Protein AF-A0A354Z2L1-F1 (afdb_monomer)

Mean predicted aligned error: 17.06 Å

Foldseek 3Di:
DELVVVLVVVLCCQPPPQQAAAAEEEEPQQQVVLQFDALLVVLVVLLVVLLVVDPVNPPHDSVVQDDCVSQVNVPDDPVCSSLCSQVSLCVVDVVPVVVSLVVNCVSQVRGEADLLLLLVLCCLAPGRHQHYEYQDQHCRNQVSVVQNHPFHEDEQQDLVCLVVLDQDDPGHYYYHFQGHSVGSGHRHPVSLQEGDPSNLVSVQNNQLRHAYEYFNDQCSRNHVLVSLVPHQFLSRPVAYEYEDEPPDPDRDPSVVVSRVRNVHDYYHDNGSNRSSVSSCVSVVHDRRVVSNVVVVVVVVVVVVVVVVVVVVVVVVVVPDDDPPPPPDPDDDDDDDDDDDDDDDDDDDDDDDDDDDDDDDDDDDDDDDDDDDDDDDDDDPPPPVVVVVVVVVVVVVDDDPDQDPDLVNLVVVLVPDPDLVVSLVSLVVSCVRVVQALVSLQVSLVSCVPPVVNNVVSVVSNVSSD

Secondary structure (DSSP, 8-state):
--HHHHHHHHHHHHHH-TT-EEEEEE-GGGGTTTTPPPHHHHHHHHHHHHHHH-GGGTTS-HHHH--HHHHT-TT--TT-GGGGHHHHHHHHHTT-HHHHHHHHHHHHTT----HHHHHHHHHHHHSS--EEEE-----HHHHHHHHH-S---EEE-SGGGGGG--SS-SS-EEEESS--TTS----SHHHHS---HHHHHHHHHHHTTEEEEEES--S--HHHHHHHHHSPTT-STT--EEEEETTSPPPPHHHHHHHHHTT-EEEEES-HHHHHHHHHHHTTPPPHHHHHHHHHHHHHHHHHHHHHHHHHHHHHHHHSPPP----PPPPPP----------------------------------------------GGGTHHHHHHHHHHHHSS--------HHHHHHHHHH---HHHHHHHHHHHHHHSTT-HHHHHHHHHHIIIII--HHHHHHHHHHH-

Solvent-accessible surface area (backbone atoms only — not comparable to full-atom values): 27066 Å² total; per-residue (Å²): 88,55,48,66,60,48,49,51,50,51,46,48,43,63,72,76,32,82,82,64,28,45,25,38,35,40,20,55,54,53,41,40,82,19,67,32,77,44,54,40,55,52,35,54,51,51,52,54,52,50,43,75,70,38,84,88,36,72,94,56,54,68,79,78,56,66,38,28,76,75,71,70,34,88,81,53,41,90,91,47,39,43,76,38,30,29,61,50,46,40,70,76,17,63,93,43,58,66,60,44,51,54,48,55,48,62,52,49,71,80,47,51,66,36,74,22,39,40,40,48,20,40,45,21,60,78,50,78,36,26,39,37,40,28,66,46,50,72,58,44,68,60,51,19,15,60,69,63,33,93,53,68,57,49,72,28,36,42,67,93,40,21,89,72,56,58,78,88,64,95,51,28,36,39,39,33,73,36,20,24,62,92,54,75,51,51,53,37,60,78,56,40,62,57,62,59,64,57,41,48,52,28,52,53,56,36,38,52,62,21,22,43,39,34,35,36,55,84,68,78,52,53,27,63,46,50,49,64,65,66,51,64,76,56,49,30,53,92,12,35,41,40,38,41,55,59,93,53,80,78,76,54,67,70,57,52,51,48,33,60,47,24,65,32,41,58,25,48,30,91,44,52,43,60,52,30,50,56,47,32,61,72,67,70,56,80,60,66,68,63,52,47,50,55,50,51,53,54,49,53,53,50,51,51,54,50,48,54,55,50,51,52,53,52,52,54,58,71,70,50,79,78,81,76,75,74,80,70,80,79,80,79,90,78,85,90,80,81,87,87,84,91,83,87,83,85,88,82,86,81,91,84,88,82,89,87,87,86,82,87,89,89,90,83,92,84,83,90,90,90,84,89,86,89,86,88,88,88,81,68,84,74,58,58,63,58,51,52,50,56,51,54,58,58,66,73,54,87,63,85,80,82,84,79,50,71,68,59,46,47,54,53,33,72,68,41,86,50,69,71,60,23,50,53,44,47,54,52,39,43,68,77,47,73,82,46,42,66,57,29,44,52,46,20,47,46,28,42,73,72,70,64,36,57,72,68,16,48,58,30,45,65,72,40,106

Nearest PDB structures (foldseek):
  8y82-assembly1_M  TM=7.723E-01  e=4.611E-16  Geobacter sulfurreducens
  8jl0-assembly1_A  TM=7.677E-01  e=9.144E-12  Geobacter sulfurreducens
  8jkz-assembly1_A  TM=7.101E-01  e=8.667E-12  Geobacter sulfurreducens
  3jr3-assembly1_A  TM=6.276E-01  e=1.701E-03  Thermotoga maritima
  1m2j-assembly1_A  TM=5.579E-01  e=4.466E-04  Archaeoglobus fulgidus

Radius of gyration: 33.0 Å; Cα contacts (8 Å, |Δi|>4): 554; chains: 1; bounding box: 79×103×75 Å

Sequence (465 aa):
MSMLGFVEEFANIHTTMPNRRFAFILGAGASKSSGIKLASEMVGEWVSILHRRAPDAEGQAVADWASAATLGIAEYDPRDPAASYPALYQRMYGTDPDRGYAYLENQMAQAEPSYGYSVLARIMAEHRHRVVITVNFDNLVADSLSIFSANYPLVCGHESLAPFARTDLRRPLVLKVHRDLLLNPMSTPEQLATMPDGLNEAITALLRQYTPIVLGYGGNDASLMACLEGLARASIPGGVYWCHREGSAEPPERICSFIARQNGHLVPVLGFDELMALLGQKLDLTRPDEIVLKRAEARAEQLKQQLDRITARMTERAAKPRPMAAIAPAPQAAAPVAAPESAGFESVGFESNAPDPHHHPVAADGAAPVSDRDAAPGGSQRLDELDAVAHSLRFAQGKTEPDKAWWQWEREAASEPDPDRRDALYRAALAAVPTSPELLNNYANFLTKIRKDHDAAETHYRRAL

Structure (mmCIF, N/CA/C/O backbone):
data_AF-A0A354Z2L1-F1
#
_entry.id   AF-A0A354Z2L1-F1
#
loop_
_atom_site.group_PDB
_atom_site.id
_atom_site.type_symbol
_atom_site.label_atom_id
_atom_site.label_alt_id
_atom_site.label_comp_id
_atom_site.label_asym_id
_atom_site.label_entity_id
_atom_site.label_seq_id
_atom_site.pdbx_PDB_ins_code
_atom_site.Cartn_x
_atom_site.Cartn_y
_atom_site.Cartn_z
_atom_site.occupancy
_atom_site.B_iso_or_equiv
_atom_site.auth_seq_id
_atom_site.auth_comp_id
_atom_site.auth_asym_id
_atom_site.auth_atom_id
_atom_site.pdbx_PDB_model_num
ATOM 1 N N . MET A 1 1 ? -10.723 -19.637 0.598 1.00 91.06 1 MET A N 1
ATOM 2 C CA . MET A 1 1 ? -9.679 -20.112 -0.341 1.00 91.06 1 MET A CA 1
ATOM 3 C C . MET A 1 1 ? -8.347 -19.999 0.381 1.00 91.06 1 MET A C 1
ATOM 5 O O . MET A 1 1 ? -8.169 -19.013 1.073 1.00 91.06 1 MET A O 1
ATOM 9 N N . SER A 1 2 ? -7.443 -20.977 0.303 1.00 95.06 2 SER A N 1
ATOM 10 C CA . SER A 1 2 ? -6.120 -20.864 0.952 1.00 95.06 2 SER A CA 1
ATOM 11 C C . SER A 1 2 ? -5.218 -19.849 0.241 1.00 95.06 2 SER A C 1
ATOM 13 O O . SER A 1 2 ? -5.364 -19.685 -0.971 1.00 95.06 2 SER A O 1
ATOM 15 N N . MET A 1 3 ? -4.219 -19.288 0.933 1.00 95.06 3 MET A N 1
ATOM 16 C CA . MET A 1 3 ? -3.209 -18.401 0.332 1.00 95.06 3 MET A CA 1
ATOM 17 C C . MET A 1 3 ? -2.512 -19.016 -0.891 1.00 95.06 3 MET A C 1
ATOM 19 O O . MET A 1 3 ? -2.455 -18.387 -1.943 1.00 95.06 3 MET A O 1
ATOM 23 N N . LEU A 1 4 ? -2.022 -20.258 -0.781 1.00 94.94 4 LEU A N 1
ATOM 24 C CA . LEU A 1 4 ? -1.324 -20.934 -1.883 1.00 94.94 4 LEU A CA 1
ATOM 25 C C . LEU A 1 4 ? -2.244 -21.162 -3.087 1.00 94.94 4 LEU A C 1
ATOM 27 O O . LEU A 1 4 ? -1.872 -20.828 -4.206 1.00 94.94 4 LEU A O 1
ATOM 31 N N . GLY A 1 5 ? -3.469 -21.637 -2.845 1.00 95.94 5 GLY A N 1
ATOM 32 C CA . GLY A 1 5 ? -4.480 -21.775 -3.898 1.00 95.94 5 GLY A CA 1
ATOM 33 C C . GLY A 1 5 ? -4.809 -20.450 -4.599 1.00 95.94 5 GLY A C 1
ATOM 34 O O . GLY A 1 5 ? -4.959 -20.430 -5.814 1.00 95.94 5 GLY A O 1
ATOM 35 N N . PHE A 1 6 ? -4.851 -19.330 -3.868 1.00 97.31 6 PHE A N 1
ATOM 36 C CA . PHE A 1 6 ? -4.999 -18.007 -4.483 1.00 97.31 6 PHE A CA 1
ATOM 37 C C . PHE A 1 6 ? -3.794 -17.639 -5.360 1.00 97.31 6 PHE A C 1
ATOM 39 O O . PHE A 1 6 ? -3.973 -17.169 -6.479 1.00 97.31 6 PHE A O 1
ATOM 46 N N . VAL A 1 7 ? -2.572 -17.864 -4.876 1.00 97.31 7 VAL A N 1
ATOM 47 C CA . VAL A 1 7 ? -1.338 -17.578 -5.625 1.00 97.31 7 VAL A CA 1
ATOM 48 C C . VAL A 1 7 ? -1.268 -18.400 -6.921 1.00 97.31 7 VAL A C 1
ATOM 50 O O . VAL A 1 7 ? -0.869 -17.880 -7.965 1.00 97.31 7 VAL A O 1
ATOM 53 N N . GLU A 1 8 ? -1.684 -19.666 -6.881 1.00 96.69 8 GLU A N 1
ATOM 54 C CA . GLU A 1 8 ? -1.786 -20.523 -8.068 1.00 96.69 8 GLU A CA 1
ATOM 55 C C . GLU A 1 8 ? -2.860 -20.040 -9.042 1.00 96.69 8 GLU A C 1
ATOM 57 O O . GLU A 1 8 ? -2.591 -19.939 -10.238 1.00 96.69 8 GLU A O 1
ATOM 62 N N . GLU A 1 9 ? -4.041 -19.676 -8.541 1.00 96.38 9 GLU A N 1
ATOM 63 C CA . GLU A 1 9 ? -5.126 -19.138 -9.364 1.00 96.38 9 GLU A CA 1
ATOM 64 C C . GLU A 1 9 ? -4.730 -17.810 -10.021 1.00 96.38 9 GLU A C 1
ATOM 66 O O . GLU A 1 9 ? -4.940 -17.613 -11.220 1.00 96.38 9 GLU A O 1
ATOM 71 N N . PHE A 1 10 ? -4.071 -16.917 -9.277 1.00 97.31 10 PHE A N 1
ATOM 72 C CA . PHE A 1 10 ? -3.514 -15.679 -9.811 1.00 97.31 10 PHE A CA 1
ATOM 73 C C . PHE A 1 10 ? -2.536 -15.960 -10.957 1.00 97.31 10 PHE A C 1
ATOM 75 O O . PHE A 1 10 ? -2.656 -15.356 -12.024 1.00 97.31 10 PHE A O 1
ATOM 82 N N . ALA A 1 11 ? -1.591 -16.886 -10.764 1.00 96.38 11 ALA A N 1
ATOM 83 C CA . ALA A 1 11 ? -0.605 -17.246 -11.780 1.00 96.38 11 ALA A CA 1
ATOM 84 C C . ALA A 1 11 ? -1.259 -17.901 -13.008 1.00 96.38 11 ALA A C 1
ATOM 86 O O . ALA A 1 11 ? -0.907 -17.594 -14.149 1.00 96.38 11 ALA A O 1
ATOM 87 N N . ASN A 1 12 ? -2.258 -18.758 -12.792 1.00 96.50 12 ASN A N 1
ATOM 88 C CA . ASN A 1 12 ? -3.026 -19.387 -13.858 1.00 96.50 12 ASN A CA 1
ATOM 89 C C . ASN A 1 12 ? -3.770 -18.338 -14.694 1.00 96.50 12 ASN A C 1
ATOM 91 O O . ASN A 1 12 ? -3.628 -18.303 -15.916 1.00 96.50 12 ASN A O 1
ATOM 95 N N . ILE A 1 13 ? -4.492 -17.421 -14.049 1.00 96.06 13 ILE A N 1
ATOM 96 C CA . ILE A 1 13 ? -5.161 -16.295 -14.708 1.00 96.06 13 ILE A CA 1
ATOM 97 C C . ILE A 1 13 ? -4.143 -15.407 -15.435 1.00 96.06 13 ILE A C 1
ATOM 99 O O . ILE A 1 13 ? -4.376 -14.983 -16.573 1.00 96.06 13 ILE A O 1
ATOM 103 N N . HIS A 1 14 ? -3.002 -15.129 -14.801 1.00 95.69 14 HIS A N 1
ATOM 104 C CA . HIS A 1 14 ? -1.933 -14.332 -15.387 1.00 95.69 14 HIS A CA 1
ATOM 105 C C . HIS A 1 14 ? -1.429 -14.944 -16.705 1.00 95.69 14 HIS A C 1
ATOM 107 O O . HIS A 1 14 ? -1.245 -14.219 -17.686 1.00 95.69 14 HIS A O 1
ATOM 113 N N . THR A 1 15 ? -1.280 -16.262 -16.769 1.00 95.25 15 THR A N 1
ATOM 114 C CA . THR A 1 15 ? -0.751 -16.948 -17.954 1.00 95.25 15 THR A CA 1
ATOM 115 C C . THR A 1 15 ? -1.823 -17.218 -19.011 1.00 95.25 15 THR A C 1
ATOM 117 O O . THR A 1 15 ? -1.589 -17.014 -20.200 1.00 95.25 15 THR A O 1
ATOM 120 N N . THR A 1 16 ? -3.017 -17.650 -18.602 1.00 96.19 16 THR A N 1
ATOM 121 C CA . THR A 1 16 ? -4.051 -18.163 -19.521 1.00 96.19 16 THR A CA 1
ATOM 122 C C . THR A 1 16 ? -5.054 -17.109 -19.987 1.00 96.19 16 THR A C 1
ATOM 124 O O . THR A 1 16 ? -5.652 -17.260 -21.052 1.00 96.19 16 THR A O 1
ATOM 127 N N . MET A 1 17 ? -5.242 -16.018 -19.233 1.00 95.12 17 MET A N 1
ATOM 128 C CA . MET A 1 17 ? -6.258 -14.997 -19.514 1.00 95.12 17 MET A CA 1
ATOM 129 C C . MET A 1 17 ? -5.641 -13.609 -19.759 1.00 95.12 17 MET A C 1
ATOM 131 O O . MET A 1 17 ? -5.672 -12.750 -18.870 1.00 95.12 17 MET A O 1
ATOM 135 N N . PRO A 1 18 ? -5.139 -13.307 -20.971 1.00 90.19 18 PRO A N 1
ATOM 136 C CA . PRO A 1 18 ? -4.458 -12.038 -21.265 1.00 90.19 18 PRO A CA 1
ATOM 137 C C . PRO A 1 18 ? -5.354 -10.800 -21.094 1.00 90.19 18 PRO A C 1
ATOM 139 O O . PRO A 1 18 ? -4.862 -9.713 -20.797 1.00 90.19 18 PRO A O 1
ATOM 142 N N . ASN A 1 19 ? -6.673 -10.959 -21.222 1.00 90.06 19 ASN A N 1
ATOM 143 C CA . ASN A 1 19 ? -7.637 -9.867 -21.054 1.00 90.06 19 ASN A CA 1
ATOM 144 C C . ASN A 1 19 ? -8.016 -9.610 -19.587 1.00 90.06 19 ASN A C 1
ATOM 146 O O . ASN A 1 19 ? -8.549 -8.549 -19.269 1.00 90.06 19 ASN A O 1
ATOM 150 N N . ARG A 1 20 ? -7.744 -10.559 -18.682 1.00 93.44 20 ARG A N 1
ATOM 151 C CA . ARG A 1 20 ? -8.027 -10.422 -17.251 1.00 93.44 20 ARG A CA 1
ATOM 152 C C . ARG A 1 20 ? -6.907 -9.619 -16.594 1.00 93.44 20 ARG A C 1
ATOM 154 O O . ARG A 1 20 ? -5.725 -9.946 -16.736 1.00 93.44 20 ARG A O 1
ATOM 161 N N . ARG A 1 21 ? -7.278 -8.547 -15.894 1.00 95.44 21 ARG A N 1
ATOM 162 C CA . ARG A 1 21 ? -6.355 -7.638 -15.203 1.00 95.44 21 ARG A CA 1
ATOM 163 C C . ARG A 1 21 ? -6.715 -7.592 -13.719 1.00 95.44 21 ARG A C 1
ATOM 165 O O . ARG A 1 21 ? -7.895 -7.556 -13.394 1.00 95.44 21 ARG A O 1
ATOM 172 N N . PHE A 1 22 ? -5.717 -7.562 -12.842 1.00 97.44 22 PHE A N 1
ATOM 173 C CA . PHE A 1 22 ? -5.905 -7.350 -11.411 1.00 97.44 22 PHE A CA 1
ATOM 174 C C . PHE A 1 22 ? -5.652 -5.892 -11.028 1.00 97.44 22 PHE A C 1
ATOM 176 O O . PHE A 1 22 ? -4.772 -5.242 -11.605 1.00 97.44 22 PHE A O 1
ATOM 183 N N . ALA A 1 23 ? -6.430 -5.402 -10.067 1.00 97.62 23 ALA A N 1
ATOM 184 C CA . ALA A 1 23 ? -6.192 -4.152 -9.355 1.00 97.62 23 ALA A CA 1
ATOM 185 C C . ALA A 1 23 ? -5.931 -4.471 -7.883 1.00 97.62 23 ALA A C 1
ATOM 187 O O . ALA A 1 23 ? -6.563 -5.363 -7.323 1.00 97.62 23 ALA A O 1
ATOM 188 N N . PHE A 1 24 ? -5.021 -3.746 -7.250 1.00 98.25 24 PHE A N 1
ATOM 189 C CA . PHE A 1 24 ? -4.722 -3.913 -5.832 1.00 98.25 24 PHE A CA 1
ATOM 190 C C . PHE A 1 24 ? -5.438 -2.823 -5.041 1.00 98.25 24 PHE A C 1
ATOM 192 O O . PHE A 1 24 ? -5.270 -1.642 -5.337 1.00 98.25 24 PHE A O 1
ATOM 199 N N . ILE A 1 25 ? -6.245 -3.208 -4.054 1.00 97.75 25 ILE A N 1
ATOM 200 C CA . ILE A 1 25 ? -6.840 -2.269 -3.100 1.00 97.75 25 ILE A CA 1
ATOM 201 C C . ILE A 1 25 ? -6.042 -2.375 -1.807 1.00 97.75 25 ILE A C 1
ATOM 203 O O . ILE A 1 25 ? -6.059 -3.425 -1.167 1.00 97.75 25 ILE A O 1
ATOM 207 N N . LEU A 1 26 ? -5.326 -1.314 -1.448 1.00 96.69 26 LEU A N 1
ATOM 208 C CA . LEU A 1 26 ? -4.432 -1.294 -0.294 1.00 96.69 26 LEU A CA 1
ATOM 209 C C . LEU A 1 26 ? -5.020 -0.448 0.837 1.00 96.69 26 LEU A C 1
ATOM 211 O O . LEU A 1 26 ? -5.510 0.659 0.615 1.00 96.69 26 LEU A O 1
ATOM 215 N N . GLY A 1 27 ? -4.952 -0.979 2.053 1.00 94.00 27 GLY A N 1
ATOM 216 C CA . GLY A 1 27 ? -5.218 -0.232 3.280 1.00 94.00 27 GLY A CA 1
ATOM 217 C C . GLY A 1 27 ? -3.978 -0.096 4.158 1.00 94.00 27 GLY A C 1
ATOM 218 O O . GLY A 1 27 ? -2.880 -0.528 3.792 1.00 94.00 27 GLY A O 1
ATOM 219 N N . ALA A 1 28 ? -4.160 0.479 5.348 1.00 90.38 28 ALA A N 1
ATOM 220 C CA . ALA A 1 28 ? -3.058 0.808 6.253 1.00 90.38 28 ALA A CA 1
ATOM 221 C C . ALA A 1 28 ? -2.231 -0.422 6.668 1.00 90.38 28 ALA A C 1
ATOM 223 O O . ALA A 1 28 ? -1.034 -0.311 6.923 1.00 90.38 28 ALA A O 1
ATOM 224 N N . GLY A 1 29 ? -2.841 -1.614 6.675 1.00 90.25 29 GLY A N 1
ATOM 225 C CA . GLY A 1 29 ? -2.153 -2.868 6.979 1.00 90.25 29 GLY A CA 1
ATOM 226 C C . GLY A 1 29 ? -1.024 -3.214 6.003 1.00 90.25 29 GLY A C 1
ATOM 227 O O . GLY A 1 29 ? -0.084 -3.891 6.407 1.00 90.25 29 GLY A O 1
ATOM 228 N N . ALA A 1 30 ? -1.074 -2.732 4.755 1.00 93.06 30 ALA A N 1
ATOM 229 C CA . ALA A 1 30 ? 0.002 -2.939 3.783 1.00 93.06 30 ALA A CA 1
ATOM 230 C C . ALA A 1 30 ? 1.258 -2.115 4.115 1.00 93.06 30 ALA A C 1
ATOM 232 O O . ALA A 1 30 ? 2.367 -2.542 3.820 1.00 93.06 30 ALA A O 1
ATOM 233 N N . SER A 1 31 ? 1.094 -0.968 4.780 1.00 93.25 31 SER A N 1
ATOM 234 C CA . SER A 1 31 ? 2.190 -0.055 5.134 1.00 93.25 31 SER A CA 1
ATOM 235 C C . SER A 1 31 ? 2.781 -0.310 6.526 1.00 93.25 31 SER A C 1
ATOM 237 O O . SER A 1 31 ? 3.696 0.393 6.953 1.00 93.25 31 SER A O 1
ATOM 239 N N . LYS A 1 32 ? 2.289 -1.321 7.254 1.00 91.50 32 LYS A N 1
ATOM 240 C CA . LYS A 1 32 ? 2.720 -1.587 8.632 1.00 91.50 32 LYS A CA 1
ATOM 241 C C . LYS A 1 32 ? 4.195 -1.992 8.731 1.00 91.50 32 LYS A C 1
ATOM 243 O O . LYS A 1 32 ? 4.906 -1.513 9.613 1.00 91.50 32 LYS A O 1
ATOM 248 N N . SER A 1 33 ? 4.669 -2.850 7.830 1.00 91.50 33 SER A N 1
ATOM 249 C CA . SER A 1 33 ? 6.078 -3.263 7.781 1.00 91.50 33 SER A CA 1
ATOM 250 C C . SER A 1 33 ? 7.015 -2.155 7.295 1.00 91.50 33 SER A C 1
ATOM 252 O O . SER A 1 33 ? 8.209 -2.215 7.565 1.00 91.50 33 SER A O 1
ATOM 254 N N . SER A 1 34 ? 6.470 -1.105 6.674 1.00 91.50 34 SER A N 1
ATOM 255 C CA . SER A 1 34 ? 7.177 0.133 6.315 1.00 91.50 34 SER A CA 1
ATOM 256 C C . SER A 1 34 ? 7.335 1.124 7.476 1.00 91.50 34 SER A C 1
ATOM 258 O O . SER A 1 34 ? 7.757 2.257 7.266 1.00 91.50 34 SER A O 1
ATOM 260 N N . GLY A 1 35 ? 6.976 0.734 8.705 1.00 89.31 35 GLY A N 1
ATOM 261 C CA . GLY A 1 35 ? 7.130 1.573 9.897 1.00 89.31 35 GLY A CA 1
ATOM 262 C C . GLY A 1 35 ? 6.002 2.585 10.119 1.00 89.31 35 GLY A C 1
ATOM 263 O O . GLY A 1 35 ? 6.045 3.332 11.096 1.00 89.31 35 GLY A O 1
ATOM 264 N N . ILE A 1 36 ? 4.964 2.588 9.275 1.00 90.00 36 ILE A N 1
ATOM 265 C CA . ILE A 1 36 ? 3.797 3.460 9.450 1.00 90.00 36 ILE A CA 1
ATOM 266 C C . ILE A 1 36 ? 2.849 2.840 10.482 1.00 90.00 36 ILE A C 1
ATOM 268 O O . ILE A 1 36 ? 2.474 1.665 10.399 1.00 90.00 36 ILE A O 1
ATOM 272 N N . LYS A 1 37 ? 2.451 3.638 11.478 1.00 90.19 37 LYS A N 1
ATOM 273 C CA . LYS A 1 37 ? 1.475 3.223 12.495 1.00 90.19 37 LYS A CA 1
ATOM 274 C C . LYS A 1 37 ? 0.100 2.981 11.873 1.00 90.19 37 LYS A C 1
ATOM 276 O O . LYS A 1 37 ? -0.342 3.715 10.993 1.00 90.19 37 LYS A O 1
ATOM 281 N N . LEU A 1 38 ? -0.611 1.982 12.380 1.00 90.00 38 LEU A N 1
ATOM 282 C CA . LEU A 1 38 ? -2.024 1.780 12.078 1.00 90.00 38 LEU A CA 1
ATOM 283 C C . LEU A 1 38 ? -2.876 2.826 12.799 1.00 90.00 38 LEU A C 1
ATOM 285 O O . LEU A 1 38 ? -2.492 3.348 13.848 1.00 90.00 38 LEU A O 1
ATOM 289 N N . ALA A 1 39 ? -4.087 3.051 12.289 1.00 86.56 39 ALA A N 1
ATOM 290 C CA . ALA A 1 39 ? -5.071 3.927 12.923 1.00 86.56 39 ALA A CA 1
ATOM 291 C C . ALA A 1 39 ? -5.311 3.564 14.402 1.00 86.56 39 ALA A C 1
ATOM 293 O O . ALA A 1 39 ? -5.357 4.449 15.248 1.00 86.56 39 ALA A O 1
ATOM 294 N N . SER A 1 40 ? -5.368 2.269 14.737 1.00 87.69 40 SER A N 1
ATOM 295 C CA . SER A 1 40 ? -5.526 1.792 16.118 1.00 87.69 40 SER A CA 1
ATOM 296 C C . SER A 1 40 ? -4.367 2.190 17.039 1.00 87.69 40 SER A C 1
ATOM 298 O O . SER A 1 40 ? -4.581 2.479 18.213 1.00 87.69 40 SER A O 1
ATOM 300 N N . GLU A 1 41 ? -3.138 2.222 16.522 1.00 90.50 41 GLU A N 1
ATOM 301 C CA . GLU A 1 41 ? -1.945 2.593 17.292 1.00 90.50 41 GLU A CA 1
ATOM 302 C C . GLU A 1 41 ? -1.865 4.107 17.496 1.00 90.50 41 GLU A C 1
ATOM 304 O O . GLU A 1 41 ? -1.557 4.559 18.598 1.00 90.50 41 GLU A O 1
ATOM 309 N N . MET A 1 42 ? -2.198 4.887 16.460 1.00 90.56 42 MET A N 1
ATOM 310 C CA . MET A 1 42 ? -2.319 6.347 16.567 1.00 90.56 42 MET A CA 1
ATOM 311 C C . MET A 1 42 ? -3.409 6.734 17.574 1.00 90.56 42 MET A C 1
ATOM 313 O O . MET A 1 42 ? -3.194 7.593 18.425 1.00 90.56 42 MET A O 1
ATOM 317 N N . VAL A 1 43 ? -4.552 6.042 17.541 1.00 89.44 43 VAL A N 1
ATOM 318 C CA . VAL A 1 43 ? -5.630 6.218 18.521 1.00 89.44 43 VAL A CA 1
ATOM 319 C C . VAL A 1 43 ? -5.147 5.927 19.940 1.00 89.44 43 VAL A C 1
ATOM 321 O O . VAL A 1 43 ? -5.380 6.743 20.828 1.00 89.44 43 VAL A O 1
ATOM 324 N N . GLY A 1 44 ? -4.427 4.824 20.168 1.00 89.50 44 GLY A N 1
ATOM 325 C CA . GLY A 1 44 ? -3.863 4.513 21.488 1.00 89.50 44 GLY A CA 1
ATOM 326 C C . GLY A 1 44 ? -2.901 5.592 22.006 1.00 89.50 44 GLY A C 1
ATOM 327 O O . GLY A 1 44 ? -2.935 5.955 23.187 1.00 89.50 44 GLY A O 1
ATOM 328 N N . GLU A 1 45 ? -2.084 6.161 21.117 1.00 90.88 45 GLU A N 1
ATOM 329 C CA . GLU A 1 45 ? -1.200 7.285 21.434 1.00 90.88 45 GLU A CA 1
ATOM 330 C C . GLU A 1 45 ? -1.997 8.536 21.831 1.00 90.88 45 GLU A C 1
ATOM 332 O O . GLU A 1 45 ? -1.732 9.138 22.875 1.00 90.88 45 GLU A O 1
ATOM 337 N N . TRP A 1 46 ? -3.009 8.907 21.044 1.00 91.88 46 TRP A N 1
ATOM 338 C CA . TRP A 1 46 ? -3.849 10.071 21.327 1.00 91.88 46 TRP A CA 1
ATOM 339 C C . TRP A 1 46 ? -4.656 9.912 22.610 1.00 91.88 46 TRP A C 1
ATOM 341 O O . TRP A 1 46 ? -4.704 10.848 23.405 1.00 91.88 46 TRP A O 1
ATOM 351 N N . VAL A 1 47 ? -5.214 8.729 22.871 1.00 90.56 47 VAL A N 1
ATOM 352 C CA . VAL A 1 47 ? -5.899 8.423 24.135 1.00 90.56 47 VAL A CA 1
ATOM 353 C C . VAL A 1 47 ? -4.939 8.594 25.315 1.00 90.56 47 VAL A C 1
ATOM 355 O O . VAL A 1 47 ? -5.291 9.236 26.301 1.00 90.56 47 VAL A O 1
ATOM 358 N N . SER A 1 48 ? -3.691 8.136 25.191 1.00 89.94 48 SER A N 1
ATOM 359 C CA . SER A 1 48 ? -2.663 8.319 26.229 1.00 89.94 48 SER A CA 1
ATOM 360 C C . SER A 1 48 ? -2.250 9.787 26.421 1.00 89.94 48 SER A C 1
ATOM 362 O O . SER A 1 48 ? -1.893 10.212 27.522 1.00 89.94 48 SER A O 1
ATOM 364 N N . ILE A 1 49 ? -2.267 10.592 25.355 1.00 90.31 49 ILE A N 1
ATOM 365 C CA . ILE A 1 49 ? -2.036 12.042 25.436 1.00 90.31 49 ILE A CA 1
ATOM 366 C C . ILE A 1 49 ? -3.211 12.731 26.134 1.00 90.31 49 ILE A C 1
ATOM 368 O O . ILE A 1 49 ? -2.982 13.567 27.006 1.00 90.31 49 ILE A O 1
ATOM 372 N N . LEU A 1 50 ? -4.448 12.378 25.776 1.00 89.31 50 LEU A N 1
ATOM 373 C CA . LEU A 1 50 ? -5.657 12.928 26.386 1.00 89.31 50 LEU A CA 1
ATOM 374 C C . LEU A 1 50 ? -5.740 12.572 27.872 1.00 89.31 50 LEU A C 1
ATOM 376 O O . LEU A 1 50 ? -5.973 13.467 28.676 1.00 89.31 50 LEU A O 1
ATOM 380 N N . HIS A 1 51 ? -5.429 11.328 28.240 1.00 90.69 51 HIS A N 1
ATOM 381 C CA . HIS A 1 51 ? -5.339 10.885 29.631 1.00 90.69 51 HIS A CA 1
ATOM 382 C C . HIS A 1 51 ? -4.370 11.750 30.448 1.00 90.69 51 HIS A C 1
ATOM 384 O O . HIS A 1 51 ? -4.702 12.221 31.525 1.00 90.69 51 HIS A O 1
ATOM 390 N N . ARG A 1 52 ? -3.172 12.040 29.920 1.00 88.25 52 ARG A N 1
ATOM 391 C CA . ARG A 1 52 ? -2.190 12.901 30.612 1.00 88.25 52 ARG A CA 1
ATOM 392 C C . ARG A 1 52 ? -2.620 14.365 30.741 1.00 88.25 52 ARG A C 1
ATOM 394 O O . ARG A 1 52 ? -2.040 15.090 31.541 1.00 88.25 52 ARG A O 1
ATOM 401 N N . ARG A 1 53 ? -3.575 14.820 29.927 1.00 88.25 53 ARG A N 1
ATOM 402 C CA . ARG A 1 53 ? -4.124 16.186 29.969 1.00 88.25 53 ARG A CA 1
ATOM 403 C C . ARG A 1 53 ? -5.380 16.287 30.834 1.00 88.25 53 ARG A C 1
ATOM 405 O O . ARG A 1 53 ? -5.787 17.400 31.154 1.00 88.25 53 ARG A O 1
ATOM 412 N N . ALA A 1 54 ? -6.003 15.156 31.150 1.00 86.44 54 ALA A N 1
ATOM 413 C CA . ALA A 1 54 ? -7.268 15.069 31.853 1.00 86.44 54 ALA A CA 1
ATOM 414 C C . ALA A 1 54 ? -7.042 15.172 33.374 1.00 86.44 54 ALA A C 1
ATOM 416 O O . ALA A 1 54 ? -6.372 14.309 33.943 1.00 86.44 54 ALA A O 1
ATOM 417 N N . PRO A 1 55 ? -7.582 16.202 34.052 1.00 81.00 55 PRO A N 1
ATOM 418 C CA . PRO A 1 55 ? -7.441 16.345 35.504 1.00 81.00 55 PRO A CA 1
ATOM 419 C C . PRO A 1 55 ? -8.101 15.198 36.287 1.00 81.00 55 PRO A C 1
ATOM 421 O O . PRO A 1 55 ? -7.681 14.867 37.386 1.00 81.00 55 PRO A O 1
ATOM 424 N N . ASP A 1 56 ? -9.141 14.590 35.715 1.00 80.31 56 ASP A N 1
ATOM 425 C CA . ASP A 1 56 ? -9.925 13.480 36.265 1.00 80.31 56 ASP A CA 1
ATOM 426 C C . ASP A 1 56 ? -9.279 12.098 36.063 1.00 80.31 56 ASP A C 1
ATOM 428 O O . ASP A 1 56 ? -9.747 11.115 36.634 1.00 80.31 56 ASP A O 1
ATOM 432 N N . ALA A 1 57 ? -8.200 12.020 35.281 1.00 77.00 57 ALA A N 1
ATOM 433 C CA . ALA A 1 57 ? -7.474 10.782 34.999 1.00 77.00 57 ALA A CA 1
ATOM 434 C C . ALA A 1 57 ? -6.344 10.486 36.007 1.00 77.00 57 ALA A C 1
ATOM 436 O O . ALA A 1 57 ? -5.651 9.470 35.901 1.00 77.00 57 ALA A O 1
ATOM 437 N N . GLU A 1 58 ? -6.112 11.374 36.978 1.00 73.56 58 GLU A N 1
ATOM 438 C CA . GLU A 1 58 ? -5.009 11.241 37.929 1.00 73.56 58 GLU A CA 1
ATOM 439 C C . GLU A 1 58 ? -5.194 9.999 38.823 1.00 73.56 58 GLU A C 1
ATOM 441 O O . GLU A 1 58 ? -6.171 9.865 39.558 1.00 73.56 58 GLU A O 1
ATOM 446 N N . GLY A 1 59 ? -4.250 9.055 38.732 1.00 76.56 59 GLY A N 1
ATOM 447 C CA . GLY A 1 59 ? -4.282 7.790 39.476 1.00 76.56 59 GLY A CA 1
ATOM 448 C C . GLY A 1 59 ? -5.097 6.659 38.834 1.00 76.56 59 GLY A C 1
ATOM 449 O O . GLY A 1 59 ? -5.156 5.574 39.411 1.00 76.56 59 GLY A O 1
ATOM 450 N N . GLN A 1 60 ? -5.689 6.870 37.654 1.00 84.75 60 GLN A N 1
ATOM 451 C CA . GLN A 1 60 ? -6.376 5.823 36.890 1.00 84.75 60 GLN A CA 1
ATOM 452 C C . GLN A 1 60 ? -5.474 5.242 35.795 1.00 84.75 60 GLN A C 1
ATOM 454 O O . GLN A 1 60 ? -4.543 5.890 35.312 1.00 84.75 60 GLN A O 1
ATOM 459 N N . ALA A 1 61 ? -5.727 3.990 35.410 1.00 85.75 61 ALA A N 1
ATOM 460 C CA . ALA A 1 61 ? -5.095 3.411 34.235 1.00 85.75 61 ALA A CA 1
ATOM 461 C C . ALA A 1 61 ? -5.806 3.901 32.965 1.00 85.75 61 ALA A C 1
ATOM 463 O O . ALA A 1 61 ? -7.028 4.043 32.939 1.00 85.75 61 ALA A O 1
ATOM 464 N N . VAL A 1 62 ? -5.049 4.071 31.875 1.00 84.19 62 VAL A N 1
ATOM 465 C CA . VAL A 1 62 ? -5.585 4.540 30.582 1.00 84.19 62 VAL A CA 1
ATOM 466 C C . VAL A 1 62 ? -6.758 3.681 30.100 1.00 84.19 62 VAL A C 1
ATOM 468 O O . VAL A 1 62 ? -7.723 4.220 29.569 1.00 84.19 62 VAL A O 1
ATOM 471 N N . ALA A 1 63 ? -6.691 2.363 30.310 1.00 83.75 63 ALA A N 1
ATOM 472 C CA . ALA A 1 63 ? -7.738 1.425 29.906 1.00 83.75 63 ALA A CA 1
ATOM 473 C C . ALA A 1 63 ? -9.057 1.614 30.675 1.00 83.75 63 ALA A C 1
ATOM 475 O O . ALA A 1 63 ? -10.119 1.404 30.099 1.00 83.75 63 ALA A O 1
ATOM 476 N N . ASP A 1 64 ? -8.988 2.030 31.942 1.00 83.19 64 ASP A N 1
ATOM 477 C CA . ASP A 1 64 ? -10.166 2.231 32.793 1.00 83.19 64 ASP A CA 1
ATOM 478 C C . ASP A 1 64 ? -10.774 3.624 32.587 1.00 83.19 64 ASP A C 1
ATOM 480 O O . ASP A 1 64 ? -11.988 3.805 32.669 1.00 83.19 64 ASP A O 1
ATOM 484 N N . TRP A 1 65 ? -9.925 4.611 32.286 1.00 86.62 65 TRP A N 1
ATOM 485 C CA . TRP A 1 65 ? -10.352 5.980 32.017 1.00 86.62 65 TRP A CA 1
ATOM 486 C C . TRP A 1 65 ? -10.935 6.149 30.609 1.00 86.62 65 TRP A C 1
ATOM 488 O O . TRP A 1 65 ? -11.870 6.927 30.422 1.00 86.62 65 TRP A O 1
ATOM 498 N N . ALA A 1 66 ? -10.400 5.455 29.598 1.00 85.12 66 ALA A N 1
ATOM 499 C CA . ALA A 1 66 ? -10.814 5.616 28.206 1.00 85.12 66 ALA A CA 1
ATOM 500 C C . ALA A 1 66 ? -12.237 5.080 27.971 1.00 85.12 66 ALA A C 1
ATOM 502 O O . ALA A 1 66 ? -12.466 3.881 27.826 1.00 85.12 66 ALA A O 1
ATOM 503 N N . SER A 1 67 ? -13.206 5.991 27.894 1.00 84.31 67 SER A N 1
ATOM 504 C CA . SER A 1 67 ? -14.616 5.684 27.675 1.00 84.31 67 SER A CA 1
ATOM 505 C C . SER A 1 67 ? -15.245 6.687 26.713 1.00 84.31 67 SER A C 1
ATOM 507 O O . SER A 1 67 ? -14.717 7.777 26.485 1.00 84.31 67 SER A O 1
ATOM 509 N N . ALA A 1 68 ? -16.422 6.347 26.186 1.00 84.00 68 ALA A N 1
ATOM 510 C CA . ALA A 1 68 ? -17.193 7.249 25.336 1.00 84.00 68 ALA A CA 1
ATOM 511 C C . ALA A 1 68 ? -17.459 8.614 26.002 1.00 84.00 68 ALA A C 1
ATOM 513 O O . ALA A 1 68 ? -17.418 9.651 25.340 1.00 84.00 68 ALA A O 1
ATOM 514 N N . ALA A 1 69 ? -17.678 8.624 27.321 1.00 81.69 69 ALA A N 1
ATOM 515 C CA . ALA A 1 69 ? -17.941 9.837 28.087 1.00 81.69 69 ALA A CA 1
ATOM 516 C C . ALA A 1 69 ? -16.682 10.698 28.278 1.00 81.69 69 ALA A C 1
ATOM 518 O O . ALA A 1 69 ? -16.729 11.905 28.052 1.00 81.69 69 ALA A O 1
ATOM 519 N N . THR A 1 70 ? -15.552 10.090 28.651 1.00 83.06 70 THR A N 1
ATOM 520 C CA . THR A 1 70 ? -14.295 10.813 28.923 1.00 83.06 70 THR A CA 1
ATOM 521 C C . THR A 1 70 ? -13.631 11.318 27.644 1.00 83.06 70 THR A C 1
ATOM 523 O O . THR A 1 70 ? -13.121 12.439 27.588 1.00 83.06 70 THR A O 1
ATOM 526 N N . LEU A 1 71 ? -13.694 10.525 26.573 1.00 82.94 71 LEU A N 1
ATOM 527 C CA . LEU A 1 71 ? -13.188 10.914 25.258 1.00 82.94 71 LEU A CA 1
ATOM 528 C C . LEU A 1 71 ? -14.157 11.838 24.507 1.00 82.94 71 LEU A C 1
ATOM 530 O O . LEU A 1 71 ? -13.732 12.532 23.585 1.00 82.94 71 LEU A O 1
ATOM 534 N N . GLY A 1 72 ? -15.432 11.889 24.908 1.00 81.38 72 GLY A N 1
ATOM 535 C CA . GLY A 1 72 ? -16.473 12.650 24.216 1.00 81.38 72 GLY A CA 1
ATOM 536 C C . GLY A 1 72 ? -16.819 12.067 22.843 1.00 81.38 72 GLY A C 1
ATOM 537 O O . GLY A 1 72 ? -17.107 12.818 21.915 1.00 81.38 72 GLY A O 1
ATOM 538 N N . ILE A 1 73 ? -16.744 10.741 22.700 1.00 82.94 73 ILE A N 1
ATOM 539 C CA . ILE A 1 73 ? -16.973 10.006 21.450 1.00 82.94 73 ILE A CA 1
ATOM 540 C C . ILE A 1 73 ? -17.984 8.906 21.744 1.00 82.94 73 ILE A C 1
ATOM 542 O O . ILE A 1 73 ? -17.634 7.880 22.317 1.00 82.94 73 ILE A O 1
ATOM 546 N N . ALA A 1 74 ? -19.244 9.127 21.365 1.00 77.94 74 ALA A N 1
ATOM 547 C CA . ALA A 1 74 ? -20.356 8.240 21.718 1.00 77.94 74 ALA A CA 1
ATOM 548 C C . ALA A 1 74 ? -20.142 6.778 21.279 1.00 77.94 74 ALA A C 1
ATOM 550 O O . ALA A 1 74 ? -20.556 5.863 21.983 1.00 77.94 74 ALA A O 1
ATOM 551 N N . GLU A 1 75 ? -19.469 6.572 20.147 1.00 78.25 75 GLU A N 1
ATOM 552 C CA . GLU A 1 75 ? -19.250 5.261 19.521 1.00 78.25 75 GLU A CA 1
ATOM 553 C C . GLU A 1 75 ? -17.869 4.657 19.835 1.00 78.25 75 GLU A C 1
ATOM 555 O O . GLU A 1 75 ? -17.424 3.739 19.151 1.00 78.25 75 GLU A O 1
ATOM 560 N N . TYR A 1 76 ? -17.160 5.165 20.850 1.00 83.75 76 TYR A N 1
ATOM 561 C CA . TYR A 1 76 ? -15.853 4.620 21.215 1.00 83.75 76 TYR A CA 1
ATOM 562 C C . TYR A 1 76 ? -15.972 3.170 21.708 1.00 83.75 76 TYR A C 1
ATOM 564 O O . TYR A 1 76 ? -16.526 2.917 22.780 1.00 83.75 76 TYR A O 1
ATOM 572 N N . ASP A 1 77 ? -15.404 2.228 20.948 1.00 81.31 77 ASP A N 1
ATOM 573 C CA . ASP A 1 77 ? -15.256 0.825 21.341 1.00 81.31 77 ASP A CA 1
ATOM 574 C C . ASP A 1 77 ? -13.766 0.495 21.556 1.00 81.31 77 ASP A C 1
ATOM 576 O O . ASP A 1 77 ? -12.989 0.502 20.596 1.00 81.31 77 ASP A O 1
ATOM 580 N N . PRO A 1 78 ? -13.342 0.142 22.784 1.00 78.81 78 PRO A N 1
ATOM 581 C CA . PRO A 1 78 ? -11.975 -0.303 23.058 1.00 78.81 78 PRO A CA 1
ATOM 582 C C . PRO A 1 78 ? -11.539 -1.533 22.244 1.00 78.81 78 PRO A C 1
ATOM 584 O O . PRO A 1 78 ? -10.342 -1.772 22.085 1.00 78.81 78 PRO A O 1
ATOM 587 N N . ARG A 1 79 ? -12.491 -2.335 21.746 1.00 78.44 79 ARG A N 1
ATOM 588 C CA . ARG A 1 79 ? -12.234 -3.539 20.936 1.00 78.44 79 ARG A CA 1
ATOM 589 C C . ARG A 1 79 ? -12.004 -3.222 19.461 1.00 78.44 79 ARG A C 1
ATOM 591 O O . ARG A 1 79 ? -11.394 -4.034 18.772 1.00 78.44 79 ARG A O 1
ATOM 598 N N . ASP A 1 80 ? -12.439 -2.049 19.000 1.00 79.75 80 ASP A N 1
ATOM 599 C CA . ASP A 1 80 ? -12.107 -1.509 17.680 1.00 79.75 80 ASP A CA 1
ATOM 600 C C . ASP A 1 80 ? -11.655 -0.041 17.780 1.00 79.75 80 ASP A C 1
ATOM 602 O O . ASP A 1 80 ? -12.364 0.888 17.376 1.00 79.75 80 ASP A O 1
ATOM 606 N N . PRO A 1 81 ? -10.432 0.203 18.291 1.00 81.06 81 PRO A N 1
ATOM 607 C CA . PRO A 1 81 ? -9.914 1.559 18.416 1.00 81.06 81 PRO A CA 1
ATOM 608 C C . PRO A 1 81 ? -9.800 2.274 17.063 1.00 81.06 81 PRO A C 1
ATOM 610 O O . PRO A 1 81 ? -9.868 3.499 17.009 1.00 81.06 81 PRO A O 1
ATOM 613 N N . ALA A 1 82 ? -9.628 1.532 15.962 1.00 83.06 82 ALA A N 1
ATOM 614 C CA . ALA A 1 82 ? -9.451 2.114 14.636 1.00 83.06 82 ALA A CA 1
ATOM 615 C C . ALA A 1 82 ? -10.716 2.831 14.138 1.00 83.06 82 ALA A C 1
ATOM 617 O O . ALA A 1 82 ? -10.588 3.845 13.454 1.00 83.06 82 ALA A O 1
ATOM 618 N N . ALA A 1 83 ? -11.913 2.366 14.512 1.00 83.75 83 ALA A N 1
ATOM 619 C CA . ALA A 1 83 ? -13.173 3.036 14.173 1.00 83.75 83 ALA A CA 1
ATOM 620 C C . ALA A 1 83 ? -13.271 4.455 14.763 1.00 83.75 83 ALA A C 1
ATOM 622 O O . ALA A 1 83 ? -13.860 5.350 14.164 1.00 83.75 83 ALA A O 1
ATOM 623 N N . SER A 1 84 ? -12.628 4.693 15.910 1.00 85.19 84 SER A N 1
ATOM 624 C CA . SER A 1 84 ? -12.634 5.997 16.588 1.00 85.19 84 SER A CA 1
ATOM 625 C C . SER A 1 84 ? -11.603 6.990 16.042 1.00 85.19 84 SER A C 1
ATOM 627 O O . SER A 1 84 ? -11.516 8.117 16.537 1.00 85.19 84 SER A O 1
ATOM 629 N N . TYR A 1 85 ? -10.818 6.601 15.033 1.00 87.94 85 TYR A N 1
ATOM 630 C CA . TYR A 1 85 ? -9.761 7.435 14.464 1.00 87.94 85 TYR A CA 1
ATOM 631 C C . TYR A 1 85 ? -10.256 8.811 13.989 1.00 87.94 85 TYR A C 1
ATOM 633 O O . TYR A 1 85 ? -9.677 9.802 14.441 1.00 87.94 85 TYR A O 1
ATOM 641 N N . PRO A 1 86 ? -11.321 8.935 13.166 1.00 86.81 86 PRO A N 1
ATOM 642 C CA . PRO A 1 86 ? -11.729 10.241 12.644 1.00 86.81 86 PRO A CA 1
ATOM 643 C C . PRO A 1 86 ? -12.184 11.201 13.749 1.00 86.81 86 PRO A C 1
ATOM 645 O O . PRO A 1 86 ? -11.802 12.372 13.769 1.00 86.81 86 PRO A O 1
ATOM 648 N N . ALA A 1 87 ? -12.952 10.688 14.715 1.00 86.12 87 ALA A N 1
ATOM 649 C CA . ALA A 1 87 ? -13.450 11.467 15.845 1.00 86.12 87 ALA A CA 1
ATOM 650 C C . ALA A 1 87 ? -12.311 11.925 16.773 1.00 86.12 87 ALA A C 1
ATOM 652 O O . ALA A 1 87 ? -12.289 13.077 17.213 1.00 86.12 87 ALA A O 1
ATOM 653 N N . LEU A 1 88 ? -11.323 11.061 17.036 1.00 86.75 88 LEU A N 1
ATOM 654 C CA . LEU A 1 88 ? -10.150 11.437 17.828 1.00 86.75 88 LEU A CA 1
ATOM 655 C C . LEU A 1 88 ? -9.223 12.397 17.084 1.00 86.75 88 LEU A C 1
ATOM 657 O O . LEU A 1 88 ? -8.714 13.326 17.708 1.00 86.75 88 LEU A O 1
ATOM 661 N N . TYR A 1 89 ? -9.040 12.235 15.773 1.00 87.75 89 TYR A N 1
ATOM 662 C CA . TYR A 1 89 ? -8.261 13.174 14.967 1.00 87.75 89 TYR A CA 1
ATOM 663 C C . TYR A 1 89 ? -8.881 14.577 15.017 1.00 87.75 89 TYR A C 1
ATOM 665 O O . TYR A 1 89 ? -8.191 15.552 15.321 1.00 87.75 89 TYR A O 1
ATOM 673 N N . GLN A 1 90 ? -10.201 14.679 14.824 1.00 86.88 90 GLN A N 1
ATOM 674 C CA . GLN A 1 90 ? -10.938 15.939 14.948 1.00 86.88 90 GLN A CA 1
ATOM 675 C C . GLN A 1 90 ? -10.849 16.518 16.367 1.00 86.88 90 GLN A C 1
ATOM 677 O O . GLN A 1 90 ? -10.670 17.722 16.531 1.00 86.88 90 GLN A O 1
ATOM 682 N N . ARG A 1 91 ? -10.901 15.683 17.410 1.00 87.00 91 ARG A N 1
ATOM 683 C CA . ARG A 1 91 ? -10.726 16.142 18.797 1.00 87.00 91 ARG A CA 1
ATOM 684 C C . ARG A 1 91 ? -9.315 16.664 19.077 1.00 87.00 91 ARG A C 1
ATOM 686 O O . ARG A 1 91 ? -9.162 17.631 19.819 1.00 87.00 91 ARG A O 1
ATOM 693 N N . MET A 1 92 ? -8.291 16.026 18.518 1.00 87.06 92 MET A N 1
ATOM 694 C CA . MET A 1 92 ? -6.890 16.382 18.750 1.00 87.06 92 MET A CA 1
ATOM 695 C C . MET A 1 92 ? -6.451 17.617 17.963 1.00 87.06 92 MET A C 1
ATOM 697 O O . MET A 1 92 ? -5.673 18.419 18.483 1.00 87.06 92 MET A O 1
ATOM 701 N N . TYR A 1 93 ? -6.939 17.759 16.730 1.00 89.06 93 TYR A N 1
ATOM 702 C CA . TYR A 1 93 ? -6.417 18.722 15.756 1.00 89.06 93 TYR A CA 1
ATOM 703 C C . TYR A 1 93 ? -7.492 19.616 15.128 1.00 89.06 93 TYR A C 1
ATOM 705 O O . TYR A 1 93 ? -7.171 20.476 14.320 1.00 89.06 93 TYR A O 1
ATOM 713 N N . GLY A 1 94 ? -8.766 19.484 15.506 1.00 83.88 94 GLY A N 1
ATOM 714 C CA . GLY A 1 94 ? -9.855 20.277 14.922 1.00 83.88 94 GLY A CA 1
ATOM 715 C C . GLY A 1 94 ? -9.729 21.786 15.153 1.00 83.88 94 GLY A C 1
ATOM 716 O O . GLY A 1 94 ? -10.240 22.567 14.359 1.00 83.88 94 GLY A O 1
ATOM 717 N N . THR A 1 95 ? -9.024 22.209 16.207 1.00 86.25 95 THR A N 1
ATOM 718 C CA . THR A 1 95 ? -8.728 23.628 16.470 1.00 86.25 95 THR A CA 1
ATOM 719 C C . THR A 1 95 ? -7.513 24.152 15.704 1.00 86.25 95 THR A C 1
ATOM 721 O O . THR A 1 95 ? -7.373 25.360 15.557 1.00 86.25 95 THR A O 1
ATOM 724 N N . ASP A 1 96 ? -6.612 23.263 15.282 1.00 86.62 96 ASP A N 1
ATOM 725 C CA . ASP A 1 96 ? -5.346 23.587 14.614 1.00 86.62 96 ASP A CA 1
ATOM 726 C C . ASP A 1 96 ? -4.995 22.457 13.621 1.00 86.62 96 ASP A C 1
ATOM 728 O O . ASP A 1 96 ? -4.270 21.517 13.981 1.00 86.62 96 ASP A O 1
ATOM 732 N N . PRO A 1 97 ? -5.558 22.502 12.394 1.00 84.44 97 PRO A N 1
ATOM 733 C CA . PRO A 1 97 ? -5.360 21.460 11.386 1.00 84.44 97 PRO A CA 1
ATOM 734 C C . PRO A 1 97 ? -3.893 21.258 10.990 1.00 84.44 97 PRO A C 1
ATOM 736 O O . PRO A 1 97 ? -3.490 20.126 10.716 1.00 84.44 97 PRO A O 1
ATOM 739 N N . ASP A 1 98 ? -3.078 22.317 11.037 1.00 85.38 98 ASP A N 1
ATOM 740 C CA . ASP A 1 98 ? -1.660 22.270 10.669 1.00 85.38 98 ASP A CA 1
ATOM 741 C C . ASP A 1 98 ? -0.871 21.327 11.591 1.00 85.38 98 ASP A C 1
ATOM 743 O O . ASP A 1 98 ? 0.014 20.601 11.136 1.00 85.38 98 ASP A O 1
ATOM 747 N N . ARG A 1 99 ? -1.236 21.239 12.880 1.00 87.94 99 ARG A N 1
ATOM 748 C CA . ARG A 1 99 ? -0.654 20.241 13.801 1.00 87.94 99 ARG A CA 1
ATOM 749 C C . ARG A 1 99 ? -0.995 18.808 13.420 1.00 87.94 99 ARG A C 1
ATOM 751 O O . ARG A 1 99 ? -0.172 17.918 13.636 1.00 87.94 99 ARG A O 1
ATOM 758 N N . GLY A 1 100 ? -2.197 18.580 12.898 1.00 85.50 100 GLY A N 1
ATOM 759 C CA . GLY A 1 100 ? -2.617 17.269 12.411 1.00 85.50 100 GLY A CA 1
ATOM 760 C C . GLY A 1 100 ? -1.805 16.854 11.186 1.00 85.50 100 GLY A C 1
ATOM 761 O O . GLY A 1 100 ? -1.269 15.745 11.150 1.00 85.50 100 GLY A O 1
ATOM 762 N N . TYR A 1 101 ? -1.613 17.779 10.241 1.00 84.94 101 TYR A N 1
ATOM 763 C CA . TYR A 1 101 ? -0.770 17.557 9.063 1.00 84.94 101 TYR A CA 1
ATOM 764 C C . TYR A 1 101 ? 0.683 17.300 9.443 1.00 84.94 101 TYR A C 1
ATOM 766 O O . TYR A 1 101 ? 1.234 16.277 9.046 1.00 84.94 101 TYR A O 1
ATOM 774 N N . ALA A 1 102 ? 1.261 18.125 10.317 1.00 87.12 102 ALA A N 1
ATOM 775 C CA . ALA A 1 102 ? 2.615 17.913 10.816 1.00 87.12 102 ALA A CA 1
ATOM 776 C C . ALA A 1 102 ? 2.767 16.570 11.556 1.00 87.12 102 ALA A C 1
ATOM 778 O O . ALA A 1 102 ? 3.815 15.929 11.474 1.00 87.12 102 ALA A O 1
ATOM 779 N N . TYR A 1 103 ? 1.741 16.110 12.284 1.00 88.94 103 TYR A N 1
ATOM 780 C CA . TYR A 1 103 ? 1.765 14.785 12.908 1.00 88.94 103 TYR A CA 1
ATOM 781 C C . TYR A 1 103 ? 1.823 13.676 11.851 1.00 88.94 103 TYR A C 1
ATOM 783 O O . TYR A 1 103 ? 2.698 12.813 11.938 1.00 88.94 103 TYR A O 1
ATOM 791 N N . LEU A 1 104 ? 0.934 13.710 10.852 1.00 86.94 104 LEU A N 1
ATOM 792 C CA . LEU A 1 104 ? 0.884 12.706 9.784 1.00 86.94 104 LEU A CA 1
ATOM 793 C C . LEU A 1 104 ? 2.163 12.707 8.935 1.00 86.94 104 LEU A C 1
ATOM 795 O O . LEU A 1 104 ? 2.709 11.636 8.678 1.00 86.94 104 LEU A O 1
ATOM 799 N N . GLU A 1 105 ? 2.687 13.883 8.584 1.00 87.25 105 GLU A N 1
ATOM 800 C CA . GLU A 1 105 ? 3.978 14.030 7.904 1.00 87.25 105 GLU A CA 1
ATOM 801 C C . GLU A 1 105 ? 5.110 13.394 8.705 1.00 87.25 105 GLU A C 1
ATOM 803 O O . GLU A 1 105 ? 5.844 12.566 8.171 1.00 87.25 105 GLU A O 1
ATOM 808 N N . ASN A 1 106 ? 5.208 13.683 10.004 1.00 88.25 106 ASN A N 1
ATOM 809 C CA . ASN A 1 106 ? 6.238 13.082 10.851 1.00 88.25 106 ASN A CA 1
ATOM 810 C C . ASN A 1 106 ? 6.099 11.558 10.974 1.00 88.25 106 ASN A C 1
ATOM 812 O O . ASN A 1 106 ? 7.114 10.866 11.035 1.00 88.25 106 ASN A O 1
ATOM 816 N N . GLN A 1 107 ? 4.873 11.015 10.991 1.00 85.62 107 GLN A N 1
ATOM 817 C CA . GLN A 1 107 ? 4.677 9.559 10.996 1.00 85.62 107 GLN A CA 1
ATOM 818 C C . GLN A 1 107 ? 5.150 8.896 9.693 1.00 85.62 107 GLN A C 1
ATOM 820 O O . GLN A 1 107 ? 5.500 7.719 9.711 1.00 85.62 107 GLN A O 1
ATOM 825 N N . MET A 1 108 ? 5.153 9.626 8.575 1.00 86.25 108 MET A N 1
ATOM 826 C CA . MET A 1 108 ? 5.486 9.095 7.247 1.00 86.25 108 MET A CA 1
ATOM 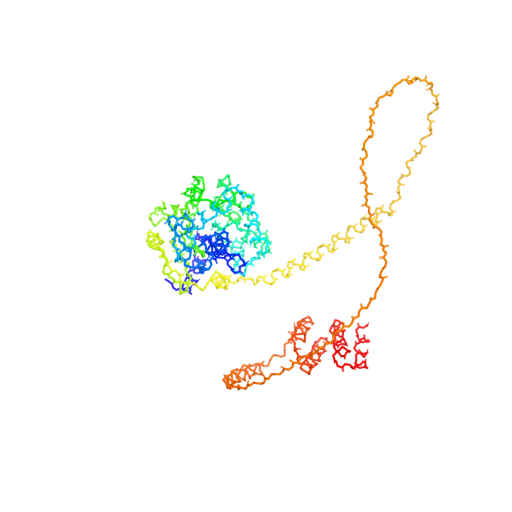827 C C . MET A 1 108 ? 6.891 9.491 6.772 1.00 86.25 108 MET A C 1
ATOM 829 O O . MET A 1 108 ? 7.405 8.885 5.840 1.00 86.25 108 MET A O 1
ATOM 833 N N . ALA A 1 109 ? 7.546 10.457 7.423 1.00 83.19 109 ALA A N 1
ATOM 834 C CA . ALA A 1 109 ? 8.815 11.040 6.979 1.00 83.19 109 ALA A CA 1
ATOM 835 C C . ALA A 1 109 ? 9.989 10.049 6.896 1.00 83.19 109 ALA A C 1
ATOM 837 O O . ALA A 1 109 ? 10.909 10.263 6.113 1.00 83.19 109 ALA A O 1
ATOM 838 N N . GLN A 1 110 ? 9.984 8.997 7.717 1.00 80.75 110 GLN A N 1
ATOM 839 C CA . GLN A 1 110 ? 11.035 7.966 7.755 1.00 80.75 110 GLN A CA 1
ATOM 840 C C . GLN A 1 110 ? 10.551 6.616 7.208 1.00 80.75 110 GLN A C 1
ATOM 842 O O . GLN A 1 110 ? 11.229 5.605 7.371 1.00 80.75 110 GLN A O 1
ATOM 847 N N . ALA A 1 111 ? 9.354 6.575 6.618 1.00 88.19 111 ALA A N 1
ATOM 848 C CA . ALA A 1 111 ? 8.795 5.340 6.101 1.00 88.19 111 ALA A CA 1
ATOM 849 C C . ALA A 1 111 ? 9.452 4.987 4.765 1.00 88.19 111 ALA A C 1
ATOM 851 O O . ALA A 1 111 ? 9.409 5.767 3.814 1.00 88.19 111 ALA A O 1
ATOM 852 N N . GLU A 1 112 ? 10.016 3.786 4.681 1.00 89.88 112 GLU A N 1
ATOM 853 C CA . GLU A 1 112 ? 10.561 3.244 3.440 1.00 89.88 112 GLU A CA 1
ATOM 854 C C . GLU A 1 112 ? 9.691 2.093 2.930 1.00 89.88 112 GLU A C 1
ATOM 856 O O . GLU A 1 112 ? 9.121 1.336 3.729 1.00 89.88 112 GLU A O 1
ATOM 861 N N . PRO A 1 113 ? 9.565 1.912 1.604 1.00 92.88 113 PRO A N 1
ATOM 862 C CA . PRO A 1 113 ? 8.789 0.805 1.081 1.00 92.88 113 PRO A CA 1
ATOM 863 C C . PRO A 1 113 ? 9.335 -0.554 1.517 1.00 92.88 113 PRO A C 1
ATOM 865 O O . PRO A 1 113 ? 10.509 -0.867 1.318 1.00 92.88 113 PRO A O 1
ATOM 868 N N . SER A 1 114 ? 8.454 -1.379 2.078 1.00 94.25 114 SER A N 1
ATOM 869 C CA . SER A 1 114 ? 8.764 -2.755 2.450 1.00 94.25 114 SER A CA 1
ATOM 870 C C . SER A 1 114 ? 9.030 -3.628 1.218 1.00 94.25 114 SER A C 1
ATOM 872 O O . SER A 1 114 ? 8.800 -3.238 0.065 1.00 94.25 114 SER A O 1
ATOM 874 N N . TYR A 1 115 ? 9.469 -4.867 1.456 1.00 94.06 115 TYR A N 1
ATOM 875 C CA . TYR A 1 115 ? 9.738 -5.824 0.383 1.00 94.06 115 TYR A CA 1
ATOM 876 C C . TYR A 1 115 ? 8.528 -6.029 -0.543 1.00 94.06 115 TYR A C 1
ATOM 878 O O . TYR A 1 115 ? 8.682 -6.035 -1.766 1.00 94.06 115 TYR A O 1
ATOM 886 N N . GLY A 1 116 ? 7.313 -6.129 -0.002 1.00 95.62 116 GLY A N 1
ATOM 887 C CA . GLY A 1 116 ? 6.107 -6.335 -0.797 1.00 95.62 116 GLY A CA 1
ATOM 888 C C . GLY A 1 116 ? 5.841 -5.205 -1.788 1.00 95.62 116 GLY A C 1
ATOM 889 O O . GLY A 1 116 ? 5.448 -5.463 -2.928 1.00 95.62 116 GLY A O 1
ATOM 890 N N . TYR A 1 117 ? 6.146 -3.960 -1.416 1.00 96.12 117 TYR A N 1
ATOM 891 C CA . TYR A 1 117 ? 6.001 -2.818 -2.315 1.00 96.12 117 TYR A CA 1
ATOM 892 C C . TYR A 1 117 ? 6.988 -2.861 -3.486 1.00 96.12 117 TYR A C 1
ATOM 894 O O . TYR A 1 117 ? 6.634 -2.480 -4.605 1.00 96.12 117 TYR A O 1
ATOM 902 N N . SER A 1 118 ? 8.197 -3.382 -3.265 1.00 94.25 118 SER A N 1
ATOM 903 C CA . SER A 1 118 ? 9.177 -3.561 -4.340 1.00 94.25 118 SER A CA 1
ATOM 904 C C . SER A 1 118 ? 8.696 -4.563 -5.398 1.00 94.25 118 SER A C 1
ATOM 906 O O . SER A 1 118 ? 8.821 -4.312 -6.600 1.00 94.25 118 SER A O 1
ATOM 908 N N . VAL A 1 119 ? 8.046 -5.651 -4.970 1.00 95.44 119 VAL A N 1
ATOM 909 C CA . VAL A 1 119 ? 7.436 -6.633 -5.874 1.00 95.44 119 VAL A CA 1
ATOM 910 C C . VAL A 1 119 ? 6.206 -6.045 -6.565 1.00 95.44 119 VAL A C 1
ATOM 912 O O . VAL A 1 119 ? 6.076 -6.150 -7.786 1.00 95.44 119 VAL A O 1
ATOM 915 N N . LEU A 1 120 ? 5.334 -5.357 -5.823 1.00 96.75 120 LEU A N 1
ATOM 916 C CA . LEU A 1 120 ? 4.157 -4.688 -6.380 1.00 96.75 120 LEU A CA 1
ATOM 917 C C . LEU A 1 120 ? 4.542 -3.693 -7.485 1.00 96.75 120 LEU A C 1
ATOM 919 O O . LEU A 1 120 ? 3.935 -3.689 -8.557 1.00 96.75 120 LEU A O 1
ATOM 923 N N . ALA A 1 121 ? 5.590 -2.895 -7.267 1.00 95.19 121 ALA A N 1
ATOM 924 C CA . ALA A 1 121 ? 6.101 -1.960 -8.263 1.00 95.19 121 ALA A CA 1
ATOM 925 C C . ALA A 1 121 ? 6.518 -2.666 -9.562 1.00 95.19 121 ALA A C 1
ATOM 927 O O . ALA A 1 121 ? 6.264 -2.158 -10.657 1.00 95.19 121 ALA A O 1
ATOM 928 N N . ARG A 1 122 ? 7.116 -3.858 -9.470 1.00 92.94 122 ARG A N 1
ATOM 929 C CA . ARG A 1 122 ? 7.486 -4.677 -10.635 1.00 92.94 122 ARG A CA 1
ATOM 930 C C . ARG A 1 122 ? 6.260 -5.234 -11.340 1.00 92.94 122 ARG A C 1
ATOM 932 O O . ARG A 1 122 ? 6.140 -5.048 -12.550 1.00 92.94 122 ARG A O 1
ATOM 939 N N . ILE A 1 123 ? 5.304 -5.778 -10.587 1.00 95.19 123 ILE A N 1
ATOM 940 C CA . ILE A 1 123 ? 4.033 -6.267 -11.133 1.00 95.19 123 ILE A CA 1
ATOM 941 C C . ILE A 1 123 ? 3.331 -5.166 -11.939 1.00 95.19 123 ILE A C 1
ATOM 943 O O . ILE A 1 123 ? 2.922 -5.381 -13.084 1.00 95.19 123 ILE A O 1
ATOM 947 N N . MET A 1 124 ? 3.238 -3.965 -11.369 1.00 95.56 124 MET A N 1
ATOM 948 C CA . MET A 1 124 ? 2.610 -2.819 -12.023 1.00 95.56 124 MET A CA 1
ATOM 949 C C . MET A 1 124 ? 3.401 -2.313 -13.232 1.00 95.56 124 MET A C 1
ATOM 951 O O . MET A 1 124 ? 2.809 -1.850 -14.210 1.00 95.56 124 MET A O 1
ATOM 955 N N . ALA A 1 125 ? 4.731 -2.367 -13.178 1.00 92.69 125 ALA A N 1
ATOM 956 C CA . ALA A 1 125 ? 5.587 -1.855 -14.237 1.00 92.69 125 ALA A CA 1
ATOM 957 C C . ALA A 1 125 ? 5.666 -2.783 -15.455 1.00 92.69 125 ALA A C 1
ATOM 959 O O . ALA A 1 125 ? 5.661 -2.296 -16.587 1.00 92.69 125 ALA A O 1
ATOM 960 N N . GLU A 1 126 ? 5.756 -4.092 -15.230 1.00 91.69 126 GLU A N 1
ATOM 961 C CA . GLU A 1 126 ? 6.110 -5.080 -16.257 1.00 91.69 126 GLU A CA 1
ATOM 962 C C . GLU A 1 126 ? 4.893 -5.809 -16.820 1.00 91.69 126 GLU A C 1
ATOM 964 O O . GLU A 1 126 ? 4.909 -6.261 -17.965 1.00 91.69 126 GLU A O 1
ATOM 969 N N . HIS A 1 127 ? 3.793 -5.861 -16.069 1.00 93.12 127 HIS A N 1
ATOM 970 C CA . HIS A 1 127 ? 2.610 -6.616 -16.465 1.00 93.12 127 HIS A CA 1
ATOM 971 C C . HIS A 1 127 ? 1.395 -5.723 -16.721 1.00 93.12 127 HIS A C 1
ATOM 973 O O . HIS A 1 127 ? 1.459 -4.496 -16.788 1.00 93.12 127 HIS A O 1
ATOM 979 N N . ARG A 1 128 ? 0.246 -6.363 -16.941 1.00 93.69 128 ARG A N 1
ATOM 980 C CA . ARG A 1 128 ? -1.055 -5.722 -17.188 1.00 93.69 128 ARG A CA 1
ATOM 981 C C . ARG A 1 128 ? -1.819 -5.363 -15.905 1.00 93.69 128 ARG A C 1
ATOM 983 O O . ARG A 1 128 ? -2.919 -4.826 -15.980 1.00 93.69 128 ARG A O 1
ATOM 990 N N . HIS A 1 129 ? -1.253 -5.658 -14.738 1.00 95.62 129 HIS A N 1
ATOM 991 C CA . HIS A 1 129 ? -1.857 -5.437 -13.420 1.00 95.62 129 HIS A CA 1
ATOM 992 C C . HIS A 1 129 ? -1.381 -4.095 -12.856 1.00 95.62 129 HIS A C 1
ATOM 994 O O . HIS A 1 129 ? -0.512 -4.037 -11.997 1.00 95.62 129 HIS A O 1
ATOM 1000 N N . ARG A 1 130 ? -1.881 -3.002 -13.443 1.00 95.19 130 ARG A N 1
ATOM 1001 C CA . ARG A 1 130 ? -1.274 -1.660 -13.337 1.00 95.19 130 ARG A CA 1
ATOM 1002 C C . ARG A 1 130 ? -1.950 -0.727 -12.341 1.00 95.19 130 ARG A C 1
ATOM 1004 O O . ARG A 1 130 ? -1.552 0.428 -12.262 1.00 95.19 130 ARG A O 1
ATOM 1011 N N . VAL A 1 131 ? -2.987 -1.180 -11.646 1.00 97.44 131 VAL A N 1
ATOM 1012 C CA . VAL A 1 131 ? -3.861 -0.312 -10.849 1.00 97.44 131 VAL A CA 1
ATOM 1013 C C . VAL A 1 131 ? -3.677 -0.607 -9.372 1.00 97.44 131 VAL A C 1
ATOM 1015 O O . VAL A 1 131 ? -3.831 -1.752 -8.949 1.00 97.44 131 VAL A O 1
ATOM 1018 N N . VAL A 1 132 ? -3.408 0.443 -8.605 1.00 97.75 132 VAL A N 1
ATOM 1019 C CA . VAL A 1 132 ? -3.546 0.466 -7.152 1.00 97.75 132 VAL A CA 1
ATOM 1020 C C . VAL A 1 132 ? -4.601 1.504 -6.786 1.00 97.75 132 VAL A C 1
ATOM 1022 O O . VAL A 1 132 ? -4.558 2.634 -7.271 1.00 97.75 132 VAL A O 1
ATOM 1025 N N . ILE A 1 133 ? -5.532 1.115 -5.924 1.00 96.81 133 ILE A N 1
ATOM 1026 C CA . ILE A 1 133 ? -6.470 2.000 -5.235 1.00 96.81 133 ILE A CA 1
ATOM 1027 C C . ILE A 1 133 ? -6.091 1.944 -3.757 1.00 96.81 133 ILE A C 1
ATOM 1029 O O . ILE A 1 133 ? -5.946 0.854 -3.212 1.00 96.81 133 ILE A O 1
ATOM 1033 N N . THR A 1 134 ? -5.893 3.081 -3.103 1.00 94.38 134 THR A N 1
ATOM 1034 C CA . THR A 1 134 ? -5.463 3.104 -1.700 1.00 94.38 134 THR A CA 1
ATOM 1035 C C . THR A 1 134 ? -6.211 4.149 -0.888 1.00 94.38 134 THR A C 1
ATOM 1037 O O . THR A 1 134 ? -6.513 5.238 -1.379 1.00 94.38 134 THR A O 1
ATOM 1040 N N . VAL A 1 135 ? -6.505 3.802 0.364 1.00 90.00 135 VAL A N 1
ATOM 1041 C CA . VAL A 1 135 ? -7.012 4.738 1.384 1.00 90.00 135 VAL A CA 1
ATOM 1042 C C . VAL A 1 135 ? -5.876 5.368 2.193 1.00 90.00 135 VAL A C 1
ATOM 1044 O O . VAL A 1 135 ? -6.120 6.217 3.042 1.00 90.00 135 VAL A O 1
ATOM 1047 N N . ASN A 1 136 ? -4.629 4.965 1.945 1.00 89.69 136 ASN A N 1
ATOM 1048 C CA . ASN A 1 136 ? -3.482 5.486 2.673 1.00 89.69 136 ASN A CA 1
ATOM 1049 C C . ASN A 1 136 ? -3.052 6.845 2.110 1.00 89.69 136 ASN A C 1
ATOM 1051 O O . ASN A 1 136 ? -3.066 7.065 0.896 1.00 89.69 136 ASN A O 1
ATOM 1055 N N . PHE A 1 137 ? -2.588 7.724 2.996 1.00 84.50 137 PHE A N 1
ATOM 1056 C CA . PHE A 1 137 ? -2.007 9.013 2.612 1.00 84.50 137 PHE A CA 1
ATOM 1057 C C . PHE A 1 137 ? -0.552 8.892 2.141 1.00 84.50 137 PHE A C 1
ATOM 1059 O O . PHE A 1 137 ? -0.077 9.773 1.427 1.00 84.50 137 PHE A O 1
ATOM 1066 N N . ASP A 1 138 ? 0.135 7.804 2.505 1.00 88.19 138 ASP A N 1
ATOM 1067 C CA . ASP A 1 138 ? 1.549 7.579 2.204 1.00 88.19 138 ASP A CA 1
ATOM 1068 C C . ASP A 1 138 ? 1.858 7.519 0.695 1.00 88.19 138 ASP A C 1
ATOM 1070 O O . ASP A 1 138 ? 0.983 7.302 -0.149 1.00 88.19 138 ASP A O 1
ATOM 1074 N N . ASN A 1 139 ? 3.126 7.744 0.346 1.00 90.12 139 ASN A N 1
ATOM 1075 C CA . ASN A 1 139 ? 3.615 7.708 -1.034 1.00 90.12 139 ASN A CA 1
ATOM 1076 C C . ASN A 1 139 ? 4.319 6.399 -1.403 1.00 90.12 139 ASN A C 1
ATOM 1078 O O . ASN A 1 139 ? 4.851 6.293 -2.508 1.00 90.12 139 ASN A O 1
ATOM 1082 N N . LEU A 1 140 ? 4.240 5.360 -0.561 1.00 93.31 140 LEU A N 1
ATOM 1083 C CA . LEU A 1 140 ? 5.072 4.158 -0.686 1.00 93.31 140 LEU A CA 1
ATOM 1084 C C . LEU A 1 140 ? 4.917 3.463 -2.041 1.00 93.31 140 LEU A C 1
ATOM 1086 O O . LEU A 1 140 ? 5.901 2.997 -2.613 1.00 93.31 140 LEU A O 1
ATOM 1090 N N . VAL A 1 141 ? 3.709 3.435 -2.611 1.00 94.25 141 VAL A N 1
ATOM 1091 C CA . VAL A 1 141 ? 3.468 2.858 -3.948 1.00 94.25 141 VAL A CA 1
ATOM 1092 C C . VAL A 1 141 ? 4.185 3.660 -5.042 1.00 94.25 141 VAL A C 1
ATOM 1094 O O . VAL A 1 141 ? 4.814 3.083 -5.933 1.00 94.25 141 VAL A O 1
ATOM 1097 N N . ALA A 1 142 ? 4.085 4.990 -4.993 1.00 92.94 142 ALA A N 1
ATOM 1098 C CA . ALA A 1 142 ? 4.691 5.877 -5.982 1.00 92.94 142 ALA A CA 1
ATOM 1099 C C . ALA A 1 142 ? 6.223 5.901 -5.855 1.00 92.94 142 ALA A C 1
ATOM 1101 O O . ALA A 1 142 ? 6.931 5.822 -6.867 1.00 92.94 142 ALA A O 1
ATOM 1102 N N . ASP A 1 143 ? 6.725 5.916 -4.622 1.00 91.81 143 ASP A N 1
ATOM 1103 C CA . ASP A 1 143 ? 8.151 5.855 -4.310 1.00 91.81 143 ASP A CA 1
ATOM 1104 C C . ASP A 1 143 ? 8.741 4.522 -4.770 1.00 91.81 143 ASP A C 1
ATOM 1106 O O . ASP A 1 143 ? 9.757 4.493 -5.462 1.00 91.81 143 ASP A O 1
ATOM 1110 N N . SER A 1 144 ? 8.042 3.412 -4.529 1.00 93.38 144 SER A N 1
ATOM 1111 C CA . SER A 1 144 ? 8.476 2.086 -4.990 1.00 93.38 144 SER A CA 1
ATOM 1112 C C . SER A 1 144 ? 8.562 1.981 -6.501 1.00 93.38 144 SER A C 1
ATOM 1114 O O . SER A 1 144 ? 9.509 1.408 -7.037 1.00 93.38 144 SER A O 1
ATOM 1116 N N . LEU A 1 145 ? 7.597 2.551 -7.222 1.00 92.62 145 LEU A N 1
ATOM 1117 C CA . LEU A 1 145 ? 7.662 2.602 -8.680 1.00 92.62 145 LEU A CA 1
ATOM 1118 C C . LEU A 1 145 ? 8.852 3.428 -9.175 1.00 92.62 145 LEU A C 1
ATOM 1120 O O . LEU A 1 145 ? 9.437 3.081 -10.200 1.00 92.62 145 LEU A O 1
ATOM 1124 N N . SER A 1 146 ? 9.239 4.468 -8.440 1.00 90.38 146 SER A N 1
ATOM 1125 C CA . SER A 1 146 ? 10.406 5.294 -8.762 1.00 90.38 146 SER A CA 1
ATOM 1126 C C . SER A 1 146 ? 11.727 4.576 -8.454 1.00 90.38 146 SER A C 1
ATOM 1128 O O . SER A 1 146 ? 12.661 4.631 -9.254 1.00 90.38 146 SER A O 1
ATOM 1130 N N . ILE A 1 147 ? 11.798 3.850 -7.335 1.00 88.69 147 ILE A N 1
ATOM 1131 C CA . ILE A 1 147 ? 12.995 3.120 -6.889 1.00 88.69 147 ILE A CA 1
ATOM 1132 C C . ILE A 1 147 ? 13.220 1.865 -7.749 1.00 88.69 147 ILE A C 1
ATOM 1134 O O . ILE A 1 147 ? 14.291 1.673 -8.336 1.00 88.69 147 ILE A O 1
ATOM 1138 N N . PHE A 1 148 ? 12.193 1.023 -7.883 1.00 88.25 148 PHE A N 1
ATOM 1139 C CA . PHE A 1 148 ? 12.307 -0.332 -8.437 1.00 88.25 148 PHE A CA 1
ATOM 1140 C C . PHE A 1 148 ? 11.883 -0.446 -9.909 1.00 88.25 148 PHE A C 1
ATOM 1142 O O . PHE A 1 148 ? 12.000 -1.514 -10.508 1.00 88.25 148 PHE A O 1
ATOM 1149 N N . SER A 1 149 ? 11.390 0.630 -10.528 1.00 84.56 149 SER A N 1
ATOM 1150 C CA . SER A 1 149 ? 10.925 0.633 -11.920 1.00 84.56 149 SER A CA 1
ATOM 1151 C C . SER A 1 149 ? 11.344 1.905 -12.670 1.00 84.56 149 SER A C 1
ATOM 1153 O O . SER A 1 149 ? 11.830 2.868 -12.091 1.00 84.56 149 SER A O 1
ATOM 1155 N N . ALA A 1 150 ? 11.332 1.871 -14.008 1.00 80.44 150 ALA A N 1
ATOM 1156 C CA . ALA A 1 150 ? 11.573 3.050 -14.858 1.00 80.44 150 ALA A CA 1
ATOM 1157 C C . ALA A 1 150 ? 10.259 3.751 -15.252 1.00 80.44 150 ALA A C 1
ATOM 1159 O O . ALA A 1 150 ? 10.266 4.810 -15.878 1.00 80.44 150 ALA A O 1
ATOM 1160 N N . ASN A 1 151 ? 9.126 3.135 -14.910 1.00 82.88 151 ASN A N 1
ATOM 1161 C CA . ASN A 1 151 ? 7.798 3.597 -15.273 1.00 82.88 151 ASN A CA 1
ATOM 1162 C C . ASN A 1 151 ? 7.235 4.482 -14.165 1.00 82.88 151 ASN A C 1
ATOM 1164 O O . ASN A 1 151 ? 6.887 3.989 -13.094 1.00 82.88 151 ASN A O 1
ATOM 1168 N N . TYR A 1 152 ? 7.077 5.767 -14.470 1.00 84.94 152 TYR A N 1
ATOM 1169 C CA . TYR A 1 152 ? 6.433 6.716 -13.571 1.00 84.94 152 TYR A CA 1
ATOM 1170 C C . TYR A 1 152 ? 4.915 6.492 -13.515 1.00 84.94 152 TYR A C 1
ATOM 1172 O O . TYR A 1 152 ? 4.272 6.474 -14.580 1.00 84.94 152 TYR A O 1
ATOM 1180 N N . PRO A 1 153 ? 4.329 6.352 -12.312 1.00 93.06 153 PRO A N 1
ATOM 1181 C CA . PRO A 1 153 ? 2.888 6.239 -12.159 1.00 93.06 153 PRO A CA 1
ATOM 1182 C C . PRO A 1 153 ? 2.169 7.535 -12.525 1.00 93.06 153 PRO A C 1
ATOM 1184 O O . PRO A 1 153 ? 2.709 8.633 -12.407 1.00 93.06 153 PRO A O 1
ATOM 1187 N N . LEU A 1 154 ? 0.905 7.401 -12.918 1.00 92.81 154 LEU A N 1
ATOM 1188 C CA . LEU A 1 154 ? -0.074 8.464 -12.748 1.00 92.81 154 LEU A CA 1
ATOM 1189 C C . LEU A 1 154 ? -0.605 8.379 -11.313 1.00 92.81 154 LEU A C 1
ATOM 1191 O O . LEU A 1 154 ? -1.263 7.398 -10.972 1.00 92.81 154 LEU A O 1
ATOM 1195 N N . VAL A 1 155 ? -0.308 9.382 -10.487 1.00 92.94 155 VAL A N 1
ATOM 1196 C CA . VAL A 1 155 ? -0.832 9.477 -9.118 1.00 92.94 155 VAL A CA 1
ATOM 1197 C C . VAL A 1 155 ? -2.045 10.402 -9.120 1.00 92.94 155 VAL A C 1
ATOM 1199 O O . VAL A 1 155 ? -1.924 11.612 -9.299 1.00 92.94 155 VAL A O 1
ATOM 1202 N N . CYS A 1 156 ? -3.229 9.828 -8.938 1.00 90.62 156 CYS A N 1
ATOM 1203 C CA . CYS A 1 156 ? -4.472 10.559 -8.727 1.00 90.62 156 CYS A CA 1
ATOM 1204 C C . CYS A 1 156 ? -4.641 10.792 -7.219 1.00 90.62 156 CYS A C 1
ATOM 1206 O O . CYS A 1 156 ? -5.365 10.059 -6.550 1.00 90.62 156 CYS A O 1
ATOM 1208 N N . GLY A 1 157 ? -3.917 11.788 -6.700 1.00 86.12 157 GLY A N 1
ATOM 1209 C CA . GLY A 1 157 ? -3.926 12.200 -5.289 1.00 86.12 157 GLY A CA 1
ATOM 1210 C C . GLY A 1 157 ? -4.974 13.262 -4.934 1.00 86.12 157 GLY A C 1
ATOM 1211 O O . GLY A 1 157 ? -5.002 13.740 -3.810 1.00 86.12 157 GLY A O 1
ATOM 1212 N N . HIS A 1 158 ? -5.808 13.679 -5.885 1.00 86.62 158 HIS A N 1
ATOM 1213 C CA . HIS A 1 158 ? -6.877 14.659 -5.682 1.00 86.62 158 HIS A CA 1
ATOM 1214 C C . HIS A 1 158 ? -8.055 14.301 -6.588 1.00 86.62 158 HIS A C 1
ATOM 1216 O O . HIS A 1 158 ? -7.846 13.822 -7.706 1.00 86.62 158 HIS A O 1
ATOM 1222 N N . GLU A 1 159 ? -9.285 14.568 -6.157 1.00 82.31 159 GLU A N 1
ATOM 1223 C CA . GLU A 1 159 ? -10.500 14.216 -6.900 1.00 82.31 159 GLU A CA 1
ATOM 1224 C C . GLU A 1 159 ? -10.575 14.885 -8.280 1.00 82.31 159 GLU A C 1
ATOM 1226 O O . GLU A 1 159 ? -11.051 14.285 -9.240 1.00 82.31 159 GLU A O 1
ATOM 1231 N N . SER A 1 160 ? -9.997 16.079 -8.429 1.00 86.62 160 SER A N 1
ATOM 1232 C CA . SER A 1 160 ? -9.860 16.770 -9.722 1.00 86.62 160 SER A CA 1
ATOM 1233 C C . SER A 1 160 ? -9.068 15.970 -10.764 1.00 86.62 160 SER A C 1
ATOM 1235 O O . SER A 1 160 ? -9.167 16.247 -11.958 1.00 86.62 160 SER A O 1
ATOM 1237 N N . LEU A 1 161 ? -8.275 14.981 -10.333 1.00 88.94 161 LEU A N 1
ATOM 1238 C CA . LEU A 1 161 ? -7.519 14.089 -11.210 1.00 88.94 161 LEU A CA 1
ATOM 1239 C C . LEU A 1 161 ? -8.289 12.811 -11.580 1.00 88.94 161 LEU A C 1
ATOM 1241 O O . LEU A 1 161 ? -7.805 12.045 -12.416 1.00 88.94 161 LEU A O 1
ATOM 1245 N N . ALA A 1 162 ? -9.478 12.577 -11.014 1.00 88.06 162 ALA A N 1
ATOM 1246 C CA . ALA A 1 162 ? -10.296 11.400 -11.306 1.00 88.06 162 ALA A CA 1
ATOM 1247 C C . ALA A 1 162 ? -10.595 11.198 -12.810 1.00 88.06 162 ALA A C 1
ATOM 1249 O O . ALA A 1 162 ? -10.485 10.063 -13.273 1.00 88.06 162 ALA A O 1
ATOM 1250 N N . PRO A 1 163 ? -10.834 12.243 -13.637 1.00 88.62 163 PRO A N 1
ATOM 1251 C CA . PRO A 1 163 ? -11.037 12.066 -15.083 1.00 88.62 163 PRO A CA 1
ATOM 1252 C C . PRO A 1 163 ? -9.836 11.464 -15.842 1.00 88.62 163 PRO A C 1
ATOM 1254 O O . PRO A 1 163 ? -9.974 10.998 -16.980 1.00 88.62 163 PRO A O 1
ATOM 1257 N N . PHE A 1 164 ? -8.639 11.477 -15.242 1.00 88.75 164 PHE A N 1
ATOM 1258 C CA . PHE A 1 164 ? -7.437 10.865 -15.811 1.00 88.75 164 PHE A CA 1
ATOM 1259 C C . PHE A 1 164 ? -7.271 9.389 -15.416 1.00 88.75 164 PHE A C 1
ATOM 1261 O O . PHE A 1 164 ? -6.509 8.675 -16.075 1.00 88.75 164 PHE A O 1
ATOM 1268 N N . ALA A 1 165 ? -8.013 8.904 -14.414 1.00 89.81 165 ALA A N 1
ATOM 1269 C CA . ALA A 1 165 ? -8.040 7.507 -13.986 1.00 89.81 165 ALA A CA 1
ATOM 1270 C C . ALA A 1 165 ? -8.865 6.641 -14.958 1.00 89.81 165 ALA A C 1
ATOM 1272 O O . ALA A 1 165 ? -9.962 6.172 -14.664 1.00 89.81 165 ALA A O 1
ATOM 1273 N N . ARG A 1 166 ? -8.333 6.458 -16.168 1.00 87.31 166 ARG A N 1
ATOM 1274 C CA . ARG A 1 166 ? -8.958 5.668 -17.239 1.00 87.31 166 ARG A CA 1
ATOM 1275 C C . ARG A 1 166 ? -8.643 4.180 -17.089 1.00 87.31 166 ARG A C 1
ATOM 1277 O O . ARG A 1 166 ? -7.693 3.800 -16.416 1.00 87.31 166 ARG A O 1
ATOM 1284 N N . THR A 1 167 ? -9.404 3.328 -17.771 1.00 83.81 167 THR A N 1
ATOM 1285 C CA . THR A 1 167 ? -9.235 1.868 -17.688 1.00 83.81 167 THR A CA 1
ATOM 1286 C C . THR A 1 167 ? -8.132 1.320 -18.604 1.00 83.81 167 THR A C 1
ATOM 1288 O O . THR A 1 167 ? -7.460 0.344 -18.250 1.00 83.81 167 THR A O 1
ATOM 1291 N N . ASP A 1 168 ? -7.900 1.965 -19.752 1.00 83.12 168 ASP A N 1
ATOM 1292 C CA . ASP A 1 168 ? -6.832 1.628 -20.700 1.00 83.12 168 ASP A CA 1
ATOM 1293 C C . ASP A 1 168 ? -5.564 2.431 -20.420 1.00 83.12 168 ASP A C 1
ATOM 1295 O O . ASP A 1 168 ? -5.296 3.498 -20.980 1.00 83.12 168 ASP A O 1
ATOM 1299 N N . LEU A 1 169 ? -4.775 1.889 -19.499 1.00 84.25 169 LEU A N 1
ATOM 1300 C CA . LEU A 1 169 ? -3.599 2.539 -18.952 1.00 84.25 169 LEU A CA 1
ATOM 1301 C C . LEU A 1 169 ? -2.327 2.122 -19.689 1.00 84.25 169 LEU A C 1
ATOM 1303 O O . LEU A 1 169 ? -2.008 0.941 -19.811 1.00 84.25 169 LEU A O 1
ATOM 1307 N N . ARG A 1 170 ? -1.538 3.114 -20.112 1.00 85.06 170 ARG A N 1
ATOM 1308 C CA . ARG A 1 170 ? -0.188 2.895 -20.667 1.00 85.06 170 ARG A CA 1
ATOM 1309 C C . ARG A 1 170 ? 0.896 2.817 -19.589 1.00 85.06 170 ARG A C 1
ATOM 1311 O O . ARG A 1 170 ? 2.000 2.363 -19.862 1.00 85.06 170 ARG A O 1
ATOM 1318 N N . ARG A 1 171 ? 0.584 3.252 -18.369 1.00 91.38 171 ARG A N 1
ATOM 1319 C CA . ARG A 1 171 ? 1.494 3.345 -17.219 1.00 91.38 171 ARG A CA 1
ATOM 1320 C C . ARG A 1 171 ? 0.771 2.918 -15.933 1.00 91.38 171 ARG A C 1
ATOM 1322 O O . ARG A 1 171 ? -0.457 2.889 -15.955 1.00 91.38 171 ARG A O 1
ATOM 1329 N N . PRO A 1 172 ? 1.494 2.598 -14.850 1.00 95.81 172 PRO A N 1
ATOM 1330 C CA . PRO A 1 172 ? 0.898 2.372 -13.534 1.00 95.81 172 PRO A CA 1
ATOM 1331 C C . PRO A 1 172 ? -0.036 3.518 -13.108 1.00 95.81 172 PRO A C 1
ATOM 1333 O O . PRO A 1 172 ? 0.279 4.682 -13.351 1.00 95.81 172 PRO A O 1
ATOM 1336 N N . LEU A 1 173 ? -1.166 3.197 -12.482 1.00 96.56 173 LEU A N 1
ATOM 1337 C CA . LEU A 1 173 ? -2.108 4.142 -11.878 1.00 96.56 173 LEU A CA 1
ATOM 1338 C C . LEU A 1 173 ? -2.146 3.901 -10.369 1.00 96.56 173 LEU A C 1
ATOM 1340 O O . LEU A 1 173 ? -2.381 2.774 -9.934 1.00 96.56 173 LEU A O 1
ATOM 1344 N N . VAL A 1 174 ? -1.959 4.968 -9.598 1.00 95.94 174 VAL A N 1
ATOM 1345 C CA . VAL A 1 174 ? -2.146 4.992 -8.145 1.00 95.94 174 VAL A CA 1
ATOM 1346 C C . VAL A 1 174 ? -3.271 5.975 -7.852 1.00 95.94 174 VAL A C 1
ATOM 1348 O O . VAL A 1 174 ? -3.112 7.176 -8.053 1.00 95.94 174 VAL A O 1
ATOM 1351 N N . LEU A 1 175 ? -4.423 5.470 -7.427 1.00 94.56 175 LEU A N 1
ATOM 1352 C CA . LEU A 1 175 ? -5.606 6.266 -7.112 1.00 94.56 175 LEU A CA 1
ATOM 1353 C C . LEU A 1 175 ? -5.775 6.329 -5.593 1.00 94.56 175 LEU A C 1
ATOM 1355 O O . LEU A 1 175 ? -5.965 5.294 -4.954 1.00 94.56 175 LEU A O 1
ATOM 1359 N N . LYS A 1 176 ? -5.690 7.534 -5.021 1.00 92.56 176 LYS A N 1
ATOM 1360 C CA . LYS A 1 176 ? -5.858 7.764 -3.581 1.00 92.56 176 LYS A CA 1
ATOM 1361 C C . LYS A 1 176 ? -7.279 8.234 -3.285 1.00 92.56 176 LYS A C 1
ATOM 1363 O O . LYS A 1 176 ? -7.762 9.165 -3.925 1.00 92.56 176 LYS A O 1
ATOM 1368 N N . VAL A 1 177 ? -7.932 7.604 -2.311 1.00 87.06 177 VAL A N 1
ATOM 1369 C CA . VAL A 1 177 ? -9.330 7.905 -1.962 1.00 87.06 177 VAL A CA 1
ATOM 1370 C C . VAL A 1 177 ? -9.457 9.202 -1.150 1.00 87.06 177 VAL A C 1
ATOM 1372 O O . VAL A 1 177 ? -10.307 10.031 -1.455 1.00 87.06 177 VAL A O 1
ATOM 1375 N N . HIS A 1 178 ? -8.577 9.422 -0.169 1.00 78.75 178 HIS A N 1
ATOM 1376 C CA . HIS A 1 178 ? -8.689 10.506 0.827 1.00 78.75 178 HIS A CA 1
ATOM 1377 C C . HIS A 1 178 ? -7.782 11.710 0.566 1.00 78.75 178 HIS A C 1
ATOM 1379 O O . HIS A 1 178 ? -7.426 12.446 1.486 1.00 78.75 178 HIS A O 1
ATOM 1385 N N . ARG A 1 179 ? -7.426 11.916 -0.703 1.00 80.31 179 ARG A N 1
ATOM 1386 C CA . ARG A 1 179 ? -6.363 12.821 -1.154 1.00 80.31 179 ARG A CA 1
ATOM 1387 C C . ARG A 1 179 ? -4.966 12.440 -0.656 1.00 80.31 179 ARG A C 1
ATOM 1389 O O . ARG A 1 179 ? -4.776 11.552 0.169 1.00 80.31 179 ARG A O 1
ATOM 1396 N N . ASP A 1 180 ? -3.970 13.082 -1.246 1.00 76.56 180 ASP A N 1
ATOM 1397 C CA . ASP A 1 180 ? -2.579 12.964 -0.834 1.00 76.56 180 ASP A CA 1
ATOM 1398 C C . ASP A 1 180 ? -2.313 13.719 0.475 1.00 76.56 180 ASP A C 1
ATOM 1400 O O . ASP A 1 180 ? -2.983 14.707 0.779 1.00 76.56 180 ASP A O 1
ATOM 1404 N N . LEU A 1 181 ? -1.278 13.297 1.201 1.00 68.19 181 LEU A N 1
ATOM 1405 C CA . LEU A 1 181 ? -0.798 13.942 2.422 1.00 68.19 181 LEU A CA 1
ATOM 1406 C C . LEU A 1 181 ? -0.516 15.438 2.212 1.00 68.19 181 LEU A C 1
ATOM 1408 O O . LEU A 1 181 ? -0.839 16.255 3.064 1.00 68.19 181 LEU A O 1
ATOM 1412 N N . LEU A 1 182 ? 0.031 15.798 1.048 1.00 70.00 182 LEU A N 1
ATOM 1413 C CA . LEU A 1 182 ? 0.366 17.183 0.693 1.00 70.00 182 LEU A CA 1
ATOM 1414 C C . LEU A 1 182 ? -0.804 17.958 0.063 1.00 70.00 182 LEU A C 1
ATOM 1416 O O . LEU A 1 182 ? -0.640 19.107 -0.343 1.00 70.00 182 LEU A O 1
ATOM 1420 N N . LEU A 1 183 ? -1.978 17.333 -0.071 1.00 70.56 183 LEU A N 1
ATOM 1421 C CA . LEU A 1 183 ? -3.142 17.882 -0.771 1.00 70.56 183 LEU A CA 1
ATOM 1422 C C . LEU A 1 183 ? -4.367 17.947 0.144 1.00 70.56 183 LEU A C 1
ATOM 1424 O O . LEU A 1 183 ? -5.474 17.630 -0.287 1.00 70.56 183 LEU A O 1
ATOM 1428 N N . ASN A 1 184 ? -4.179 18.404 1.386 1.00 68.25 184 ASN A N 1
ATOM 1429 C CA . ASN A 1 184 ? -5.251 18.578 2.372 1.00 68.25 184 ASN A CA 1
ATOM 1430 C C . ASN A 1 184 ? -5.969 17.238 2.672 1.00 68.25 184 ASN A C 1
ATOM 1432 O O . ASN A 1 184 ? -7.112 17.050 2.229 1.00 68.25 184 ASN A O 1
ATOM 1436 N N . PRO A 1 185 ? -5.281 16.297 3.356 1.00 68.38 185 PRO A N 1
ATOM 1437 C CA . PRO A 1 185 ? -5.742 14.926 3.553 1.00 68.38 185 PRO A CA 1
ATOM 1438 C C . PRO A 1 185 ? -7.061 14.880 4.326 1.00 68.38 185 PRO A C 1
ATOM 1440 O O . PRO A 1 185 ? -7.273 15.626 5.285 1.00 68.38 185 PRO A O 1
ATOM 1443 N N . MET A 1 186 ? -7.957 13.996 3.890 1.00 72.62 186 MET A N 1
ATOM 1444 C CA . MET A 1 186 ? -9.286 13.832 4.471 1.00 72.62 186 MET A CA 1
ATOM 1445 C C . MET A 1 186 ? -9.253 12.879 5.669 1.00 72.62 186 MET A C 1
ATOM 1447 O O . MET A 1 186 ? -9.146 11.670 5.482 1.00 72.62 186 MET A O 1
ATOM 1451 N N . SER A 1 187 ? -9.394 13.414 6.884 1.00 75.62 187 SER A N 1
ATOM 1452 C CA . SER A 1 187 ? -9.306 12.635 8.133 1.00 75.62 187 SER A CA 1
ATOM 1453 C C . SER A 1 187 ? -10.465 12.872 9.104 1.00 75.62 187 SER A C 1
ATOM 1455 O O . SER A 1 187 ? -10.533 12.196 10.131 1.00 75.62 187 SER A O 1
ATOM 1457 N N . THR A 1 188 ? -11.372 13.819 8.828 1.00 72.12 188 THR A N 1
ATOM 1458 C CA . THR A 1 188 ? -12.535 14.077 9.696 1.00 72.12 188 THR A CA 1
ATOM 1459 C C . THR A 1 188 ? -13.739 13.207 9.312 1.00 72.12 188 THR A C 1
ATOM 1461 O O . THR A 1 188 ? -13.836 12.768 8.160 1.00 72.12 188 THR A O 1
ATOM 1464 N N . PRO A 1 189 ? -14.688 12.965 10.240 1.00 73.25 189 PRO A N 1
ATOM 1465 C CA . PRO A 1 189 ? -15.891 12.185 9.950 1.00 73.25 189 PRO A CA 1
ATOM 1466 C C . PRO A 1 189 ? -16.677 12.703 8.739 1.00 73.25 189 PRO A C 1
ATOM 1468 O O . PRO A 1 189 ? -17.131 11.915 7.915 1.00 73.25 189 PRO A O 1
ATOM 1471 N N . GLU A 1 190 ? -16.803 14.024 8.589 1.00 72.81 190 GLU A N 1
ATOM 1472 C CA . GLU A 1 190 ? -17.564 14.640 7.497 1.00 72.81 190 GLU A CA 1
ATOM 1473 C C . GLU A 1 190 ? -16.894 14.414 6.139 1.00 72.81 190 GLU A C 1
ATOM 1475 O O . GLU A 1 190 ? -17.578 14.222 5.136 1.00 72.81 190 GLU A O 1
ATOM 1480 N N . GLN A 1 191 ? -15.558 14.409 6.107 1.00 72.75 191 GLN A N 1
ATOM 1481 C CA . GLN A 1 191 ? -14.783 14.188 4.887 1.00 72.75 191 GLN A CA 1
ATOM 1482 C C . GLN A 1 191 ? -14.772 12.713 4.462 1.00 72.75 191 GLN A C 1
ATOM 1484 O O . GLN A 1 191 ? -14.702 12.419 3.273 1.00 72.75 191 GLN A O 1
ATOM 1489 N N . LEU A 1 192 ? -14.851 11.788 5.423 1.00 75.06 192 LEU A N 1
ATOM 1490 C CA . LEU A 1 192 ? -14.857 10.339 5.183 1.00 75.06 192 LEU A CA 1
ATOM 1491 C C . LEU A 1 192 ? -16.267 9.771 4.942 1.00 75.06 192 LEU A C 1
ATOM 1493 O O . LEU A 1 192 ? -16.412 8.606 4.568 1.00 75.06 192 LEU A O 1
ATOM 1497 N N . ALA A 1 193 ? -17.315 10.576 5.143 1.00 71.75 193 ALA A N 1
ATOM 1498 C CA . ALA A 1 193 ? -18.701 10.143 4.989 1.00 71.75 193 ALA A CA 1
ATOM 1499 C C . ALA A 1 193 ? -19.110 9.935 3.522 1.00 71.75 193 ALA A C 1
ATOM 1501 O O . ALA A 1 193 ? -19.897 9.035 3.224 1.00 71.75 193 ALA A O 1
ATOM 1502 N N . THR A 1 194 ? -18.607 10.762 2.601 1.00 75.19 194 THR A N 1
ATOM 1503 C CA . THR A 1 194 ? -19.005 10.733 1.188 1.00 75.19 194 THR A CA 1
ATOM 1504 C C . THR A 1 194 ? -17.801 10.814 0.259 1.00 75.19 194 THR A C 1
ATOM 1506 O O . THR A 1 194 ? -16.814 11.490 0.530 1.00 75.19 194 THR A O 1
ATOM 1509 N N . MET A 1 195 ? -17.884 10.099 -0.864 1.00 83.62 195 MET A N 1
ATOM 1510 C CA . MET A 1 195 ? -16.873 10.145 -1.916 1.00 83.62 195 MET A CA 1
ATOM 1511 C C . MET A 1 195 ? -17.317 11.111 -3.020 1.00 83.62 195 MET A C 1
ATOM 1513 O O . MET A 1 195 ? -18.480 11.047 -3.422 1.00 83.62 195 MET A O 1
ATOM 1517 N N . PRO A 1 196 ? -16.419 11.951 -3.570 1.00 86.62 196 PRO A N 1
ATOM 1518 C CA . PRO A 1 196 ? -16.732 12.756 -4.746 1.00 86.62 196 PRO A CA 1
ATOM 1519 C C . PRO A 1 196 ? -17.189 11.888 -5.929 1.00 86.62 196 PRO A C 1
ATOM 1521 O O . PRO A 1 196 ? -16.546 10.883 -6.244 1.00 86.62 196 PRO A O 1
ATOM 1524 N N . ASP A 1 197 ? -18.248 12.308 -6.628 1.00 87.06 197 ASP A N 1
ATOM 1525 C CA . ASP A 1 197 ? -18.884 11.519 -7.698 1.00 87.06 197 ASP A CA 1
ATOM 1526 C C . ASP A 1 197 ? -17.894 11.078 -8.781 1.00 87.06 197 ASP A C 1
ATOM 1528 O O . ASP A 1 197 ? -17.840 9.902 -9.136 1.00 87.06 197 ASP A O 1
ATOM 1532 N N . GLY A 1 198 ? -17.031 11.988 -9.246 1.00 88.38 198 GLY A N 1
ATOM 1533 C CA . GLY A 1 198 ? -16.037 11.669 -10.274 1.00 88.38 198 GLY A CA 1
ATOM 1534 C C . GLY A 1 198 ? -15.044 10.580 -9.848 1.00 88.38 198 GLY A C 1
ATOM 1535 O O . GLY A 1 198 ? -14.604 9.783 -10.676 1.00 88.38 198 GLY A O 1
ATOM 1536 N N . LEU A 1 199 ? -14.712 10.506 -8.555 1.00 89.69 199 LEU A N 1
ATOM 1537 C CA . LEU A 1 199 ? -13.835 9.467 -8.015 1.00 89.69 199 LEU A CA 1
ATOM 1538 C C . LEU A 1 199 ? -14.570 8.128 -7.899 1.00 89.69 199 LEU A C 1
ATOM 1540 O O . LEU A 1 199 ? -14.031 7.094 -8.297 1.00 89.69 199 LEU A O 1
ATOM 1544 N N . ASN A 1 200 ? -15.817 8.162 -7.425 1.00 91.94 200 ASN A N 1
ATOM 1545 C CA . ASN A 1 200 ? -16.688 6.992 -7.338 1.00 91.94 200 ASN A CA 1
ATOM 1546 C C . ASN A 1 200 ? -16.931 6.364 -8.726 1.00 91.94 200 ASN A C 1
ATOM 1548 O O . ASN A 1 200 ? -16.811 5.148 -8.904 1.00 91.94 200 ASN A O 1
ATOM 1552 N N . GLU A 1 201 ? -17.195 7.192 -9.739 1.00 92.50 201 GLU A N 1
ATOM 1553 C CA . GLU A 1 201 ? -17.338 6.764 -11.133 1.00 92.50 201 GLU A CA 1
ATOM 1554 C C . GLU A 1 201 ? -16.053 6.128 -11.673 1.00 92.50 201 GLU A C 1
ATOM 1556 O O . GLU A 1 201 ? -16.109 5.064 -12.298 1.00 92.50 201 GLU A O 1
ATOM 1561 N N . ALA A 1 202 ? -14.891 6.732 -11.400 1.00 93.94 202 ALA A N 1
ATOM 1562 C CA . ALA A 1 202 ? -13.598 6.205 -11.829 1.00 93.94 202 ALA A CA 1
ATOM 1563 C C . ALA A 1 202 ? -13.291 4.838 -11.195 1.00 93.94 202 ALA A C 1
ATOM 1565 O O . ALA A 1 202 ? -12.947 3.892 -11.910 1.00 93.94 202 ALA A O 1
ATOM 1566 N N . ILE A 1 203 ? -13.470 4.695 -9.875 1.00 95.00 203 ILE A N 1
ATOM 1567 C CA . ILE A 1 203 ? -13.286 3.415 -9.171 1.00 95.00 203 ILE A CA 1
ATOM 1568 C C . ILE A 1 203 ? -14.261 2.367 -9.715 1.00 95.00 203 ILE A C 1
ATOM 1570 O O . ILE A 1 203 ? -13.850 1.257 -10.055 1.00 95.00 203 ILE A O 1
ATOM 1574 N N . THR A 1 204 ? -15.534 2.726 -9.884 1.00 94.81 204 THR A N 1
ATOM 1575 C CA . THR A 1 204 ? -16.550 1.831 -10.451 1.00 94.81 204 THR A CA 1
ATOM 1576 C C . THR A 1 204 ? -16.173 1.369 -11.861 1.00 94.81 204 THR A C 1
ATOM 1578 O O . THR A 1 204 ? -16.291 0.184 -12.184 1.00 94.81 204 THR A O 1
ATOM 1581 N N . ALA A 1 205 ? -15.690 2.276 -12.714 1.00 94.69 205 ALA A N 1
ATOM 1582 C CA . ALA A 1 205 ? -15.250 1.949 -14.067 1.00 94.69 205 ALA A CA 1
ATOM 1583 C C . ALA A 1 205 ? -14.033 1.010 -14.071 1.00 94.69 205 ALA A C 1
ATOM 1585 O O . ALA A 1 205 ? -13.993 0.064 -14.863 1.00 94.69 205 ALA A O 1
ATOM 1586 N N . LEU A 1 206 ? -13.074 1.227 -13.164 1.00 95.75 206 LEU A N 1
ATOM 1587 C CA . LEU A 1 206 ? -11.921 0.346 -12.981 1.00 95.75 206 LEU A CA 1
ATOM 1588 C C . LEU A 1 206 ? -12.363 -1.051 -12.529 1.00 95.75 206 LEU A C 1
ATOM 1590 O O . LEU A 1 206 ? -11.997 -2.036 -13.165 1.00 95.75 206 LEU A O 1
ATOM 1594 N N . LEU A 1 207 ? -13.206 -1.164 -11.503 1.00 95.94 207 LEU A N 1
ATOM 1595 C CA . LEU A 1 207 ? -13.620 -2.458 -10.940 1.00 95.94 207 LEU A CA 1
ATOM 1596 C C . LEU A 1 207 ? -14.540 -3.281 -11.858 1.00 95.94 207 LEU A C 1
ATOM 1598 O O . LEU A 1 207 ? -14.663 -4.491 -11.682 1.00 95.94 207 LEU A O 1
ATOM 1602 N N . ARG A 1 208 ? -15.129 -2.672 -12.894 1.00 94.88 208 ARG A N 1
ATOM 1603 C CA . ARG A 1 208 ? -15.814 -3.408 -13.977 1.00 94.88 208 ARG A CA 1
ATOM 1604 C C . ARG A 1 208 ? -14.854 -4.131 -14.924 1.00 94.88 208 ARG A C 1
ATOM 1606 O O . ARG A 1 208 ? -15.267 -5.055 -15.620 1.00 94.88 208 ARG A O 1
ATOM 1613 N N . GLN A 1 209 ? -13.590 -3.712 -14.991 1.00 94.38 209 GLN A N 1
ATOM 1614 C CA . GLN A 1 209 ? -12.583 -4.289 -15.895 1.00 94.38 209 GLN A CA 1
ATOM 1615 C C . GLN A 1 209 ? -11.466 -5.027 -15.152 1.00 94.38 209 GLN A C 1
ATOM 1617 O O . GLN A 1 209 ? -10.868 -5.956 -15.701 1.00 94.38 209 GLN A O 1
ATOM 1622 N N . TYR A 1 210 ? -11.199 -4.633 -13.909 1.00 96.44 210 TYR A N 1
ATOM 1623 C CA . TYR A 1 210 ? -10.146 -5.180 -13.072 1.00 96.44 210 TYR A CA 1
ATOM 1624 C C . TYR A 1 210 ? -10.728 -6.005 -11.925 1.00 96.44 210 TYR A C 1
ATOM 1626 O O . TYR A 1 210 ? -11.691 -5.609 -11.278 1.00 96.44 210 TYR A O 1
ATOM 1634 N N . THR A 1 211 ? -10.094 -7.138 -11.652 1.00 97.44 211 THR A N 1
ATOM 1635 C CA . THR A 1 211 ? -10.384 -8.007 -10.510 1.00 97.44 211 THR A CA 1
ATOM 1636 C C . THR A 1 211 ? -9.616 -7.486 -9.291 1.00 97.44 211 THR A C 1
ATOM 1638 O O . THR A 1 211 ? -8.382 -7.471 -9.325 1.00 97.44 211 THR A O 1
ATOM 1641 N N . PRO A 1 212 ? -10.290 -7.020 -8.231 1.00 97.88 212 PRO A N 1
ATOM 1642 C CA . PRO A 1 212 ? -9.634 -6.482 -7.056 1.00 97.88 212 PRO A CA 1
ATOM 1643 C C . PRO A 1 212 ? -9.024 -7.586 -6.187 1.00 97.88 212 PRO A C 1
ATOM 1645 O O . PRO A 1 212 ? -9.664 -8.597 -5.887 1.00 97.88 212 PRO A O 1
ATOM 1648 N N . ILE A 1 213 ? -7.795 -7.332 -5.747 1.00 98.19 213 ILE A N 1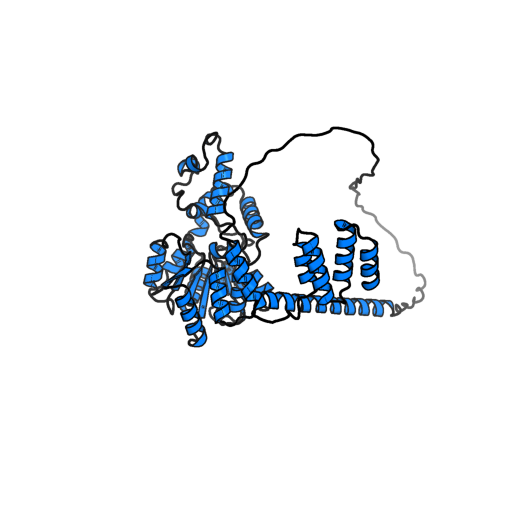
ATOM 1649 C CA . ILE A 1 213 ? -7.097 -8.030 -4.669 1.00 98.19 213 ILE A CA 1
ATOM 1650 C C . ILE A 1 213 ? -6.987 -7.026 -3.520 1.00 98.19 213 ILE A C 1
ATOM 1652 O O . ILE A 1 213 ? -6.243 -6.049 -3.612 1.00 98.19 213 ILE A O 1
ATOM 1656 N N . VAL A 1 214 ? -7.774 -7.228 -2.467 1.00 97.56 214 VAL A N 1
ATOM 1657 C CA . VAL A 1 214 ? -7.852 -6.332 -1.308 1.00 97.56 214 VAL A CA 1
ATOM 1658 C C . VAL A 1 214 ? -6.865 -6.796 -0.246 1.00 97.56 214 VAL A C 1
ATOM 1660 O O . VAL A 1 214 ? -6.917 -7.955 0.159 1.00 97.56 214 VAL A O 1
ATOM 1663 N N . LEU A 1 215 ? -5.971 -5.911 0.198 1.00 95.81 215 LEU A N 1
ATOM 1664 C CA . LEU A 1 215 ? -4.864 -6.209 1.109 1.00 95.81 215 LEU A CA 1
ATOM 1665 C C . LEU A 1 215 ? -4.723 -5.130 2.181 1.00 95.81 215 LEU A C 1
ATOM 1667 O O . LEU A 1 215 ? -4.675 -3.938 1.885 1.00 95.81 215 LEU A O 1
ATOM 1671 N N . GLY A 1 216 ? -4.626 -5.548 3.444 1.00 91.50 216 GLY A N 1
ATOM 1672 C CA . GLY A 1 216 ? -4.398 -4.626 4.560 1.00 91.50 216 GLY A CA 1
ATOM 1673 C C . GLY A 1 216 ? -5.532 -3.619 4.794 1.00 91.50 216 GLY A C 1
ATOM 1674 O O . GLY A 1 216 ? -5.319 -2.618 5.476 1.00 91.50 216 GLY A O 1
ATOM 1675 N N . TYR A 1 217 ? -6.719 -3.863 4.233 1.00 92.56 217 TYR A N 1
ATOM 1676 C CA . TYR A 1 217 ? -7.893 -3.004 4.353 1.00 92.56 217 TYR A CA 1
ATOM 1677 C C . TYR A 1 217 ? -8.983 -3.691 5.182 1.00 92.56 217 TYR A C 1
ATOM 1679 O O . TYR A 1 217 ? -9.467 -4.764 4.824 1.00 92.56 217 TYR A O 1
ATOM 1687 N N . GLY A 1 218 ? -9.352 -3.064 6.302 1.00 87.00 218 GLY A N 1
ATOM 1688 C CA . GLY A 1 218 ? -10.323 -3.598 7.265 1.00 87.00 218 GLY A CA 1
ATOM 1689 C C . GLY A 1 218 ? -11.781 -3.213 7.005 1.00 87.00 218 GLY A C 1
ATOM 1690 O O . GLY A 1 218 ? -12.650 -3.668 7.733 1.00 87.00 218 GLY A O 1
ATOM 1691 N N . GLY A 1 219 ? -12.067 -2.388 5.989 1.00 85.44 219 GLY A N 1
ATOM 1692 C CA . GLY A 1 219 ? -13.429 -1.905 5.715 1.00 85.44 219 GLY A CA 1
ATOM 1693 C C . GLY A 1 219 ? -13.910 -0.766 6.618 1.00 85.44 219 GLY A C 1
ATOM 1694 O O . GLY A 1 219 ? -15.093 -0.440 6.595 1.00 85.44 219 GLY A O 1
ATOM 1695 N N . ASN A 1 220 ? -13.012 -0.147 7.387 1.00 82.06 220 ASN A N 1
ATOM 1696 C CA . ASN A 1 220 ? -13.360 0.945 8.304 1.00 82.06 220 ASN A CA 1
ATOM 1697 C C . ASN A 1 220 ? -13.580 2.286 7.587 1.00 82.06 220 ASN A C 1
ATOM 1699 O O . ASN A 1 220 ? -14.165 3.195 8.167 1.00 82.06 220 ASN A O 1
ATOM 1703 N N . ASP A 1 221 ? -13.133 2.420 6.333 1.00 84.56 221 ASP A N 1
ATOM 1704 C CA . ASP A 1 221 ? -13.430 3.612 5.542 1.00 84.56 221 ASP A CA 1
ATOM 1705 C C . ASP A 1 221 ? -14.840 3.530 4.940 1.00 84.56 221 ASP A C 1
ATOM 1707 O O . ASP A 1 221 ? -15.117 2.688 4.078 1.00 84.56 221 ASP A O 1
ATOM 1711 N N . ALA A 1 222 ? -15.727 4.420 5.388 1.00 83.88 222 ALA A N 1
ATOM 1712 C CA . ALA A 1 222 ? -17.123 4.437 4.973 1.00 83.88 222 ALA A CA 1
ATOM 1713 C C . ALA A 1 222 ? -17.284 4.777 3.485 1.00 83.88 222 ALA A C 1
ATOM 1715 O O . ALA A 1 222 ? -18.136 4.176 2.825 1.00 83.88 222 ALA A O 1
ATOM 1716 N N . SER A 1 223 ? -16.455 5.680 2.950 1.00 87.69 223 SER A N 1
ATOM 1717 C CA . SER A 1 223 ? -16.575 6.174 1.576 1.00 87.69 223 SER A CA 1
ATOM 1718 C C . SER A 1 223 ? -16.280 5.087 0.531 1.00 87.69 223 SER A C 1
ATOM 1720 O O . SER A 1 223 ? -17.096 4.831 -0.361 1.00 87.69 223 SER A O 1
ATOM 1722 N N . LEU A 1 224 ? -15.154 4.378 0.666 1.00 90.75 224 LEU A N 1
ATOM 1723 C CA . LEU A 1 224 ? -14.754 3.292 -0.219 1.00 90.75 224 LEU A CA 1
ATOM 1724 C C . LEU A 1 224 ? -15.666 2.084 -0.030 1.00 90.75 224 LEU A C 1
ATOM 1726 O O . LEU A 1 224 ? -16.083 1.495 -1.026 1.00 90.75 224 LEU A O 1
ATOM 1730 N N . MET A 1 225 ? -16.041 1.737 1.207 1.00 92.62 225 MET A N 1
ATOM 1731 C CA . MET A 1 225 ? -17.002 0.652 1.420 1.00 92.62 225 MET A CA 1
ATOM 1732 C C . MET A 1 225 ? -18.353 0.953 0.771 1.00 92.62 225 MET A C 1
ATOM 1734 O O . MET A 1 225 ? -18.900 0.071 0.116 1.00 92.62 225 MET A O 1
ATOM 1738 N N . ALA A 1 226 ? -18.866 2.183 0.872 1.00 91.75 226 ALA A N 1
ATOM 1739 C CA . ALA A 1 226 ? -20.104 2.575 0.198 1.00 91.75 226 ALA A CA 1
ATOM 1740 C C . ALA A 1 226 ? -19.978 2.483 -1.334 1.00 91.75 226 ALA A C 1
ATOM 1742 O O . ALA A 1 226 ? -20.897 2.003 -1.998 1.00 91.75 226 ALA A O 1
ATOM 1743 N N . CYS A 1 227 ? -18.828 2.864 -1.904 1.00 92.62 227 CYS A N 1
ATOM 1744 C CA . CYS A 1 227 ? -18.532 2.681 -3.330 1.00 92.62 227 CYS A CA 1
ATOM 1745 C C . CYS A 1 227 ? -18.564 1.193 -3.734 1.00 92.62 227 CYS A C 1
ATOM 1747 O O . CYS A 1 227 ? -19.270 0.814 -4.672 1.00 92.62 227 CYS A O 1
ATOM 1749 N N . LEU A 1 228 ? -17.870 0.324 -2.989 1.00 94.25 228 LEU A N 1
ATOM 1750 C CA . LEU A 1 228 ? -17.852 -1.126 -3.225 1.00 94.25 228 LEU A CA 1
ATOM 1751 C C . LEU A 1 228 ? -19.256 -1.743 -3.085 1.00 94.25 228 LEU A C 1
ATOM 1753 O O . LEU A 1 228 ? -19.673 -2.591 -3.883 1.00 94.25 228 LEU A O 1
ATOM 1757 N N . GLU A 1 229 ? -20.028 -1.284 -2.106 1.00 93.56 229 GLU A N 1
ATOM 1758 C CA . GLU A 1 229 ? -21.415 -1.687 -1.882 1.00 93.56 229 GLU A CA 1
ATOM 1759 C C . GLU A 1 229 ? -22.389 -1.148 -2.935 1.00 93.56 229 GLU A C 1
ATOM 1761 O O . GLU A 1 229 ? -23.408 -1.787 -3.208 1.00 93.56 229 GLU A O 1
ATOM 1766 N N . GLY A 1 230 ? -22.062 -0.045 -3.599 1.00 92.56 230 GLY A N 1
ATOM 1767 C CA . GLY A 1 230 ? -22.823 0.481 -4.731 1.00 92.56 230 GLY A CA 1
ATOM 1768 C C . GLY A 1 230 ? -22.682 -0.350 -6.011 1.00 92.56 230 GLY A C 1
ATOM 1769 O O . GLY A 1 230 ? -23.514 -0.242 -6.914 1.00 92.56 230 GLY A O 1
ATOM 1770 N N . LEU A 1 231 ? -21.664 -1.215 -6.107 1.00 94.50 231 LEU A N 1
ATOM 1771 C CA . LEU A 1 231 ? -21.444 -2.044 -7.294 1.00 94.50 231 LEU A CA 1
ATOM 1772 C C . LEU A 1 231 ? -22.580 -3.052 -7.507 1.00 94.50 231 LEU A C 1
ATOM 1774 O O . LEU A 1 231 ? -22.999 -3.763 -6.590 1.00 94.50 231 LEU A O 1
ATOM 1778 N N . ALA A 1 232 ? -23.017 -3.183 -8.762 1.00 94.31 232 ALA A N 1
ATOM 1779 C CA . ALA A 1 232 ? -24.009 -4.177 -9.154 1.00 94.31 232 ALA A CA 1
ATOM 1780 C C . ALA A 1 232 ? -23.529 -5.606 -8.832 1.00 94.31 232 ALA A C 1
ATOM 1782 O O . ALA A 1 232 ? -22.326 -5.895 -8.837 1.00 94.31 232 ALA A O 1
ATOM 1783 N N . ARG A 1 233 ? -24.476 -6.509 -8.550 1.00 94.75 233 ARG A N 1
ATOM 1784 C CA . ARG A 1 233 ? -24.192 -7.910 -8.204 1.00 94.75 233 ARG A CA 1
ATOM 1785 C C . ARG A 1 233 ? -23.399 -8.599 -9.317 1.00 94.75 233 ARG A C 1
ATOM 1787 O O . ARG A 1 233 ? -23.780 -8.492 -10.478 1.00 94.75 233 ARG A O 1
ATOM 1794 N N . ALA A 1 234 ? -22.337 -9.316 -8.943 1.00 94.00 234 ALA A N 1
ATOM 1795 C CA . ALA A 1 234 ? -21.448 -10.032 -9.863 1.00 94.00 234 ALA A CA 1
ATOM 1796 C C . ALA A 1 234 ? -20.953 -9.184 -11.057 1.00 94.00 234 ALA A C 1
ATOM 1798 O O . ALA A 1 234 ? -20.779 -9.696 -12.162 1.00 94.00 234 ALA A O 1
ATOM 1799 N N . SER A 1 235 ? -20.747 -7.880 -10.846 1.00 95.31 235 SER A N 1
ATOM 1800 C CA . SER A 1 235 ? -20.243 -6.971 -11.887 1.00 95.31 235 SER A CA 1
ATOM 1801 C C . SER A 1 235 ? -18.720 -6.952 -11.976 1.00 95.31 235 SER A C 1
ATOM 1803 O O . SER A 1 235 ? -18.171 -6.551 -13.002 1.00 95.31 235 SER A O 1
ATOM 1805 N N . ILE A 1 236 ? -18.044 -7.403 -10.918 1.00 96.31 236 ILE A N 1
ATOM 1806 C CA . ILE A 1 236 ? -16.592 -7.502 -10.873 1.00 96.31 236 ILE A CA 1
ATOM 1807 C C . ILE A 1 236 ? -16.164 -8.790 -11.572 1.00 96.31 236 ILE A C 1
ATOM 1809 O O . ILE A 1 236 ? -16.604 -9.887 -11.204 1.00 96.31 236 ILE A O 1
ATOM 1813 N N . PRO A 1 237 ? -15.294 -8.707 -12.582 1.00 93.75 237 PRO A N 1
ATOM 1814 C CA . PRO A 1 237 ? -15.085 -9.847 -13.434 1.00 93.75 237 PRO A CA 1
ATOM 1815 C C . PRO A 1 237 ? -14.078 -10.802 -12.769 1.00 93.75 237 PRO A C 1
ATOM 1817 O O . PRO A 1 237 ? -12.959 -10.418 -12.450 1.00 93.75 237 PRO A O 1
ATOM 1820 N N . GLY A 1 238 ? -14.480 -12.055 -12.542 1.00 91.25 238 GLY A N 1
ATOM 1821 C CA . GLY A 1 238 ? -13.699 -13.008 -11.733 1.00 91.25 238 GLY A CA 1
ATOM 1822 C C . GLY A 1 238 ? -13.840 -12.816 -10.215 1.00 91.25 238 GLY A C 1
ATOM 1823 O O . GLY A 1 238 ? -13.093 -13.433 -9.465 1.00 91.25 238 GLY A O 1
ATOM 1824 N N . GLY A 1 239 ? -14.782 -11.977 -9.772 1.00 95.56 239 GLY A N 1
ATOM 1825 C CA . GLY A 1 239 ? -15.062 -11.726 -8.361 1.00 95.56 239 GLY A CA 1
ATOM 1826 C C . GLY A 1 239 ? -14.009 -10.874 -7.654 1.00 95.56 239 GLY A C 1
ATOM 1827 O O . GLY A 1 239 ? -13.280 -10.114 -8.284 1.00 95.56 239 GLY A O 1
ATOM 1828 N N . VAL A 1 240 ? -13.961 -10.960 -6.326 1.00 97.06 240 VAL A N 1
ATOM 1829 C CA . VAL A 1 240 ? -13.017 -10.218 -5.472 1.00 97.06 240 VAL A CA 1
ATOM 1830 C C . VAL A 1 240 ? -12.195 -11.181 -4.631 1.00 97.06 240 VAL A C 1
ATOM 1832 O O . VAL A 1 240 ? -12.744 -12.122 -4.065 1.00 97.06 240 VAL A O 1
ATOM 1835 N N . TYR A 1 241 ? -10.897 -10.923 -4.500 1.00 97.62 241 TYR A N 1
ATOM 1836 C CA . TYR A 1 241 ? -10.041 -11.619 -3.544 1.00 97.62 241 TYR A CA 1
ATOM 1837 C C . TYR A 1 241 ? -9.809 -10.711 -2.349 1.00 97.62 241 TYR A C 1
ATOM 1839 O O . TYR A 1 241 ? -9.131 -9.692 -2.463 1.00 97.62 241 TYR A O 1
ATOM 1847 N N . TRP A 1 242 ? -10.398 -11.055 -1.209 1.00 97.38 242 TRP A N 1
ATOM 1848 C CA . TRP A 1 242 ? -10.252 -10.275 0.010 1.00 97.38 242 TRP A CA 1
ATOM 1849 C C . TRP A 1 242 ? -9.280 -10.961 0.957 1.00 97.38 242 TRP A C 1
ATOM 1851 O O . TRP A 1 242 ? -9.582 -12.018 1.517 1.00 97.38 242 TRP A O 1
ATOM 1861 N N . CYS A 1 243 ? -8.107 -10.358 1.122 1.00 96.06 243 CYS A N 1
ATOM 1862 C CA . CYS A 1 243 ? -7.049 -10.908 1.947 1.00 96.06 243 CYS A CA 1
ATOM 1863 C C . CYS A 1 243 ? -7.185 -10.387 3.378 1.00 96.06 243 CYS A C 1
ATOM 1865 O O . CYS A 1 243 ? -7.140 -9.178 3.615 1.00 96.06 243 CYS A O 1
ATOM 1867 N N . HIS A 1 244 ? -7.338 -11.298 4.333 1.00 93.56 244 HIS A N 1
ATOM 1868 C CA . HIS A 1 244 ? -7.370 -10.981 5.759 1.00 93.56 244 HIS A CA 1
ATOM 1869 C C . HIS A 1 244 ? -6.207 -11.667 6.468 1.00 93.56 244 HIS A C 1
ATOM 1871 O O . HIS A 1 244 ? -5.685 -12.674 5.991 1.00 93.56 244 HIS A O 1
ATOM 1877 N N . ARG A 1 245 ? -5.787 -11.122 7.608 1.00 90.94 245 ARG A N 1
ATOM 1878 C CA . ARG A 1 245 ? -4.656 -11.682 8.341 1.00 90.94 245 ARG A CA 1
ATOM 1879 C C . ARG A 1 245 ? -5.029 -13.047 8.923 1.00 90.94 245 ARG A C 1
ATOM 1881 O O . ARG A 1 245 ? -6.112 -13.226 9.476 1.00 90.94 245 ARG A O 1
ATOM 1888 N N . GLU A 1 246 ? -4.141 -14.020 8.791 1.00 89.88 246 GLU A N 1
ATOM 1889 C CA . GLU A 1 246 ? -4.321 -15.324 9.419 1.00 89.88 246 GLU A CA 1
ATOM 1890 C C . GLU A 1 246 ? -4.314 -15.180 10.950 1.00 89.88 246 GLU A C 1
ATOM 1892 O O . GLU A 1 246 ? -3.507 -14.442 11.518 1.00 89.88 246 GLU A O 1
ATOM 1897 N N . GLY A 1 247 ? -5.262 -15.840 11.619 1.00 83.75 247 GLY A N 1
ATOM 1898 C CA . GLY A 1 247 ? -5.432 -15.753 13.072 1.00 83.75 247 GLY A CA 1
ATOM 1899 C C . GLY A 1 247 ? -6.079 -14.460 13.586 1.00 83.75 247 GLY A C 1
ATOM 1900 O O . GLY A 1 247 ? -6.243 -14.321 14.797 1.00 83.75 247 GLY A O 1
ATOM 1901 N N . SER A 1 248 ? -6.468 -13.519 12.714 1.00 82.62 248 SER A N 1
ATOM 1902 C CA . SER A 1 248 ? -7.323 -12.395 13.118 1.00 82.62 248 SER A CA 1
ATOM 1903 C C . SER A 1 248 ? -8.788 -12.817 13.239 1.00 82.62 248 SER A C 1
ATOM 1905 O O . SER A 1 248 ? -9.189 -13.856 12.714 1.00 82.62 248 SER A O 1
ATOM 1907 N N . ALA A 1 249 ? -9.601 -11.973 13.882 1.00 80.06 249 ALA A N 1
ATOM 1908 C CA . ALA A 1 249 ? -11.054 -12.096 13.812 1.00 80.06 249 ALA A CA 1
ATOM 1909 C C . ALA A 1 249 ? -11.526 -12.129 12.348 1.00 80.06 249 ALA A C 1
ATOM 1911 O O . ALA A 1 249 ? -10.870 -11.564 11.460 1.00 80.06 249 ALA A O 1
ATOM 1912 N N . GLU A 1 250 ? -12.652 -12.803 12.107 1.00 79.88 250 GLU A N 1
ATOM 1913 C CA . GLU A 1 250 ? -13.272 -12.815 10.786 1.00 79.88 250 GLU A CA 1
ATOM 1914 C C . GLU A 1 250 ? -13.611 -11.385 10.339 1.00 79.88 250 GLU A C 1
ATOM 1916 O O . GLU A 1 250 ? -13.965 -10.543 11.174 1.00 79.88 250 GLU A O 1
ATOM 1921 N N . PRO A 1 251 ? -13.510 -11.086 9.032 1.00 87.81 251 PRO A N 1
ATOM 1922 C CA . PRO A 1 251 ? -13.914 -9.788 8.522 1.00 87.81 251 PRO A CA 1
ATOM 1923 C C . PRO A 1 251 ? -15.376 -9.473 8.877 1.00 87.81 251 PRO A C 1
ATOM 1925 O O . PRO A 1 251 ? -16.219 -10.372 8.828 1.00 87.81 251 PRO A O 1
ATOM 1928 N N . PRO A 1 252 ? -15.702 -8.200 9.165 1.00 88.69 252 PRO A N 1
ATOM 1929 C CA . PRO A 1 252 ? -17.065 -7.762 9.445 1.00 88.69 252 PRO A CA 1
ATOM 1930 C C . PRO A 1 252 ? -18.101 -8.292 8.442 1.00 88.69 252 PRO A C 1
ATOM 1932 O O . PRO A 1 252 ? -17.821 -8.416 7.245 1.00 88.69 252 PRO A O 1
ATOM 1935 N N . GLU A 1 253 ? -19.335 -8.524 8.902 1.00 90.44 253 GLU A N 1
ATOM 1936 C CA . GLU A 1 253 ? -20.442 -9.040 8.073 1.00 90.44 253 GLU A CA 1
ATOM 1937 C C . GLU A 1 253 ? -20.657 -8.212 6.797 1.00 90.44 253 GLU A C 1
ATOM 1939 O O . GLU A 1 253 ? -20.944 -8.754 5.728 1.00 90.44 253 GLU A O 1
ATOM 1944 N N . ARG A 1 254 ? -20.439 -6.896 6.892 1.00 92.44 254 ARG A N 1
ATOM 1945 C CA . ARG A 1 254 ? -20.473 -5.952 5.772 1.00 92.44 254 ARG A CA 1
ATOM 1946 C C . ARG A 1 254 ? -19.543 -6.373 4.623 1.00 92.44 254 ARG A C 1
ATOM 1948 O O . ARG A 1 254 ? -19.957 -6.432 3.465 1.00 92.44 254 ARG A O 1
ATOM 1955 N N . ILE A 1 255 ? -18.302 -6.742 4.949 1.00 94.19 255 ILE A N 1
ATOM 1956 C CA . ILE A 1 255 ? -17.304 -7.229 3.986 1.00 94.19 255 ILE A CA 1
ATOM 1957 C C . ILE A 1 255 ? -17.716 -8.595 3.439 1.00 94.19 255 ILE A C 1
ATOM 1959 O O . ILE A 1 255 ? -17.710 -8.800 2.224 1.00 94.19 255 ILE A O 1
ATOM 1963 N N . CYS A 1 256 ? -18.123 -9.517 4.313 1.00 93.88 256 CYS A N 1
ATOM 1964 C CA . CYS A 1 256 ? -18.548 -10.856 3.905 1.00 93.88 256 CYS A CA 1
ATOM 1965 C C . CYS A 1 256 ? -19.735 -10.807 2.925 1.00 93.88 256 CYS A C 1
ATOM 1967 O O . CYS A 1 256 ? -19.734 -11.496 1.901 1.00 93.88 256 CYS A O 1
ATOM 1969 N N . SER A 1 257 ? -20.699 -9.922 3.181 1.00 94.62 257 SER A N 1
ATOM 1970 C CA . SER A 1 257 ? -21.858 -9.675 2.319 1.00 94.62 257 SER A CA 1
ATOM 1971 C C . SER A 1 257 ? -21.452 -9.131 0.948 1.00 94.62 257 SER A C 1
ATOM 1973 O O . SER A 1 257 ? -21.943 -9.604 -0.082 1.00 94.62 257 SER A O 1
ATOM 1975 N N . PHE A 1 258 ? -20.518 -8.175 0.910 1.00 95.88 258 PHE A N 1
ATOM 1976 C CA . PHE A 1 258 ? -19.968 -7.651 -0.339 1.00 95.88 258 PHE A CA 1
ATOM 1977 C C . PHE A 1 258 ? -19.264 -8.743 -1.161 1.00 95.88 258 PHE A C 1
ATOM 1979 O O . PHE A 1 258 ? -19.553 -8.893 -2.353 1.00 95.88 258 PHE A O 1
ATOM 1986 N N . ILE A 1 259 ? -18.398 -9.539 -0.526 1.00 95.88 259 ILE A N 1
ATOM 1987 C CA . ILE A 1 259 ? -17.661 -10.634 -1.174 1.00 95.88 259 ILE A CA 1
ATOM 1988 C C . ILE A 1 259 ? -18.635 -11.650 -1.773 1.00 95.88 259 ILE A C 1
ATOM 1990 O O . ILE A 1 259 ? -18.527 -11.979 -2.956 1.00 95.88 259 ILE A O 1
ATOM 1994 N N . ALA A 1 260 ? -19.626 -12.098 -0.997 1.00 95.44 260 ALA A N 1
ATOM 1995 C CA . ALA A 1 260 ? -20.633 -13.050 -1.459 1.00 95.44 260 ALA A CA 1
ATOM 1996 C C . ALA A 1 260 ? -21.429 -12.507 -2.657 1.00 95.44 260 ALA A C 1
ATOM 1998 O O . ALA A 1 260 ? -21.668 -13.215 -3.636 1.00 95.44 260 ALA A O 1
ATOM 1999 N N . ARG A 1 261 ? -21.791 -11.220 -2.632 1.00 96.44 261 ARG A N 1
ATOM 2000 C CA . ARG A 1 261 ? -22.522 -10.563 -3.724 1.00 96.44 261 ARG A CA 1
ATOM 2001 C C . ARG A 1 261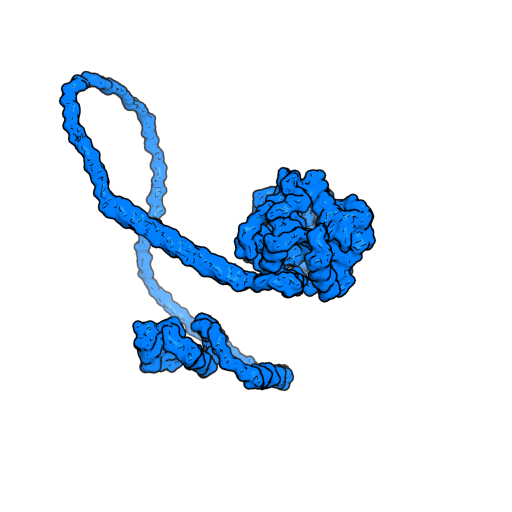 ? -21.703 -10.441 -5.014 1.00 96.44 261 ARG A C 1
ATOM 2003 O O . ARG A 1 261 ? -22.287 -10.362 -6.096 1.00 96.44 261 ARG A O 1
ATOM 2010 N N . GLN A 1 262 ? -20.376 -10.423 -4.919 1.00 96.94 262 GLN A N 1
ATOM 2011 C CA . GLN A 1 262 ? -19.474 -10.368 -6.072 1.00 96.94 262 GLN A CA 1
ATOM 2012 C C . GLN A 1 262 ? -18.909 -11.738 -6.473 1.00 96.94 262 GLN A C 1
ATOM 2014 O O . GLN A 1 262 ? -18.065 -11.787 -7.359 1.00 96.94 262 GLN A O 1
ATOM 2019 N N . ASN A 1 263 ? -19.373 -12.844 -5.876 1.00 95.00 263 ASN A N 1
ATOM 2020 C CA . ASN A 1 263 ? -18.801 -14.186 -6.070 1.00 95.00 263 ASN A CA 1
ATOM 2021 C C . ASN A 1 263 ? -17.289 -14.227 -5.772 1.00 95.00 263 ASN A C 1
ATOM 2023 O O . ASN A 1 263 ? -16.515 -14.830 -6.511 1.00 95.00 263 ASN A O 1
ATOM 2027 N N . GLY A 1 264 ? -16.864 -13.511 -4.732 1.00 95.81 264 GLY A N 1
ATOM 2028 C CA . GLY A 1 264 ? -15.470 -13.435 -4.322 1.00 95.81 264 GLY A CA 1
ATOM 2029 C C . GLY A 1 264 ? -15.046 -14.517 -3.334 1.00 95.81 264 GLY A C 1
ATOM 2030 O O . GLY A 1 264 ? -15.821 -15.380 -2.920 1.00 95.81 264 GLY A O 1
ATOM 2031 N N . HIS A 1 265 ? -13.790 -14.420 -2.915 1.00 96.25 265 HIS A N 1
ATOM 2032 C CA . HIS A 1 265 ? -13.142 -15.343 -2.002 1.00 96.25 265 HIS A CA 1
ATOM 2033 C C . HIS A 1 265 ? -12.437 -14.603 -0.868 1.00 96.25 265 HIS A C 1
ATOM 2035 O O . HIS A 1 265 ? -11.697 -13.646 -1.094 1.00 96.25 265 HIS A O 1
ATOM 2041 N N . LEU A 1 266 ? -12.618 -15.114 0.350 1.00 96.12 266 LEU A N 1
ATOM 2042 C CA . LEU A 1 266 ? -11.752 -14.801 1.480 1.00 96.12 266 LEU A CA 1
ATOM 2043 C C . LEU A 1 266 ? -10.459 -15.611 1.376 1.00 96.12 266 LEU A C 1
ATOM 2045 O O . LEU A 1 266 ? -10.496 -16.829 1.139 1.00 96.12 266 LEU A O 1
ATOM 2049 N N . VAL A 1 267 ? -9.336 -14.916 1.546 1.00 96.56 267 VAL A N 1
ATOM 2050 C CA . VAL A 1 267 ? -7.986 -15.475 1.490 1.00 96.56 267 VAL A CA 1
ATOM 2051 C C . VAL A 1 267 ? -7.262 -15.123 2.799 1.00 96.56 267 VAL A C 1
ATOM 2053 O O . VAL A 1 267 ? -6.964 -13.951 3.021 1.00 96.56 267 VAL A O 1
ATOM 2056 N N . PRO A 1 268 ? -6.972 -16.089 3.684 1.00 95.62 268 PRO A N 1
ATOM 2057 C CA . PRO A 1 268 ? -6.125 -15.836 4.838 1.00 95.62 268 PRO A CA 1
ATOM 2058 C C . PRO A 1 268 ? -4.680 -15.656 4.358 1.00 95.62 268 PRO A C 1
ATOM 2060 O O . PRO A 1 268 ? -4.193 -16.453 3.555 1.00 95.62 268 PRO A O 1
ATOM 2063 N N . VAL A 1 269 ? -4.004 -14.610 4.824 1.00 95.31 269 VAL A N 1
ATOM 2064 C CA . VAL A 1 269 ? -2.611 -14.291 4.481 1.00 95.31 269 VAL A CA 1
ATOM 2065 C C . VAL A 1 269 ? -1.803 -13.995 5.739 1.00 95.31 269 VAL A C 1
ATOM 2067 O O . VAL A 1 269 ? -2.329 -13.443 6.704 1.00 95.31 269 VAL A O 1
ATOM 2070 N N . LEU A 1 270 ? -0.507 -14.308 5.725 1.00 93.81 270 LEU A N 1
ATOM 2071 C CA . LEU A 1 270 ? 0.402 -13.947 6.823 1.00 93.81 270 LEU A CA 1
ATOM 2072 C C . LEU A 1 270 ? 0.571 -12.423 6.930 1.00 93.81 270 LEU A C 1
ATOM 2074 O O . LEU A 1 270 ? 0.542 -11.853 8.025 1.00 93.81 270 LEU A O 1
ATOM 2078 N N . GLY A 1 271 ? 0.659 -11.769 5.773 1.00 92.94 271 GLY A N 1
ATOM 2079 C CA . GLY A 1 271 ? 0.855 -10.337 5.636 1.00 92.94 271 GLY A CA 1
ATOM 2080 C C . GLY A 1 271 ? 0.974 -9.923 4.171 1.00 92.94 271 GLY A C 1
ATOM 2081 O O . GLY A 1 271 ? 0.855 -10.739 3.250 1.00 92.94 271 GLY A O 1
ATOM 2082 N N . PHE A 1 272 ? 1.157 -8.621 3.959 1.00 96.19 272 PHE A N 1
ATOM 2083 C CA . PHE A 1 272 ? 1.324 -8.044 2.627 1.00 96.19 272 PHE A CA 1
ATOM 2084 C C . PHE A 1 272 ? 2.628 -8.514 1.967 1.00 96.19 272 PHE A C 1
ATOM 2086 O O . PHE A 1 272 ? 2.606 -8.946 0.815 1.00 96.19 272 PHE A O 1
ATOM 2093 N N . ASP A 1 273 ? 3.739 -8.486 2.706 1.00 96.19 273 ASP A N 1
ATOM 2094 C CA . ASP A 1 273 ? 5.064 -8.822 2.180 1.00 96.19 273 ASP A CA 1
ATOM 2095 C C . ASP A 1 273 ? 5.172 -10.302 1.795 1.00 96.19 273 ASP A C 1
ATOM 2097 O O . ASP A 1 273 ? 5.686 -10.619 0.723 1.00 96.19 273 ASP A O 1
ATOM 2101 N N . GLU A 1 274 ? 4.631 -11.208 2.614 1.00 96.25 274 GLU A N 1
ATOM 2102 C CA . GLU A 1 274 ? 4.656 -12.651 2.360 1.00 96.25 274 GLU A CA 1
ATOM 2103 C C . GLU A 1 274 ? 3.835 -13.021 1.124 1.00 96.25 274 GLU A C 1
ATOM 2105 O O . GLU A 1 274 ? 4.290 -13.803 0.286 1.00 96.25 274 GLU A O 1
ATOM 2110 N N . LEU A 1 275 ? 2.640 -12.435 0.969 1.00 97.19 275 LEU A N 1
ATOM 2111 C CA . LEU A 1 275 ? 1.839 -12.671 -0.228 1.00 97.19 275 LEU A CA 1
ATOM 2112 C C . LEU A 1 275 ? 2.558 -12.142 -1.472 1.00 97.19 275 LEU A C 1
ATOM 2114 O O . LEU A 1 275 ? 2.625 -12.839 -2.485 1.00 97.19 275 LEU A O 1
ATOM 2118 N N . MET A 1 276 ? 3.102 -10.926 -1.403 1.00 97.12 276 MET A N 1
ATOM 2119 C CA . MET A 1 276 ? 3.832 -10.334 -2.522 1.00 97.12 276 MET A CA 1
ATOM 2120 C C . MET A 1 276 ? 5.059 -11.166 -2.899 1.00 97.12 276 MET A C 1
ATOM 2122 O O . MET A 1 276 ? 5.277 -11.396 -4.085 1.00 97.12 276 MET A O 1
ATOM 2126 N N . ALA A 1 277 ? 5.807 -11.696 -1.930 1.00 95.12 277 ALA A N 1
ATOM 2127 C CA . ALA A 1 277 ? 6.932 -12.593 -2.192 1.00 95.12 277 ALA A CA 1
ATOM 2128 C C . ALA A 1 277 ? 6.508 -13.843 -2.983 1.00 95.12 277 ALA A C 1
ATOM 2130 O O . ALA A 1 277 ? 7.151 -14.198 -3.974 1.00 95.12 277 ALA A O 1
ATOM 2131 N N . LEU A 1 278 ? 5.389 -14.468 -2.602 1.00 96.38 278 LEU A N 1
ATOM 2132 C CA . LEU A 1 278 ? 4.847 -15.634 -3.308 1.00 96.38 278 LEU A CA 1
ATOM 2133 C C . LEU A 1 278 ? 4.383 -15.292 -4.731 1.00 96.38 278 LEU A C 1
ATOM 2135 O O . LEU A 1 278 ? 4.648 -16.051 -5.666 1.00 96.38 278 LEU A O 1
ATOM 2139 N N . LEU A 1 279 ? 3.722 -14.145 -4.917 1.00 96.56 279 LEU A N 1
ATOM 2140 C CA . LEU A 1 279 ? 3.324 -13.670 -6.245 1.00 96.56 279 LEU A CA 1
ATOM 2141 C C . LEU A 1 279 ? 4.546 -13.378 -7.124 1.00 96.56 279 LEU A C 1
ATOM 2143 O O . LEU A 1 279 ? 4.570 -13.781 -8.286 1.00 96.56 279 LEU A O 1
ATOM 2147 N N . GLY A 1 280 ? 5.575 -12.733 -6.570 1.00 94.50 280 GLY A N 1
ATOM 2148 C CA . GLY A 1 280 ? 6.817 -12.439 -7.281 1.00 94.50 280 GLY A CA 1
ATOM 2149 C C . GLY A 1 280 ? 7.554 -13.698 -7.724 1.00 94.50 280 GLY A C 1
ATOM 2150 O O . GLY A 1 280 ? 8.010 -13.764 -8.863 1.00 94.50 280 GLY A O 1
ATOM 2151 N N . GLN A 1 281 ? 7.584 -14.731 -6.875 1.00 94.06 281 GLN A N 1
ATOM 2152 C CA . GLN A 1 281 ? 8.153 -16.031 -7.229 1.00 94.06 281 GLN A CA 1
ATOM 2153 C C . GLN A 1 281 ? 7.393 -16.697 -8.385 1.00 94.06 281 GLN A C 1
ATOM 2155 O O . GLN A 1 281 ? 8.013 -17.225 -9.303 1.00 94.06 281 GLN A O 1
ATOM 2160 N N . LYS A 1 282 ? 6.053 -16.679 -8.368 1.00 94.06 282 LYS A N 1
ATOM 2161 C CA . LYS A 1 282 ? 5.248 -17.282 -9.448 1.00 94.06 282 LYS A CA 1
ATOM 2162 C C . LYS A 1 282 ? 5.358 -16.542 -10.777 1.00 94.06 282 LYS A C 1
ATOM 2164 O O . LYS A 1 282 ? 5.156 -17.158 -11.819 1.00 94.06 282 LYS A O 1
ATOM 2169 N N . LEU A 1 283 ? 5.640 -15.244 -10.734 1.00 94.12 283 LEU A N 1
ATOM 2170 C CA . LEU A 1 283 ? 5.836 -14.405 -11.913 1.00 94.12 283 LEU A CA 1
ATOM 2171 C C . LEU A 1 283 ? 7.292 -14.384 -12.408 1.00 94.12 283 LEU A C 1
ATOM 2173 O O . LEU A 1 283 ? 7.566 -13.700 -13.389 1.00 94.12 283 LEU A O 1
ATOM 2177 N N . ASP A 1 284 ? 8.199 -15.120 -11.753 1.00 91.31 284 ASP A N 1
ATOM 2178 C CA . ASP A 1 284 ? 9.636 -15.159 -12.063 1.00 91.31 284 ASP A CA 1
ATOM 2179 C C . ASP A 1 284 ? 10.276 -13.757 -12.106 1.00 91.31 284 ASP A C 1
ATOM 2181 O O . ASP A 1 284 ? 11.067 -13.410 -12.985 1.00 91.31 284 ASP A O 1
ATOM 2185 N N . LEU A 1 285 ? 9.883 -12.899 -11.158 1.00 89.94 285 LEU A N 1
ATOM 2186 C CA . LEU A 1 285 ? 10.388 -11.532 -11.092 1.00 89.94 285 LEU A CA 1
ATOM 2187 C C . LEU A 1 285 ? 11.826 -11.511 -10.572 1.00 89.94 285 LEU A C 1
ATOM 2189 O O . LEU A 1 285 ? 12.156 -12.141 -9.566 1.00 89.94 285 LEU A O 1
ATOM 2193 N N . THR A 1 286 ? 12.674 -10.711 -11.224 1.00 85.19 286 THR A N 1
ATOM 2194 C CA . THR A 1 286 ? 14.038 -10.458 -10.747 1.00 85.19 286 THR A CA 1
ATOM 2195 C C . THR A 1 286 ? 14.000 -9.874 -9.343 1.00 85.19 286 THR A C 1
ATOM 2197 O O . THR A 1 286 ? 13.180 -9.000 -9.038 1.00 85.19 286 THR A O 1
ATOM 2200 N N . ARG A 1 287 ? 14.917 -10.340 -8.493 1.00 83.00 287 ARG A N 1
ATOM 2201 C CA . ARG A 1 287 ? 14.952 -9.906 -7.105 1.00 83.00 287 ARG A CA 1
ATOM 2202 C C . ARG A 1 287 ? 15.194 -8.387 -7.006 1.00 83.00 287 ARG A C 1
ATOM 2204 O O . ARG A 1 287 ? 16.032 -7.847 -7.737 1.00 83.00 287 ARG A O 1
ATOM 2211 N N . PRO A 1 288 ? 14.480 -7.684 -6.110 1.00 82.25 288 PRO A N 1
ATOM 2212 C CA . PRO A 1 288 ? 14.580 -6.229 -5.980 1.00 82.25 288 PRO A CA 1
ATOM 2213 C C . PRO A 1 288 ? 15.988 -5.705 -5.660 1.00 82.25 288 PRO A C 1
ATOM 2215 O O . PRO A 1 288 ? 16.375 -4.652 -6.167 1.00 82.25 288 PRO A O 1
ATOM 2218 N N . ASP A 1 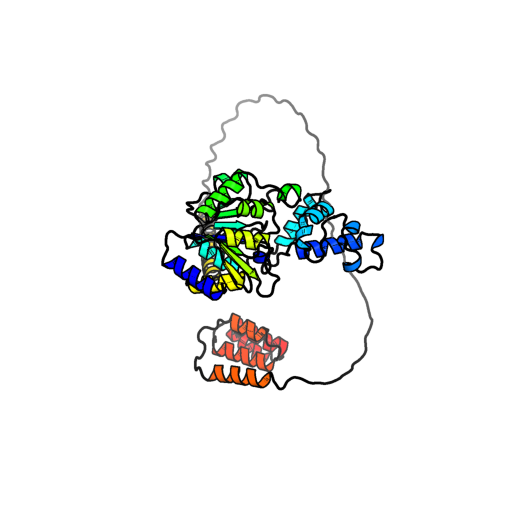289 ? 16.764 -6.439 -4.858 1.00 81.81 289 ASP A N 1
ATOM 2219 C CA . ASP A 1 289 ? 18.132 -6.098 -4.445 1.00 81.81 289 ASP A CA 1
ATOM 2220 C C . ASP A 1 289 ? 19.087 -5.981 -5.640 1.00 81.81 289 ASP A C 1
ATOM 2222 O O . ASP A 1 289 ? 19.816 -4.994 -5.764 1.00 81.81 289 ASP A O 1
ATOM 2226 N N . GLU A 1 290 ? 19.025 -6.929 -6.575 1.00 83.38 290 GLU A N 1
ATOM 2227 C CA . GLU A 1 290 ? 19.850 -6.896 -7.787 1.00 83.38 290 GLU A CA 1
ATOM 2228 C C . GLU A 1 290 ? 19.560 -5.673 -8.664 1.00 83.38 290 GLU A C 1
ATOM 2230 O O . GLU A 1 290 ? 20.463 -5.115 -9.292 1.00 83.38 290 GLU A O 1
ATOM 2235 N N . ILE A 1 291 ? 18.296 -5.250 -8.726 1.00 80.75 291 ILE A N 1
ATOM 2236 C CA . ILE A 1 291 ? 17.869 -4.112 -9.546 1.00 80.75 291 ILE A CA 1
ATOM 2237 C C . ILE A 1 291 ? 18.385 -2.809 -8.948 1.00 80.75 291 ILE A C 1
ATOM 2239 O O . ILE A 1 291 ? 18.913 -1.968 -9.681 1.00 80.75 291 ILE A O 1
ATOM 2243 N N . VAL A 1 292 ? 18.228 -2.640 -7.633 1.00 83.94 292 VAL A N 1
ATOM 2244 C CA . VAL A 1 292 ? 18.703 -1.446 -6.928 1.00 83.94 292 VAL A CA 1
ATOM 2245 C C . VAL A 1 292 ? 20.211 -1.313 -7.089 1.00 83.94 292 VAL A C 1
ATOM 2247 O O . VAL A 1 292 ? 20.675 -0.240 -7.472 1.00 83.94 292 VAL A O 1
ATOM 2250 N N . LEU A 1 293 ? 20.962 -2.404 -6.898 1.00 85.88 293 LEU A N 1
ATOM 2251 C CA . LEU A 1 293 ? 22.416 -2.394 -7.039 1.00 85.88 293 LEU A CA 1
ATOM 2252 C C . LEU A 1 293 ? 22.843 -2.016 -8.465 1.00 85.88 293 LEU A C 1
ATOM 2254 O O . LEU A 1 293 ? 23.558 -1.032 -8.648 1.00 85.88 293 LEU A O 1
ATOM 2258 N N . LYS A 1 294 ? 22.313 -2.708 -9.485 1.00 85.31 294 LYS A N 1
ATOM 2259 C CA . LYS A 1 294 ? 22.629 -2.424 -10.898 1.00 85.31 294 LYS A CA 1
ATOM 2260 C C . LYS A 1 294 ? 22.306 -0.980 -11.284 1.00 85.31 294 LYS A C 1
ATOM 2262 O O . LYS A 1 294 ? 23.052 -0.347 -12.032 1.00 85.31 294 LYS A O 1
ATOM 2267 N N . ARG A 1 295 ? 21.188 -0.435 -10.792 1.00 82.88 295 ARG A N 1
ATOM 2268 C CA . ARG A 1 295 ? 20.802 0.962 -11.041 1.00 82.88 295 ARG A CA 1
ATOM 2269 C C . ARG A 1 295 ? 21.713 1.949 -10.336 1.00 82.88 295 ARG A C 1
ATOM 2271 O O . ARG A 1 295 ? 22.084 2.945 -10.951 1.00 82.88 295 ARG A O 1
ATOM 2278 N N . ALA A 1 296 ? 22.053 1.692 -9.077 1.00 84.81 296 ALA A N 1
ATOM 2279 C CA . ALA A 1 296 ? 22.948 2.541 -8.305 1.00 84.81 296 ALA A CA 1
ATOM 2280 C C . ALA A 1 296 ? 24.337 2.600 -8.954 1.00 84.81 296 ALA A C 1
ATOM 2282 O O . ALA A 1 296 ? 24.854 3.693 -9.179 1.00 84.81 296 ALA A O 1
ATOM 2283 N N . GLU A 1 297 ? 24.886 1.451 -9.351 1.00 89.50 297 GLU A N 1
ATOM 2284 C CA . GLU A 1 297 ? 26.163 1.347 -10.067 1.00 89.50 297 GLU A CA 1
ATOM 2285 C C . GLU A 1 297 ? 26.129 2.105 -11.399 1.00 89.50 297 GLU A C 1
ATOM 2287 O O . GLU A 1 297 ? 26.966 2.976 -11.645 1.00 89.50 297 GLU A O 1
ATOM 2292 N N . ALA A 1 298 ? 25.115 1.851 -12.235 1.00 87.69 298 ALA A N 1
ATOM 2293 C CA . ALA A 1 298 ? 24.955 2.548 -13.510 1.00 87.69 298 ALA A CA 1
ATOM 2294 C C . ALA A 1 298 ? 24.806 4.067 -13.324 1.00 87.69 298 ALA A C 1
ATOM 2296 O O . ALA A 1 298 ? 25.349 4.859 -14.102 1.00 87.69 298 ALA A O 1
ATOM 2297 N N . ARG A 1 299 ? 24.085 4.492 -12.280 1.00 86.19 299 ARG A N 1
ATOM 2298 C CA . ARG A 1 299 ? 23.885 5.907 -11.963 1.00 86.19 299 ARG A CA 1
ATOM 2299 C C . ARG A 1 299 ? 25.173 6.567 -11.478 1.00 86.19 299 ARG A C 1
ATOM 2301 O O . ARG A 1 299 ? 25.460 7.683 -11.910 1.00 86.19 299 ARG A O 1
ATOM 2308 N N . ALA A 1 300 ? 25.938 5.900 -10.618 1.00 89.56 300 ALA A N 1
ATOM 2309 C CA . ALA A 1 300 ? 27.220 6.388 -10.120 1.00 89.56 300 ALA A CA 1
ATOM 2310 C C . ALA A 1 300 ? 28.219 6.587 -11.268 1.00 89.56 300 ALA A C 1
ATOM 2312 O O . ALA A 1 300 ? 28.825 7.654 -11.388 1.00 89.56 300 ALA A O 1
ATOM 2313 N N . GLU A 1 301 ? 28.309 5.610 -12.171 1.00 93.50 301 GLU A N 1
ATOM 2314 C CA . GLU A 1 301 ? 29.178 5.692 -13.345 1.00 93.50 301 GLU A CA 1
ATOM 2315 C C . GLU A 1 301 ? 28.752 6.830 -14.288 1.00 93.50 301 GLU A C 1
ATOM 2317 O O . GLU A 1 301 ? 29.580 7.619 -14.747 1.00 93.50 301 GLU A O 1
ATOM 2322 N N . GLN A 1 302 ? 27.445 7.006 -14.509 1.00 91.81 302 GLN A N 1
ATOM 2323 C CA . GLN A 1 302 ? 26.935 8.121 -15.307 1.00 91.81 302 GLN A CA 1
ATOM 2324 C C . GLN A 1 302 ? 27.303 9.485 -14.700 1.00 91.81 302 GLN A C 1
ATOM 2326 O O . GLN A 1 302 ? 27.693 10.396 -15.433 1.00 91.81 302 GLN A O 1
ATOM 2331 N N . LEU A 1 303 ? 27.174 9.644 -13.379 1.00 90.88 303 LEU A N 1
ATOM 2332 C CA . LEU A 1 303 ? 27.516 10.891 -12.689 1.00 90.88 303 LEU A CA 1
ATOM 2333 C C . LEU A 1 303 ? 29.012 11.202 -12.801 1.00 90.88 303 LEU A C 1
ATOM 2335 O O . LEU A 1 303 ? 29.373 12.346 -13.085 1.00 90.88 303 LEU A O 1
ATOM 2339 N N . LYS A 1 304 ? 29.868 10.184 -12.664 1.00 92.50 304 LYS A N 1
ATOM 2340 C CA . LYS A 1 304 ? 31.317 10.309 -12.858 1.00 92.50 304 LYS A CA 1
ATOM 2341 C C . LYS A 1 304 ? 31.650 10.796 -14.270 1.00 92.50 304 LYS A C 1
ATOM 2343 O O . LYS A 1 304 ? 32.291 11.831 -14.431 1.00 92.50 304 LYS A O 1
ATOM 2348 N N . GLN A 1 305 ? 31.098 10.145 -15.294 1.00 94.06 305 GLN A N 1
ATOM 2349 C CA . GLN A 1 305 ? 31.296 10.553 -16.689 1.00 94.06 305 GLN A CA 1
ATOM 2350 C C . GLN A 1 305 ? 30.764 11.964 -16.977 1.00 94.06 305 GLN A C 1
ATOM 2352 O O . GLN A 1 305 ? 31.338 12.705 -17.779 1.00 94.06 305 GLN A O 1
ATOM 2357 N N . GLN A 1 306 ? 29.646 12.356 -16.356 1.00 91.62 306 GLN A N 1
ATOM 2358 C CA . GLN A 1 306 ? 29.106 13.710 -16.483 1.00 91.62 306 GLN A CA 1
ATOM 2359 C C . GLN A 1 306 ? 30.048 14.750 -15.873 1.00 91.62 306 GLN A C 1
ATOM 2361 O O . GLN A 1 306 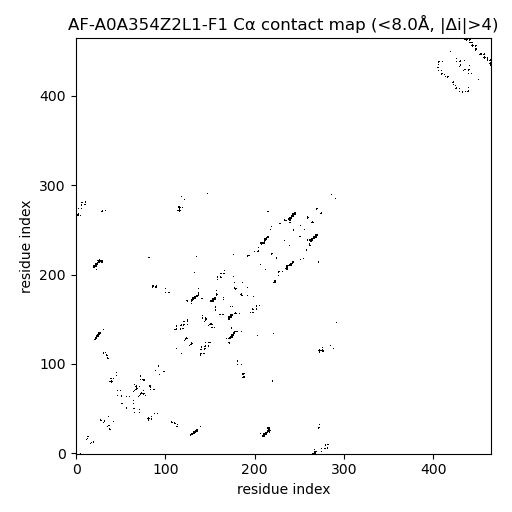? 30.279 15.782 -16.508 1.00 91.62 306 GLN A O 1
ATOM 2366 N N . LEU A 1 307 ? 30.612 14.471 -14.695 1.00 93.00 307 LEU A N 1
ATOM 2367 C CA . LEU A 1 307 ? 31.595 15.336 -14.051 1.00 93.00 307 LEU A CA 1
ATOM 2368 C C . LEU A 1 307 ? 32.850 15.479 -14.916 1.00 93.00 307 LEU A C 1
ATOM 2370 O O . LEU A 1 307 ? 33.256 16.605 -15.191 1.00 93.00 307 LEU A O 1
ATOM 2374 N N . ASP A 1 308 ? 33.387 14.380 -15.445 1.00 92.75 308 ASP A N 1
ATOM 2375 C CA . ASP A 1 308 ? 34.565 14.402 -16.322 1.00 92.75 308 ASP A CA 1
ATOM 2376 C C . ASP A 1 308 ? 34.330 15.277 -17.564 1.00 92.75 308 ASP A C 1
ATOM 2378 O O . ASP A 1 308 ? 35.151 16.129 -17.912 1.00 92.75 308 ASP A O 1
ATOM 2382 N N . ARG A 1 309 ? 33.154 15.154 -18.199 1.00 92.81 309 ARG A N 1
ATOM 2383 C CA . ARG A 1 309 ? 32.760 16.002 -19.342 1.00 92.81 309 ARG A CA 1
ATOM 2384 C C . ARG A 1 309 ? 32.579 17.470 -18.964 1.00 92.81 309 ARG A C 1
ATOM 2386 O O . ARG A 1 309 ? 32.796 18.350 -19.800 1.00 92.81 309 ARG A O 1
ATOM 2393 N N . ILE A 1 310 ? 32.095 17.765 -17.759 1.00 90.62 310 ILE A N 1
ATOM 2394 C CA . ILE A 1 310 ? 31.969 19.144 -17.268 1.00 90.62 310 ILE A CA 1
ATOM 2395 C C . ILE A 1 310 ? 33.363 19.728 -17.037 1.00 90.62 310 ILE A C 1
ATOM 2397 O O . ILE A 1 310 ? 33.655 20.800 -17.567 1.00 90.62 310 ILE A O 1
ATOM 2401 N N . THR A 1 311 ? 34.229 18.998 -16.337 1.00 88.12 311 THR A N 1
ATOM 2402 C CA . THR A 1 311 ? 35.609 19.394 -16.045 1.00 88.12 311 THR A CA 1
ATOM 2403 C C . THR A 1 311 ? 36.387 19.650 -17.328 1.00 88.12 311 THR A C 1
ATOM 2405 O O . THR A 1 311 ? 36.974 20.723 -17.460 1.00 88.12 311 THR A O 1
ATOM 2408 N N . ALA A 1 312 ? 36.309 18.744 -18.310 1.00 88.12 312 ALA A N 1
ATOM 2409 C CA . ALA A 1 312 ? 36.951 18.898 -19.616 1.00 88.12 312 ALA A CA 1
ATOM 2410 C C . ALA A 1 312 ? 36.470 20.156 -20.362 1.00 88.12 312 ALA A C 1
ATOM 2412 O O . ALA A 1 312 ? 37.281 20.933 -20.862 1.00 88.12 312 ALA A O 1
ATOM 2413 N N . ARG A 1 313 ? 35.154 20.422 -20.380 1.00 89.75 313 ARG A N 1
ATOM 2414 C CA . ARG A 1 313 ? 34.603 21.652 -20.985 1.00 89.75 313 ARG A CA 1
ATOM 2415 C C . ARG A 1 313 ? 35.064 22.917 -20.262 1.00 89.75 313 ARG A C 1
ATOM 2417 O O . ARG A 1 313 ? 35.293 23.938 -20.909 1.00 89.75 313 ARG A O 1
ATOM 2424 N N . MET A 1 314 ? 35.184 22.876 -18.934 1.00 81.31 314 MET A N 1
ATOM 2425 C CA . MET A 1 314 ? 35.692 24.003 -18.147 1.00 81.31 314 MET A CA 1
ATOM 2426 C C . MET A 1 314 ? 37.177 24.258 -18.420 1.00 81.31 314 MET A C 1
ATOM 2428 O O . MET A 1 314 ? 37.557 25.413 -18.613 1.00 81.31 314 MET A O 1
ATOM 2432 N N . THR A 1 315 ? 37.996 23.205 -18.509 1.00 83.50 315 THR A N 1
ATOM 2433 C CA . THR A 1 315 ? 39.425 23.328 -18.850 1.00 83.50 315 THR A CA 1
ATOM 2434 C C . THR A 1 315 ? 39.617 23.832 -20.276 1.00 83.50 315 THR A C 1
ATOM 2436 O O . THR A 1 315 ? 40.390 24.761 -20.488 1.00 83.50 315 THR A O 1
ATOM 2439 N N . GLU A 1 316 ? 38.865 23.309 -21.248 1.00 82.00 316 GLU A N 1
ATOM 2440 C CA . GLU A 1 316 ? 38.922 23.776 -22.639 1.00 82.00 316 GLU A CA 1
ATOM 2441 C C . GLU A 1 316 ? 38.514 25.255 -22.762 1.00 82.00 316 GLU A C 1
ATOM 2443 O O . GLU A 1 316 ? 39.131 26.026 -23.498 1.00 82.00 316 GLU A O 1
ATOM 2448 N N . ARG A 1 317 ? 37.494 25.688 -22.008 1.00 76.00 317 ARG A N 1
ATOM 2449 C CA . ARG A 1 317 ? 37.071 27.095 -21.971 1.00 76.00 317 ARG A CA 1
ATOM 2450 C C . ARG A 1 317 ? 38.108 28.000 -21.307 1.00 76.00 317 ARG A C 1
ATOM 2452 O O . ARG A 1 317 ? 38.286 29.120 -21.773 1.00 76.00 317 ARG A O 1
ATOM 2459 N N . ALA A 1 318 ? 38.777 27.536 -20.253 1.00 71.88 318 ALA A N 1
ATOM 2460 C CA . ALA A 1 318 ? 39.866 28.269 -19.609 1.00 71.88 318 ALA A CA 1
ATOM 2461 C C . ALA A 1 318 ? 41.115 28.365 -20.507 1.00 71.88 318 ALA A C 1
ATOM 2463 O O . ALA A 1 318 ? 41.836 29.357 -20.446 1.00 71.88 318 ALA A O 1
ATOM 2464 N N . ALA A 1 319 ? 41.340 27.368 -21.368 1.00 70.56 319 ALA A N 1
ATOM 2465 C CA . ALA A 1 319 ? 42.451 27.334 -22.316 1.00 70.56 319 ALA A CA 1
ATOM 2466 C C . ALA A 1 319 ? 42.224 28.186 -23.583 1.00 70.56 319 ALA A C 1
ATOM 2468 O O . ALA A 1 319 ? 43.186 28.499 -24.284 1.00 70.56 319 ALA A O 1
ATOM 2469 N N . LYS A 1 320 ? 40.980 28.584 -23.900 1.00 64.62 320 LYS A N 1
ATOM 2470 C CA . LYS A 1 320 ? 40.699 29.493 -25.025 1.00 64.62 320 LYS A CA 1
ATOM 2471 C C . LYS A 1 320 ? 41.021 30.943 -24.628 1.00 64.62 320 LYS A C 1
ATOM 2473 O O . LYS A 1 320 ? 40.427 31.448 -23.673 1.00 64.62 320 LYS A O 1
ATOM 2478 N N . PRO A 1 321 ? 41.906 31.651 -25.356 1.00 56.19 321 PRO A N 1
ATOM 2479 C CA . PRO A 1 321 ? 42.208 33.046 -25.059 1.00 56.19 321 PRO A CA 1
ATOM 2480 C C . PRO A 1 321 ? 40.946 33.902 -25.225 1.00 56.19 321 PRO A C 1
ATOM 2482 O O . PRO A 1 321 ? 40.219 33.778 -26.213 1.00 56.19 321 PRO A O 1
ATOM 2485 N N . ARG A 1 322 ? 40.674 34.781 -24.252 1.00 54.59 322 ARG A N 1
ATOM 2486 C CA . ARG A 1 322 ? 39.619 35.798 -24.380 1.00 54.59 322 ARG A CA 1
ATOM 2487 C C . ARG A 1 322 ? 39.938 36.648 -25.618 1.00 54.59 322 ARG A C 1
ATOM 2489 O O . ARG A 1 322 ? 41.062 37.146 -25.694 1.00 54.59 322 ARG A O 1
ATOM 2496 N N . PRO A 1 323 ? 39.005 36.853 -26.567 1.00 48.97 323 PRO A N 1
ATOM 2497 C CA . PRO A 1 323 ? 39.241 37.811 -27.633 1.00 48.97 323 PRO A CA 1
ATOM 2498 C C . PRO A 1 323 ? 39.450 39.174 -26.977 1.00 48.97 323 PRO A C 1
ATOM 2500 O O . PRO A 1 323 ? 38.591 39.664 -26.240 1.00 48.97 323 PRO A O 1
ATOM 2503 N N . MET A 1 324 ? 40.630 39.746 -27.194 1.00 44.44 324 MET A N 1
ATOM 2504 C CA . MET A 1 324 ? 40.932 41.115 -26.817 1.00 44.44 324 MET A CA 1
ATOM 2505 C C . MET A 1 324 ? 39.986 41.977 -27.651 1.00 44.44 324 MET A C 1
ATOM 2507 O O . MET A 1 324 ? 40.185 42.119 -28.856 1.00 44.44 324 MET A O 1
ATOM 2511 N N . ALA A 1 325 ? 38.894 42.458 -27.051 1.00 47.94 325 ALA A N 1
ATOM 2512 C CA . ALA A 1 325 ? 38.064 43.462 -27.695 1.00 47.94 325 ALA A CA 1
ATOM 2513 C C . ALA A 1 325 ? 39.005 44.619 -28.029 1.00 47.94 325 ALA A C 1
ATOM 2515 O O . ALA A 1 325 ? 39.596 45.213 -27.125 1.00 47.94 325 ALA A O 1
ATOM 2516 N N . ALA A 1 326 ? 39.225 44.852 -29.323 1.00 45.75 326 ALA A N 1
ATOM 2517 C CA . ALA A 1 326 ? 40.023 45.965 -29.788 1.00 45.75 326 ALA A CA 1
ATOM 2518 C C . ALA A 1 326 ? 39.447 47.224 -29.140 1.00 45.75 326 ALA A C 1
ATOM 2520 O O . ALA A 1 326 ? 38.286 47.567 -29.367 1.00 45.75 326 ALA A O 1
ATOM 2521 N N . ILE A 1 327 ? 40.242 47.867 -28.286 1.00 47.38 327 ILE A N 1
ATOM 2522 C CA . ILE A 1 327 ? 39.940 49.198 -27.782 1.00 47.38 327 ILE A CA 1
ATOM 2523 C C . ILE A 1 327 ? 39.947 50.083 -29.026 1.00 47.38 327 ILE A C 1
ATOM 2525 O O . ILE A 1 327 ? 41.007 50.430 -29.546 1.00 47.38 327 ILE A O 1
ATOM 2529 N N . ALA A 1 328 ? 38.761 50.362 -29.566 1.00 46.97 328 ALA A N 1
ATOM 2530 C CA . ALA A 1 328 ? 38.608 51.377 -30.589 1.00 46.97 328 ALA A CA 1
ATOM 2531 C C . ALA A 1 328 ? 39.121 52.703 -29.999 1.00 46.97 328 ALA A C 1
ATOM 2533 O O . ALA A 1 328 ? 38.855 52.981 -28.824 1.00 46.97 328 ALA A O 1
ATOM 2534 N N . PRO A 1 329 ? 39.885 53.504 -30.761 1.00 41.34 329 PRO A N 1
ATOM 2535 C CA . PRO A 1 329 ? 40.399 54.765 -30.255 1.00 41.34 329 PRO A CA 1
ATOM 2536 C C . PRO A 1 329 ? 39.226 55.653 -29.837 1.00 41.34 329 PRO A C 1
ATOM 2538 O O . PRO A 1 329 ? 38.217 55.741 -30.539 1.00 41.34 329 PRO A O 1
ATOM 2541 N N . ALA A 1 330 ? 39.361 56.273 -28.665 1.00 39.12 330 ALA A N 1
ATOM 2542 C CA . ALA A 1 330 ? 38.356 57.158 -28.099 1.00 39.12 330 ALA A CA 1
ATOM 2543 C C . ALA A 1 330 ? 37.959 58.245 -29.119 1.00 39.12 330 ALA A C 1
ATOM 2545 O O . ALA A 1 330 ? 38.850 58.897 -29.676 1.00 39.12 330 ALA A O 1
ATOM 2546 N N . PRO A 1 331 ? 36.657 58.472 -29.377 1.00 40.25 331 PRO A N 1
ATOM 2547 C CA . PRO A 1 331 ? 36.241 59.613 -30.174 1.00 40.25 331 PRO A CA 1
ATOM 2548 C C . PRO A 1 331 ? 36.598 60.903 -29.423 1.00 40.25 331 PRO A C 1
ATOM 2550 O O . PRO A 1 331 ? 36.404 61.013 -28.212 1.00 40.25 331 PRO A O 1
ATOM 2553 N N . GLN A 1 332 ? 37.171 61.860 -30.155 1.00 42.22 332 GLN A N 1
ATOM 2554 C CA . GLN A 1 332 ? 37.551 63.178 -29.649 1.00 42.22 332 GLN A CA 1
ATOM 2555 C C . GLN A 1 332 ? 36.354 63.918 -29.039 1.00 42.22 332 GLN A C 1
ATOM 2557 O O . GLN A 1 332 ? 35.222 63.807 -29.507 1.00 42.22 332 GLN A O 1
ATOM 2562 N N . ALA A 1 333 ? 36.647 64.684 -27.989 1.00 44.91 333 ALA A N 1
ATOM 2563 C CA . ALA A 1 333 ? 35.693 65.431 -27.187 1.00 44.91 333 ALA A CA 1
ATOM 2564 C C . ALA A 1 333 ? 34.822 66.394 -28.015 1.00 44.91 333 ALA A C 1
ATOM 2566 O O . ALA A 1 333 ? 35.340 67.231 -28.754 1.00 44.91 333 ALA A O 1
ATOM 2567 N N . ALA A 1 334 ? 33.507 66.342 -27.793 1.00 34.72 334 ALA A N 1
ATOM 2568 C CA . ALA A 1 334 ? 32.571 67.391 -28.180 1.00 34.72 334 ALA A CA 1
ATOM 2569 C C . ALA A 1 334 ? 31.650 67.751 -26.994 1.00 34.72 334 ALA A C 1
ATOM 2571 O O . ALA A 1 334 ? 30.811 66.952 -26.598 1.00 34.72 334 ALA A O 1
ATOM 2572 N N . ALA A 1 335 ? 31.879 68.971 -26.487 1.00 35.59 335 ALA A N 1
ATOM 2573 C CA . ALA A 1 335 ? 31.046 69.915 -25.718 1.00 35.59 335 ALA A CA 1
ATOM 2574 C C . ALA A 1 335 ? 30.322 69.497 -24.403 1.00 35.59 335 ALA A C 1
ATOM 2576 O O . ALA A 1 335 ? 29.694 68.445 -24.332 1.00 35.59 335 ALA A O 1
ATOM 2577 N N . PRO A 1 336 ? 30.324 70.368 -23.364 1.00 48.03 336 PRO A N 1
ATOM 2578 C CA . PRO A 1 336 ? 29.661 70.110 -22.087 1.00 48.03 336 PRO A CA 1
ATOM 2579 C C . PRO A 1 336 ? 28.195 70.566 -22.122 1.00 48.03 336 PRO A C 1
ATOM 2581 O O . PRO A 1 336 ? 27.915 71.686 -22.545 1.00 48.03 336 PRO A O 1
ATOM 2584 N N . VAL A 1 337 ? 27.260 69.758 -21.609 1.00 34.22 337 VAL A N 1
ATOM 2585 C CA . VAL A 1 337 ? 25.904 70.233 -21.283 1.00 34.22 337 VAL A CA 1
ATOM 2586 C C . VAL A 1 337 ? 25.433 69.641 -19.948 1.00 34.22 337 VAL A C 1
ATOM 2588 O O . VAL A 1 337 ? 25.181 68.449 -19.838 1.00 34.22 337 VAL A O 1
ATOM 2591 N N . ALA A 1 338 ? 25.389 70.545 -18.963 1.00 34.16 338 ALA A N 1
ATOM 2592 C CA . ALA A 1 338 ? 24.559 70.669 -17.756 1.00 34.16 338 ALA A CA 1
ATOM 2593 C C . ALA A 1 338 ? 24.057 69.427 -16.977 1.00 34.16 338 ALA A C 1
ATOM 2595 O O . ALA A 1 338 ? 23.267 68.629 -17.471 1.00 34.16 338 ALA A O 1
ATOM 2596 N N . ALA A 1 339 ? 24.388 69.400 -15.677 1.00 37.22 339 ALA A N 1
ATOM 2597 C CA . ALA A 1 339 ? 23.576 68.775 -14.621 1.00 37.22 339 ALA A CA 1
ATOM 2598 C C . ALA A 1 339 ? 22.277 69.590 -14.404 1.00 37.22 339 ALA A C 1
ATOM 2600 O O . ALA A 1 339 ? 22.303 70.804 -14.636 1.00 37.22 339 ALA A O 1
ATOM 2601 N N . PRO A 1 340 ? 21.150 68.973 -13.995 1.00 40.31 340 PRO A N 1
ATOM 2602 C CA . PRO A 1 340 ? 20.887 68.659 -12.574 1.00 40.31 340 PRO A CA 1
ATOM 2603 C C . PRO A 1 340 ? 20.147 67.293 -12.434 1.00 40.31 340 PRO A C 1
ATOM 2605 O O . PRO A 1 340 ? 19.922 66.626 -13.433 1.00 40.31 340 PRO A O 1
ATOM 2608 N N . GLU A 1 341 ? 19.763 66.711 -11.298 1.00 32.12 341 GLU A N 1
ATOM 2609 C CA . GLU A 1 341 ? 19.524 67.137 -9.921 1.00 32.12 341 GLU A CA 1
ATOM 2610 C C . GLU A 1 341 ? 19.433 65.858 -9.056 1.00 32.12 341 GLU A C 1
ATOM 2612 O O . GLU A 1 341 ? 19.100 64.778 -9.549 1.00 32.12 341 GLU A O 1
ATOM 2617 N N . SER A 1 342 ? 19.731 65.971 -7.765 1.00 37.34 342 SER A N 1
ATOM 2618 C CA . SER A 1 342 ? 19.661 64.887 -6.784 1.00 37.34 342 SER A CA 1
ATOM 2619 C C . SER A 1 342 ? 18.299 64.816 -6.086 1.00 37.34 342 SER A C 1
ATOM 2621 O O . SER A 1 342 ? 17.850 65.816 -5.535 1.00 37.34 342 SER A O 1
ATOM 2623 N N . ALA A 1 343 ? 17.738 63.614 -5.968 1.00 29.95 343 ALA A N 1
ATOM 2624 C CA . ALA A 1 343 ? 16.871 63.174 -4.868 1.00 29.95 343 ALA A CA 1
ATOM 2625 C C . ALA A 1 343 ? 17.024 61.641 -4.827 1.00 29.95 343 ALA A C 1
ATOM 2627 O O . ALA A 1 343 ? 16.788 60.986 -5.833 1.00 29.95 343 ALA A O 1
ATOM 2628 N N . GLY A 1 344 ? 17.586 60.982 -3.818 1.00 33.25 344 GLY A N 1
ATOM 2629 C CA . GLY A 1 344 ? 17.400 61.118 -2.381 1.00 33.25 344 GLY A CA 1
ATOM 2630 C C . GLY A 1 344 ? 16.785 59.792 -1.931 1.00 33.25 344 GLY A C 1
ATOM 2631 O O . GLY A 1 344 ? 15.629 59.553 -2.248 1.00 33.25 344 GLY A O 1
ATOM 2632 N N . PHE A 1 345 ? 17.542 58.910 -1.273 1.00 29.59 345 PHE A N 1
ATOM 2633 C CA . PHE A 1 345 ? 16.945 57.838 -0.471 1.00 29.59 345 PHE A CA 1
ATOM 2634 C C . PHE A 1 345 ? 17.878 57.422 0.665 1.00 29.59 345 PHE A C 1
ATOM 2636 O O . PHE A 1 345 ? 19.067 57.169 0.470 1.00 29.59 345 PHE A O 1
ATOM 2643 N N . GLU A 1 346 ? 17.291 57.444 1.854 1.00 30.77 346 GLU A N 1
ATOM 2644 C CA . GLU A 1 346 ? 17.899 57.283 3.164 1.00 30.77 346 GLU A CA 1
ATOM 2645 C C . GLU A 1 346 ? 18.328 55.843 3.453 1.00 30.77 346 GLU A C 1
ATOM 2647 O O . GLU A 1 346 ? 17.720 54.864 3.020 1.00 30.77 346 GLU A O 1
ATOM 2652 N N . SER A 1 347 ? 19.381 55.753 4.256 1.00 30.83 347 SER A N 1
ATOM 2653 C CA . SER A 1 347 ? 19.867 54.566 4.943 1.00 30.83 347 SER A CA 1
ATOM 2654 C C . SER A 1 347 ? 18.990 54.200 6.141 1.00 30.83 347 SER A C 1
ATOM 2656 O O . SER A 1 347 ? 18.732 55.060 6.982 1.00 30.83 347 SER A O 1
ATOM 2658 N N . VAL A 1 348 ? 18.706 52.910 6.326 1.00 30.47 348 VAL A N 1
ATOM 2659 C CA . VAL A 1 348 ? 18.540 52.330 7.668 1.00 30.47 348 VAL A CA 1
ATOM 2660 C C . VAL A 1 348 ? 19.257 50.980 7.694 1.00 30.47 348 VAL A C 1
ATOM 2662 O O . VAL A 1 348 ? 19.051 50.142 6.818 1.00 30.47 348 VAL A O 1
ATOM 2665 N N . GLY A 1 349 ? 20.176 50.831 8.648 1.00 27.88 349 GLY A N 1
ATOM 2666 C CA . GLY A 1 349 ? 21.080 49.692 8.777 1.00 27.88 349 GLY A CA 1
ATOM 2667 C C . GLY A 1 349 ? 20.465 48.470 9.456 1.00 27.88 349 GLY A C 1
ATOM 2668 O O . GLY A 1 349 ? 19.400 48.540 10.064 1.00 27.88 349 GLY A O 1
ATOM 2669 N N . PHE A 1 350 ? 21.197 47.359 9.385 1.00 28.00 350 PHE A N 1
ATOM 2670 C CA . PHE A 1 350 ? 21.030 46.227 10.287 1.00 28.00 350 PHE A CA 1
ATOM 2671 C C . PHE A 1 350 ? 22.406 45.713 10.719 1.00 28.00 350 PHE A C 1
ATOM 2673 O O . PHE A 1 350 ? 23.279 45.451 9.890 1.00 28.00 350 PHE A O 1
ATOM 2680 N N . GLU A 1 351 ? 22.579 45.636 12.035 1.00 28.86 351 GLU A N 1
ATOM 2681 C CA . GLU A 1 351 ? 23.756 45.150 12.746 1.00 28.86 351 GLU A CA 1
ATOM 2682 C C . GLU A 1 351 ? 23.903 43.629 12.593 1.00 28.86 351 GLU A C 1
ATOM 2684 O O . GLU A 1 351 ? 22.942 42.874 12.744 1.00 28.86 351 GLU A O 1
ATOM 2689 N N . SER A 1 352 ? 25.131 43.173 12.345 1.00 28.62 352 SER A N 1
ATOM 2690 C CA . SER A 1 352 ? 25.540 41.772 12.450 1.00 28.62 352 SER A CA 1
ATOM 2691 C C . SER A 1 352 ? 26.446 41.617 13.669 1.00 28.62 352 SER A C 1
ATOM 2693 O O . SER A 1 352 ? 27.533 42.194 13.690 1.00 28.62 352 SER A O 1
ATOM 2695 N N . ASN A 1 353 ? 26.021 40.836 14.663 1.00 29.19 353 ASN A N 1
ATOM 2696 C CA . ASN A 1 353 ? 26.831 40.509 15.834 1.00 29.19 353 ASN A CA 1
ATOM 2697 C C . ASN A 1 353 ? 27.271 39.038 15.749 1.00 29.19 353 ASN A C 1
ATOM 2699 O O . ASN A 1 353 ? 26.434 38.138 15.682 1.00 29.19 353 ASN A O 1
ATOM 2703 N N . ALA A 1 354 ? 28.583 38.813 15.733 1.00 29.11 354 ALA A N 1
ATOM 2704 C CA . ALA A 1 354 ? 29.242 37.511 15.820 1.00 29.11 354 ALA A CA 1
ATOM 2705 C C . ALA A 1 354 ? 30.066 37.468 17.123 1.00 29.11 354 ALA A C 1
ATOM 2707 O O . ALA A 1 354 ? 30.632 38.502 17.481 1.00 29.11 354 ALA A O 1
ATOM 2708 N N . PRO A 1 355 ? 30.167 36.330 17.837 1.00 33.78 355 PRO A N 1
ATOM 2709 C CA . PRO A 1 355 ? 31.002 36.230 19.030 1.00 33.78 355 PRO A CA 1
ATOM 2710 C C . PRO A 1 355 ? 32.363 35.565 18.752 1.00 33.78 355 PRO A C 1
ATOM 2712 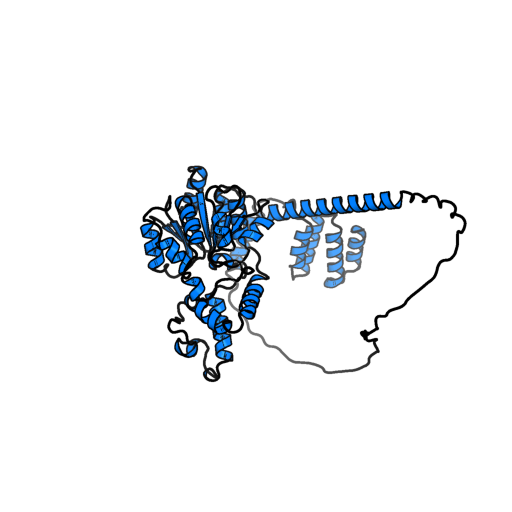O O . PRO A 1 355 ? 32.461 34.623 17.966 1.00 33.78 355 PRO A O 1
ATOM 2715 N N . ASP A 1 356 ? 33.385 36.051 19.460 1.00 29.75 356 ASP A N 1
ATOM 2716 C CA . ASP A 1 356 ? 34.763 35.529 19.530 1.00 29.75 356 ASP A CA 1
ATOM 2717 C C . ASP A 1 356 ? 34.990 34.821 20.905 1.00 29.75 356 ASP A C 1
ATOM 2719 O O . ASP A 1 356 ? 34.235 35.082 21.850 1.00 29.75 356 ASP A O 1
ATOM 2723 N N . PRO A 1 357 ? 35.973 33.905 21.054 1.00 38.88 357 PRO A N 1
ATOM 2724 C CA . PRO A 1 357 ? 36.085 32.927 22.143 1.00 38.88 357 PRO A CA 1
ATOM 2725 C C . PRO A 1 357 ? 37.114 33.323 23.217 1.00 38.88 357 PRO A C 1
ATOM 2727 O O . PRO A 1 357 ? 38.039 34.064 22.923 1.00 38.88 357 PRO A O 1
ATOM 2730 N N . HIS A 1 358 ? 37.057 32.723 24.418 1.00 28.45 358 HIS A N 1
ATOM 2731 C CA . HIS A 1 358 ? 38.224 32.581 25.311 1.00 28.45 358 HIS A CA 1
ATOM 2732 C C . HIS A 1 358 ? 38.104 31.404 26.307 1.00 28.45 358 HIS A C 1
ATOM 2734 O O . HIS A 1 358 ? 37.028 30.878 26.572 1.00 28.45 358 HIS A O 1
ATOM 2740 N N . HIS A 1 359 ? 39.279 30.989 26.792 1.00 27.98 359 HIS A N 1
ATOM 2741 C CA . HIS A 1 359 ? 39.698 29.736 27.435 1.00 27.98 359 HIS A CA 1
ATOM 2742 C C . HIS A 1 359 ? 39.209 29.402 28.875 1.00 27.98 359 HIS A C 1
ATOM 2744 O O . HIS A 1 359 ? 38.925 30.281 29.679 1.00 27.98 359 HIS A O 1
ATOM 2750 N N . HIS A 1 360 ? 39.252 28.083 29.161 1.00 27.00 360 HIS A N 1
ATOM 2751 C CA . HIS A 1 360 ? 39.405 27.278 30.411 1.00 27.00 360 HIS A CA 1
ATOM 2752 C C . HIS A 1 360 ? 40.210 27.901 31.596 1.00 27.00 360 HIS A C 1
ATOM 2754 O O . HIS A 1 360 ? 40.988 28.808 31.299 1.00 27.00 360 HIS A O 1
ATOM 2760 N N . PRO A 1 361 ? 40.190 27.380 32.878 1.00 35.56 361 PRO A N 1
ATOM 2761 C CA . PRO A 1 361 ? 40.339 25.930 33.207 1.00 35.56 361 PRO A CA 1
ATOM 2762 C C . PRO A 1 361 ? 39.924 25.330 34.618 1.00 35.56 361 PRO A C 1
ATOM 2764 O O . PRO A 1 361 ? 39.580 26.050 35.543 1.00 35.56 361 PRO A O 1
ATOM 2767 N N . VAL A 1 362 ? 40.086 23.984 34.745 1.00 26.72 362 VAL A N 1
ATOM 2768 C CA . VAL A 1 362 ? 40.541 23.109 35.896 1.00 26.72 362 VAL A CA 1
ATOM 2769 C C . VAL A 1 362 ? 39.602 22.520 37.012 1.00 26.72 362 VAL A C 1
ATOM 2771 O O . VAL A 1 362 ? 38.971 23.258 37.755 1.00 26.72 362 VAL A O 1
ATOM 2774 N N . ALA A 1 363 ? 39.747 21.171 37.189 1.00 25.11 363 ALA A N 1
ATOM 2775 C CA . ALA A 1 363 ? 39.655 20.237 38.370 1.00 25.11 363 ALA A CA 1
ATOM 2776 C C . ALA A 1 363 ? 38.299 19.921 39.064 1.00 25.11 363 ALA A C 1
ATOM 2778 O O . ALA A 1 363 ? 37.437 20.781 39.108 1.00 25.11 363 ALA A O 1
ATOM 2779 N N . ALA A 1 364 ? 38.032 18.774 39.729 1.00 24.48 364 ALA A N 1
ATOM 2780 C CA . ALA A 1 364 ? 38.632 17.429 39.901 1.00 24.48 364 ALA A CA 1
ATOM 2781 C C . ALA A 1 364 ? 37.653 16.515 40.710 1.00 24.48 364 ALA A C 1
ATOM 2783 O O . ALA A 1 364 ? 36.757 17.028 41.373 1.00 24.48 364 ALA A O 1
ATOM 2784 N N . ASP A 1 365 ? 37.926 15.199 40.693 1.00 25.06 365 ASP A N 1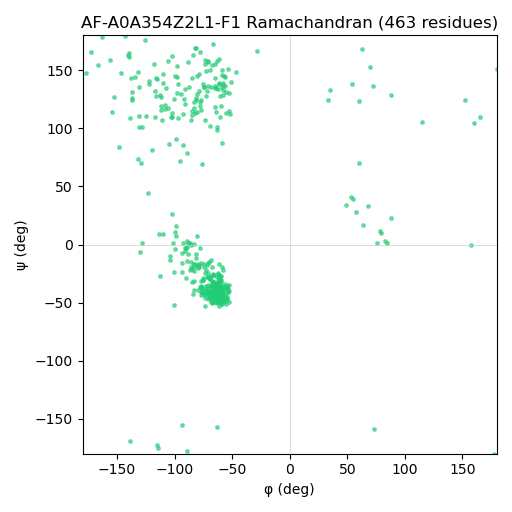
ATOM 2785 C CA . ASP A 1 365 ? 37.645 14.139 41.695 1.00 25.06 365 ASP A CA 1
ATOM 2786 C C . ASP A 1 365 ? 36.237 13.564 41.981 1.00 25.06 365 ASP A C 1
ATOM 2788 O O . ASP A 1 365 ? 35.258 14.263 42.218 1.00 25.06 365 ASP A O 1
ATOM 2792 N N . GLY A 1 366 ? 36.205 12.222 42.097 1.00 25.95 366 GLY A N 1
ATOM 2793 C CA . GLY A 1 366 ? 35.174 11.454 42.811 1.00 25.95 366 GLY A CA 1
ATOM 2794 C C . GLY A 1 366 ? 35.074 9.975 42.403 1.00 25.95 366 GLY A C 1
ATOM 2795 O O . GLY A 1 366 ? 34.549 9.661 41.344 1.00 25.95 366 GLY A O 1
ATOM 2796 N N . ALA A 1 367 ? 35.575 9.072 43.251 1.00 23.81 367 ALA A N 1
ATOM 2797 C CA . ALA A 1 367 ? 35.718 7.625 43.047 1.00 23.81 367 ALA A CA 1
ATOM 2798 C C . ALA A 1 367 ? 34.450 6.762 43.319 1.00 23.81 367 ALA A C 1
ATOM 2800 O O . ALA A 1 367 ? 33.466 7.235 43.875 1.0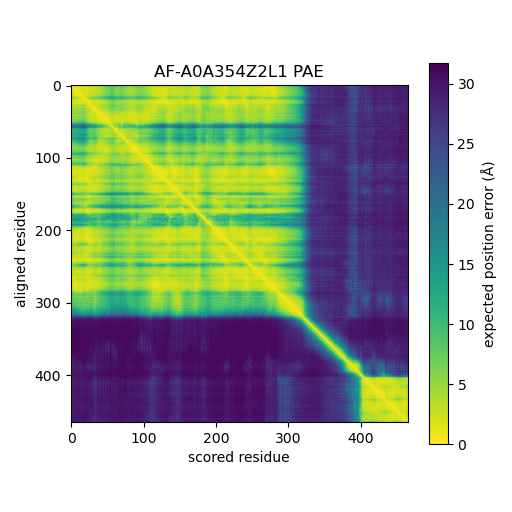0 23.81 367 ALA A O 1
ATOM 2801 N N . ALA A 1 368 ? 34.552 5.482 42.911 1.00 22.72 368 ALA A N 1
ATOM 2802 C CA . ALA A 1 368 ? 33.627 4.320 42.938 1.00 22.72 368 ALA A CA 1
ATOM 2803 C C . ALA A 1 368 ? 33.196 3.828 44.361 1.00 22.72 368 ALA A C 1
ATOM 2805 O O . ALA A 1 368 ? 33.407 4.595 45.300 1.00 22.72 368 ALA A O 1
ATOM 2806 N N . PRO A 1 369 ? 32.749 2.560 44.637 1.00 42.94 369 PRO A N 1
ATOM 2807 C CA . PRO A 1 369 ? 32.254 1.396 43.833 1.00 42.94 369 PRO A CA 1
ATOM 2808 C C . PRO A 1 369 ? 31.017 0.638 44.454 1.00 42.94 369 PRO A C 1
ATOM 2810 O O . PRO A 1 369 ? 30.458 1.114 45.436 1.00 42.94 369 PRO A O 1
ATOM 2813 N N . VAL A 1 370 ? 30.621 -0.559 43.935 1.00 26.73 370 VAL A N 1
ATOM 2814 C CA . VAL A 1 370 ? 30.483 -1.873 44.672 1.00 26.73 370 VAL A CA 1
ATOM 2815 C C . VAL A 1 370 ? 29.432 -2.905 44.123 1.00 26.73 370 VAL A C 1
ATOM 2817 O O . VAL A 1 370 ? 28.243 -2.622 44.048 1.00 26.73 370 VAL A O 1
ATOM 2820 N N . SER A 1 371 ? 29.962 -4.119 43.835 1.00 26.00 371 SER A N 1
ATOM 2821 C CA . SER A 1 371 ? 29.544 -5.555 43.976 1.00 26.00 371 SER A CA 1
ATOM 2822 C C . SER A 1 371 ? 28.305 -6.247 43.351 1.00 26.00 371 SER A C 1
ATOM 2824 O O . SER A 1 371 ? 27.167 -5.955 43.706 1.00 26.00 371 SER A O 1
ATOM 2826 N N . ASP A 1 372 ? 28.615 -7.322 42.599 1.00 25.27 372 ASP A N 1
ATOM 2827 C CA . ASP A 1 372 ? 28.261 -8.768 42.702 1.00 25.27 372 ASP A CA 1
ATOM 2828 C C . ASP A 1 372 ? 26.894 -9.268 43.221 1.00 25.27 372 ASP A C 1
ATOM 2830 O O . ASP A 1 372 ? 26.516 -8.994 44.360 1.00 25.27 372 ASP A O 1
ATOM 2834 N N . ARG A 1 373 ? 26.289 -10.229 42.483 1.00 27.95 373 ARG A N 1
ATOM 2835 C CA . ARG A 1 373 ? 26.230 -11.671 42.865 1.00 27.95 373 ARG A CA 1
ATOM 2836 C C . ARG A 1 373 ? 25.482 -12.584 41.869 1.00 27.95 373 ARG A C 1
ATOM 2838 O O . ARG A 1 373 ? 24.540 -12.175 41.200 1.00 27.95 373 ARG A O 1
ATOM 2845 N N . ASP A 1 374 ? 25.939 -13.838 41.865 1.00 25.08 374 ASP A N 1
ATOM 2846 C CA . ASP A 1 374 ? 25.577 -15.035 41.086 1.00 25.08 374 ASP A CA 1
ATOM 2847 C C . ASP A 1 374 ? 24.147 -15.598 41.254 1.00 25.08 374 ASP A C 1
ATOM 2849 O O . ASP A 1 374 ? 23.558 -15.466 42.326 1.00 25.08 374 ASP A O 1
ATOM 2853 N N . ALA A 1 375 ? 23.670 -16.374 40.256 1.00 25.64 375 ALA A N 1
ATOM 2854 C CA . ALA A 1 375 ? 23.115 -17.742 40.415 1.00 25.64 375 ALA A CA 1
ATOM 2855 C C . ALA A 1 375 ? 22.716 -18.398 39.061 1.00 25.64 375 ALA A C 1
ATOM 2857 O O . ALA A 1 375 ? 22.300 -17.728 38.124 1.00 25.64 375 ALA A O 1
ATOM 2858 N N . ALA A 1 376 ? 22.867 -19.729 38.994 1.00 28.02 376 ALA A N 1
ATOM 2859 C CA . ALA A 1 376 ? 22.953 -20.622 37.824 1.00 28.02 376 ALA A CA 1
ATOM 2860 C C . ALA A 1 376 ? 21.594 -21.272 37.359 1.00 28.02 376 ALA A C 1
ATOM 2862 O O . ALA A 1 376 ? 20.551 -20.671 37.588 1.00 28.02 376 ALA A O 1
ATOM 2863 N N . PRO A 1 377 ? 21.534 -22.446 36.668 1.00 40.59 377 PRO A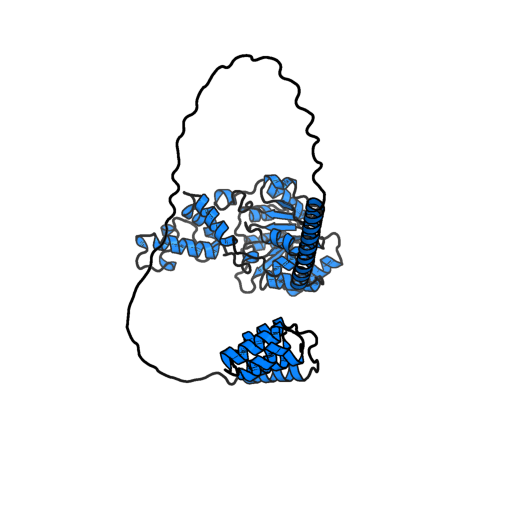 N 1
ATOM 2864 C CA . PRO A 1 377 ? 21.225 -22.550 35.231 1.00 40.59 377 PRO A CA 1
ATOM 2865 C C . PRO A 1 377 ? 20.043 -23.495 34.875 1.00 40.59 377 PRO A C 1
ATOM 2867 O O . PRO A 1 377 ? 19.537 -24.236 35.714 1.00 40.59 377 PRO A O 1
ATOM 2870 N N . GLY A 1 378 ? 19.660 -23.565 33.591 1.00 25.34 378 GLY A N 1
ATOM 2871 C CA . GLY A 1 378 ? 18.872 -24.692 33.062 1.00 25.34 378 GLY A CA 1
ATOM 2872 C C . GLY A 1 378 ? 18.226 -24.436 31.698 1.00 25.34 378 GLY A C 1
ATOM 2873 O O . GLY A 1 378 ? 17.264 -23.683 31.617 1.00 25.34 378 GLY A O 1
ATOM 2874 N N . GLY A 1 379 ? 18.714 -25.090 30.631 1.00 28.62 379 GLY A N 1
ATOM 2875 C CA . GLY A 1 379 ? 18.000 -25.113 29.340 1.00 28.62 379 GLY A CA 1
ATOM 2876 C C . GLY A 1 379 ? 18.792 -25.404 28.054 1.00 28.62 379 GLY A C 1
ATOM 2877 O O . GLY A 1 379 ? 18.181 -25.427 26.993 1.00 28.62 379 GLY A O 1
ATOM 2878 N N . SER A 1 380 ? 20.112 -25.629 28.096 1.00 34.25 380 SER A N 1
ATOM 2879 C CA . SER A 1 380 ? 20.943 -25.608 26.869 1.00 34.25 380 SER A CA 1
ATOM 2880 C C . SER A 1 380 ? 20.972 -26.895 26.028 1.00 34.25 380 SER A C 1
ATOM 2882 O O . SER A 1 380 ? 21.347 -26.845 24.866 1.00 34.25 380 SER A O 1
ATOM 2884 N N . GLN A 1 381 ? 20.569 -28.059 26.541 1.00 36.44 381 GLN A N 1
ATOM 2885 C CA . GLN A 1 381 ? 20.915 -29.326 25.867 1.00 36.44 381 GLN A CA 1
ATOM 2886 C C . GLN A 1 381 ? 20.079 -29.696 24.626 1.00 36.44 381 GLN A C 1
ATOM 2888 O O . GLN A 1 381 ? 20.368 -30.705 23.996 1.00 36.44 381 GLN A O 1
ATOM 2893 N N . ARG A 1 382 ? 19.057 -28.917 24.238 1.00 32.97 382 ARG A N 1
ATOM 2894 C CA . ARG A 1 382 ? 18.201 -29.240 23.072 1.00 32.97 382 ARG A CA 1
ATOM 2895 C C . ARG A 1 382 ? 18.484 -28.402 21.820 1.00 32.97 382 ARG A C 1
ATOM 2897 O O . ARG A 1 382 ? 17.951 -28.712 20.761 1.00 32.97 382 ARG A O 1
ATOM 2904 N N . LEU A 1 383 ? 19.297 -27.352 21.946 1.00 33.09 383 LEU A N 1
ATOM 2905 C CA . LEU A 1 383 ? 19.689 -26.472 20.837 1.00 33.09 383 LEU A CA 1
ATOM 2906 C C . LEU A 1 383 ? 20.974 -26.960 20.144 1.00 33.09 383 LEU A C 1
ATOM 2908 O O . LEU A 1 383 ? 21.091 -26.834 18.928 1.00 33.09 383 LEU A O 1
ATOM 2912 N N . ASP A 1 384 ? 21.857 -27.642 20.877 1.00 42.28 384 ASP A N 1
ATOM 2913 C CA . ASP A 1 384 ? 23.155 -28.095 20.359 1.00 42.28 384 ASP A CA 1
ATOM 2914 C C . ASP A 1 384 ? 23.046 -29.223 19.306 1.00 42.28 384 ASP A C 1
ATOM 2916 O O . ASP A 1 384 ? 23.867 -29.307 18.393 1.00 42.28 384 ASP A O 1
ATOM 2920 N N . GLU A 1 385 ? 22.010 -30.072 19.364 1.00 36.78 385 GLU A N 1
ATOM 2921 C CA . GLU A 1 385 ? 21.820 -31.159 18.385 1.00 36.78 385 GLU A CA 1
ATOM 2922 C C . GLU A 1 385 ? 21.315 -30.659 17.019 1.00 36.78 385 GLU A C 1
ATOM 2924 O O . GLU A 1 385 ? 21.666 -31.228 15.984 1.00 36.78 385 GLU A O 1
ATOM 2929 N N . LEU A 1 386 ? 20.536 -29.571 16.982 1.00 38.12 386 LEU A N 1
ATOM 2930 C CA . LEU A 1 386 ? 20.033 -28.990 15.729 1.00 38.12 386 LEU A CA 1
ATOM 2931 C C . LEU A 1 386 ? 21.119 -28.190 15.001 1.00 38.12 386 LEU A C 1
ATOM 2933 O O . LEU A 1 386 ? 21.223 -28.278 13.773 1.00 38.12 386 LEU A O 1
ATOM 2937 N N . ASP A 1 387 ? 21.986 -27.505 15.747 1.00 40.38 387 ASP A N 1
ATOM 2938 C CA . ASP A 1 387 ? 23.148 -26.812 15.187 1.00 40.38 387 ASP A CA 1
ATOM 2939 C C . ASP A 1 387 ? 24.224 -27.793 14.699 1.00 40.38 387 ASP A C 1
ATOM 2941 O O . ASP A 1 387 ? 24.819 -27.577 13.641 1.00 40.38 387 ASP A O 1
ATOM 2945 N N . ALA A 1 388 ? 24.413 -28.935 15.372 1.00 37.12 388 ALA A N 1
ATOM 2946 C CA . ALA A 1 388 ? 25.318 -29.992 14.913 1.00 37.12 388 ALA A CA 1
ATOM 2947 C C . ALA A 1 388 ? 24.847 -30.660 13.603 1.00 37.12 388 ALA A C 1
ATOM 2949 O O . ALA A 1 388 ? 25.667 -30.974 12.731 1.00 37.12 388 ALA A O 1
ATOM 2950 N N . VAL A 1 389 ? 23.531 -30.826 13.414 1.00 38.22 389 VAL A N 1
ATOM 2951 C CA . VAL A 1 389 ? 22.941 -31.333 12.160 1.00 38.22 389 VAL A CA 1
ATOM 2952 C C . VAL A 1 389 ? 23.036 -30.286 11.044 1.00 38.22 389 VAL A C 1
ATOM 2954 O O . VAL A 1 389 ? 23.412 -30.624 9.918 1.00 38.22 389 VAL A O 1
ATOM 2957 N N . ALA A 1 390 ? 22.794 -29.008 11.352 1.00 38.62 390 ALA A N 1
ATOM 2958 C CA . ALA A 1 390 ? 22.949 -27.902 10.406 1.00 38.62 390 ALA A CA 1
ATOM 2959 C C . ALA A 1 390 ? 24.412 -27.693 9.973 1.00 38.62 390 ALA A C 1
ATOM 2961 O O . ALA A 1 390 ? 24.670 -27.365 8.813 1.00 38.62 390 ALA A O 1
ATOM 2962 N N . HIS A 1 391 ? 25.375 -27.928 10.868 1.00 37.78 391 HIS A N 1
ATOM 2963 C CA . HIS A 1 391 ? 26.803 -27.869 10.562 1.00 37.78 391 HIS A CA 1
ATOM 2964 C C . HIS A 1 391 ? 27.251 -29.076 9.720 1.00 37.78 391 HIS A C 1
ATOM 2966 O O . HIS A 1 391 ? 27.936 -28.910 8.712 1.00 37.78 391 HIS A O 1
ATOM 2972 N N . SER A 1 392 ? 26.773 -30.282 10.044 1.00 34.31 392 SER A N 1
ATOM 2973 C CA . SER A 1 392 ? 27.085 -31.510 9.291 1.00 34.31 392 SER A CA 1
ATOM 2974 C C . SER A 1 392 ? 26.511 -31.500 7.864 1.00 34.31 392 SER A C 1
ATOM 2976 O O . SER A 1 392 ? 27.143 -32.004 6.935 1.00 34.31 392 SER A O 1
ATOM 2978 N N . LEU A 1 393 ? 25.355 -30.857 7.653 1.00 33.84 393 LEU A N 1
ATOM 2979 C CA . LEU A 1 393 ? 24.755 -30.658 6.325 1.00 33.84 393 LEU A CA 1
ATOM 2980 C C . LEU A 1 393 ? 25.529 -29.656 5.451 1.00 33.84 393 LEU A C 1
ATOM 2982 O O . LEU A 1 393 ? 25.541 -29.809 4.229 1.00 33.84 393 LEU A O 1
ATOM 2986 N N . ARG A 1 394 ? 26.215 -28.673 6.053 1.00 38.31 394 ARG A N 1
ATOM 2987 C CA . ARG A 1 394 ? 27.043 -27.687 5.329 1.00 38.31 394 ARG A CA 1
ATOM 2988 C C . ARG A 1 394 ? 28.373 -28.265 4.842 1.00 38.31 394 ARG A C 1
ATOM 2990 O O . ARG A 1 394 ? 28.858 -27.846 3.800 1.00 38.31 394 ARG A O 1
ATOM 2997 N N . PHE A 1 395 ? 28.926 -29.261 5.535 1.00 37.28 395 PHE A N 1
ATOM 2998 C CA . PHE A 1 395 ? 30.167 -29.932 5.120 1.00 37.28 395 PHE A CA 1
ATOM 2999 C C . PHE A 1 395 ? 29.953 -31.092 4.134 1.00 37.28 395 PHE A C 1
ATOM 3001 O O . PHE A 1 395 ? 30.865 -31.424 3.379 1.00 37.28 395 PHE A O 1
ATOM 3008 N N . ALA A 1 396 ? 28.755 -31.686 4.084 1.00 32.47 396 ALA A N 1
ATOM 3009 C CA . ALA A 1 396 ? 28.430 -32.765 3.144 1.00 32.47 396 ALA A CA 1
ATOM 3010 C C . ALA A 1 396 ? 28.227 -32.283 1.692 1.00 32.47 396 ALA A C 1
ATOM 3012 O O . ALA A 1 396 ? 28.281 -33.081 0.756 1.00 32.47 396 ALA A O 1
ATOM 3013 N N . GLN A 1 397 ? 28.020 -30.980 1.483 1.00 31.91 397 GLN A N 1
ATOM 3014 C CA . GLN A 1 397 ? 27.924 -30.371 0.159 1.00 31.91 397 GLN A CA 1
ATOM 3015 C C . GLN A 1 397 ? 29.216 -29.615 -0.144 1.00 31.91 397 GLN A C 1
ATOM 3017 O O . GLN A 1 397 ? 29.329 -28.421 0.106 1.00 31.91 397 GLN A O 1
ATOM 3022 N N . GLY A 1 398 ? 30.204 -30.333 -0.679 1.00 36.00 398 GLY A N 1
ATOM 3023 C CA . GLY A 1 398 ? 31.483 -29.779 -1.119 1.00 36.00 398 GLY A CA 1
ATOM 3024 C C . GLY A 1 398 ? 31.325 -28.698 -2.192 1.00 36.00 398 GLY A C 1
ATOM 3025 O O . GLY A 1 398 ? 31.401 -28.976 -3.387 1.00 36.00 398 GLY A O 1
ATOM 3026 N N . LYS A 1 399 ? 31.139 -27.453 -1.755 1.00 32.91 399 LYS A N 1
ATOM 3027 C CA . LYS A 1 399 ? 31.338 -26.238 -2.539 1.00 32.91 399 LYS A CA 1
ATOM 3028 C C . LYS A 1 399 ? 32.189 -25.294 -1.701 1.00 32.91 399 LYS A C 1
ATOM 3030 O O . LYS A 1 399 ? 31.704 -24.646 -0.785 1.00 32.91 399 LYS A O 1
ATOM 3035 N N . THR A 1 400 ? 33.475 -25.232 -2.016 1.00 39.97 400 THR A N 1
ATOM 3036 C CA . THR A 1 400 ? 34.291 -24.046 -1.746 1.00 39.97 400 THR A CA 1
ATOM 3037 C C . THR A 1 400 ? 33.551 -22.843 -2.332 1.00 39.97 400 THR A C 1
ATOM 3039 O O . THR A 1 400 ? 33.386 -22.819 -3.549 1.00 39.97 400 THR A O 1
ATOM 3042 N N . GLU A 1 401 ? 33.045 -21.923 -1.503 1.00 47.06 401 GLU A N 1
ATOM 3043 C CA . GLU A 1 401 ? 32.345 -20.707 -1.952 1.00 47.06 401 GLU A CA 1
ATOM 3044 C C . GLU A 1 401 ? 33.286 -19.852 -2.814 1.00 47.06 401 GLU A C 1
ATOM 3046 O O . GLU A 1 401 ? 34.230 -19.268 -2.273 1.00 47.06 401 GLU A O 1
ATOM 3051 N N . PRO A 1 402 ? 33.075 -19.747 -4.138 1.00 49.31 402 PRO A N 1
ATOM 3052 C CA . PRO A 1 402 ? 33.703 -18.702 -4.922 1.00 49.31 402 PRO A CA 1
ATOM 3053 C C . PRO A 1 402 ? 32.818 -17.447 -4.809 1.00 49.31 402 PRO A C 1
ATOM 3055 O O . PRO A 1 402 ? 31.596 -17.548 -4.786 1.00 49.31 402 PRO A O 1
ATOM 3058 N N . ASP A 1 403 ? 33.433 -16.269 -4.750 1.00 60.06 403 ASP A N 1
ATOM 3059 C CA . ASP A 1 403 ? 32.785 -14.944 -4.853 1.00 60.06 403 ASP A CA 1
ATOM 3060 C C . ASP A 1 403 ? 32.247 -14.287 -3.572 1.00 60.06 403 ASP A C 1
ATOM 3062 O O . ASP A 1 403 ? 31.447 -13.350 -3.633 1.00 60.06 403 ASP A O 1
ATOM 3066 N N . LYS A 1 404 ? 32.752 -14.657 -2.393 1.00 77.06 404 LYS A N 1
ATOM 3067 C CA . LYS A 1 404 ? 32.557 -13.811 -1.207 1.00 77.06 404 LYS A CA 1
ATOM 3068 C C . LYS A 1 404 ? 33.444 -12.564 -1.289 1.00 77.06 404 LYS A C 1
ATOM 3070 O O . LYS A 1 404 ? 34.665 -12.644 -1.141 1.00 77.06 404 LYS A O 1
ATOM 3075 N N . ALA A 1 405 ? 32.826 -11.408 -1.544 1.00 83.69 405 ALA A N 1
ATOM 3076 C CA . ALA A 1 405 ? 33.514 -10.121 -1.661 1.00 83.69 405 ALA A CA 1
ATOM 3077 C C . ALA A 1 405 ? 34.164 -9.685 -0.333 1.00 83.69 405 ALA A C 1
ATOM 3079 O O . ALA A 1 405 ? 33.712 -10.056 0.752 1.00 83.69 405 ALA A O 1
ATOM 3080 N N . TRP A 1 406 ? 35.202 -8.845 -0.404 1.00 83.62 406 TRP A N 1
ATOM 3081 C CA . TRP A 1 406 ? 36.007 -8.442 0.759 1.00 83.62 406 TRP A CA 1
ATOM 3082 C C . TRP A 1 406 ? 35.177 -7.833 1.908 1.00 83.62 406 TRP A C 1
ATOM 3084 O O . TRP A 1 406 ? 35.435 -8.102 3.078 1.00 83.62 406 TRP A O 1
ATOM 3094 N N . TRP A 1 407 ? 34.123 -7.077 1.588 1.00 83.12 407 TRP A N 1
ATOM 3095 C CA . TRP A 1 407 ? 33.257 -6.433 2.579 1.00 83.12 407 TRP A CA 1
ATOM 3096 C C . TRP A 1 407 ? 32.319 -7.420 3.295 1.00 83.12 407 TRP A C 1
ATOM 3098 O O . TRP A 1 407 ? 31.887 -7.159 4.416 1.00 83.12 407 TRP A O 1
ATOM 3108 N N . GLN A 1 408 ? 32.004 -8.565 2.677 1.00 89.19 408 GLN A N 1
ATOM 3109 C CA . GLN A 1 408 ? 31.208 -9.621 3.315 1.00 89.19 408 GLN A CA 1
ATOM 3110 C C . GLN A 1 408 ? 32.038 -10.342 4.375 1.00 89.19 408 GLN A C 1
ATOM 3112 O O . GLN A 1 408 ? 31.541 -10.610 5.467 1.00 89.19 408 GLN A O 1
ATOM 3117 N N . TRP A 1 409 ? 33.317 -10.581 4.075 1.00 90.25 409 TRP A N 1
ATOM 3118 C CA . TRP A 1 409 ? 34.292 -11.057 5.052 1.00 90.25 409 TRP A CA 1
ATOM 3119 C C . TRP A 1 409 ? 34.487 -10.071 6.202 1.00 90.25 409 TRP A C 1
ATOM 3121 O O . TRP A 1 409 ? 34.456 -10.484 7.358 1.00 90.25 409 TRP A O 1
ATOM 3131 N N . GLU A 1 410 ? 34.624 -8.778 5.894 1.00 91.75 410 GLU A N 1
ATOM 3132 C CA . GLU A 1 410 ? 34.745 -7.733 6.915 1.00 91.75 410 GLU A CA 1
ATOM 3133 C C . GLU A 1 410 ? 33.530 -7.713 7.841 1.00 91.75 410 GLU A C 1
ATOM 3135 O O . GLU A 1 410 ? 33.681 -7.700 9.056 1.00 91.75 410 GLU A O 1
ATOM 3140 N N . ARG A 1 411 ? 32.315 -7.753 7.285 1.00 91.31 411 ARG A N 1
ATOM 3141 C CA . ARG A 1 411 ? 31.088 -7.714 8.086 1.00 91.31 411 ARG A CA 1
ATOM 3142 C C . ARG A 1 411 ? 31.003 -8.890 9.057 1.00 91.31 411 ARG A C 1
ATOM 3144 O O . ARG A 1 411 ? 30.607 -8.700 10.202 1.00 91.31 411 ARG A O 1
ATOM 3151 N N . GLU A 1 412 ? 31.381 -10.084 8.612 1.00 89.75 412 GLU A N 1
ATOM 3152 C CA . GLU A 1 412 ? 31.403 -11.268 9.472 1.00 89.75 412 GLU A CA 1
ATOM 3153 C C . GLU A 1 412 ? 32.483 -11.174 10.548 1.00 89.75 412 GLU A C 1
ATOM 3155 O O . GLU A 1 412 ? 32.185 -11.373 11.725 1.00 89.75 412 GLU A O 1
ATOM 3160 N N . ALA A 1 413 ? 33.704 -10.785 10.174 1.00 90.06 413 ALA A N 1
ATOM 3161 C CA . ALA A 1 413 ? 34.793 -10.595 11.124 1.00 90.06 413 ALA A CA 1
ATOM 3162 C C . ALA A 1 413 ? 34.474 -9.490 12.150 1.00 90.06 413 ALA A C 1
ATOM 3164 O O . ALA A 1 413 ? 34.769 -9.647 13.331 1.00 90.06 413 ALA A O 1
ATOM 3165 N N . ALA A 1 414 ? 33.832 -8.394 11.741 1.00 87.75 414 ALA A N 1
ATOM 3166 C CA . ALA A 1 414 ? 33.424 -7.303 12.625 1.00 87.75 414 ALA A CA 1
ATOM 3167 C C . ALA A 1 414 ? 32.285 -7.699 13.579 1.00 87.75 414 ALA A C 1
ATOM 3169 O O . ALA A 1 414 ? 32.212 -7.172 14.689 1.00 87.75 414 ALA A O 1
ATOM 3170 N N . SER A 1 415 ? 31.416 -8.626 13.161 1.00 87.81 415 SER A N 1
ATOM 3171 C CA . SER A 1 415 ? 30.315 -9.143 13.982 1.00 87.81 415 SER A CA 1
ATOM 3172 C C . SER A 1 415 ? 30.727 -10.233 14.976 1.00 87.81 415 SER A C 1
ATOM 3174 O O . SER A 1 415 ? 29.937 -10.561 15.856 1.00 87.81 415 SER A O 1
ATOM 3176 N N . GLU A 1 416 ? 31.940 -10.784 14.856 1.00 92.75 416 GLU A N 1
ATOM 3177 C CA . GLU A 1 416 ? 32.443 -11.849 15.727 1.00 92.75 416 GLU A CA 1
ATOM 3178 C C . GLU A 1 416 ? 33.051 -11.264 17.021 1.00 92.75 416 GLU A C 1
ATOM 3180 O O . GLU A 1 416 ? 34.098 -10.599 16.971 1.00 92.75 416 GLU A O 1
ATOM 3185 N N . PRO A 1 417 ? 32.417 -11.482 18.192 1.00 86.25 417 PRO A N 1
ATOM 3186 C CA . PRO A 1 417 ? 32.910 -10.958 19.463 1.00 86.25 417 PRO A CA 1
ATOM 3187 C C . PRO A 1 417 ? 34.178 -11.666 19.956 1.00 86.25 417 PRO A C 1
ATOM 3189 O O . PRO A 1 417 ? 34.979 -11.041 20.657 1.00 86.25 417 PRO A O 1
ATOM 3192 N N . ASP A 1 418 ? 34.385 -12.939 19.600 1.00 90.75 418 ASP A N 1
ATOM 3193 C CA . ASP A 1 418 ? 35.542 -13.722 20.035 1.00 90.75 418 ASP A CA 1
ATOM 3194 C C . ASP A 1 418 ? 36.802 -13.342 19.220 1.00 90.75 418 ASP A C 1
ATOM 3196 O O . ASP A 1 418 ? 36.841 -13.510 17.996 1.00 90.75 418 ASP A O 1
ATOM 3200 N N . PRO A 1 419 ? 37.877 -12.837 19.861 1.00 87.25 419 PRO A N 1
ATOM 3201 C CA . PRO A 1 419 ? 39.108 -12.470 19.164 1.00 87.25 419 PRO A CA 1
ATOM 3202 C C . PRO A 1 419 ? 39.795 -13.617 18.407 1.00 87.25 419 PRO A C 1
ATOM 3204 O O . PRO A 1 419 ? 40.434 -13.350 17.388 1.00 87.25 419 PRO A O 1
ATOM 3207 N N . ASP A 1 420 ? 39.710 -14.861 18.880 1.00 89.25 420 ASP A N 1
ATOM 3208 C CA . ASP A 1 420 ? 40.306 -16.049 18.249 1.00 89.25 420 ASP A CA 1
ATOM 3209 C C . ASP A 1 420 ? 39.533 -16.463 17.003 1.00 89.25 420 ASP A C 1
ATOM 3211 O O . ASP A 1 420 ? 40.129 -16.684 15.944 1.00 89.25 420 ASP A O 1
ATOM 3215 N N . ARG A 1 421 ? 38.203 -16.447 17.076 1.00 86.06 421 ARG A N 1
ATOM 3216 C CA . ARG A 1 421 ? 37.355 -16.719 15.907 1.00 86.06 421 ARG A CA 1
ATOM 3217 C C . ARG A 1 421 ? 37.454 -15.615 14.860 1.00 86.06 421 ARG A C 1
ATOM 3219 O O . ARG A 1 421 ? 37.561 -15.901 13.669 1.00 86.06 421 ARG A O 1
ATOM 3226 N N . ARG A 1 422 ? 37.512 -14.358 15.298 1.00 92.12 422 ARG A N 1
ATOM 3227 C CA . ARG A 1 422 ? 37.708 -13.203 14.417 1.00 92.12 422 ARG A CA 1
ATOM 3228 C C . ARG A 1 422 ? 39.063 -13.231 13.706 1.00 92.12 422 ARG A C 1
ATOM 3230 O O . ARG A 1 422 ? 39.125 -12.911 12.523 1.00 92.12 422 ARG A O 1
ATOM 3237 N N . ASP A 1 423 ? 40.133 -13.656 14.383 1.00 90.56 423 ASP A N 1
ATOM 3238 C CA . ASP A 1 423 ? 41.446 -13.851 13.745 1.00 90.56 423 ASP A CA 1
ATOM 3239 C C . ASP A 1 423 ? 41.390 -14.934 12.656 1.00 90.56 423 ASP A C 1
ATOM 3241 O O . ASP A 1 423 ? 41.877 -14.726 11.543 1.00 90.56 423 ASP A O 1
ATOM 3245 N N . ALA A 1 424 ? 40.727 -16.062 12.937 1.00 90.06 424 ALA A N 1
ATOM 3246 C CA . ALA A 1 424 ? 40.533 -17.131 11.959 1.00 90.06 424 ALA A CA 1
ATOM 3247 C C . ALA A 1 424 ? 39.729 -16.664 10.731 1.00 90.06 424 ALA A C 1
ATOM 3249 O O . ALA A 1 424 ? 40.087 -17.002 9.600 1.00 90.06 424 ALA A O 1
ATOM 3250 N N . LEU A 1 425 ? 38.695 -15.838 10.936 1.00 92.56 425 LEU A N 1
ATOM 3251 C CA . LEU A 1 425 ? 37.903 -15.240 9.856 1.00 92.56 425 LEU A CA 1
ATOM 3252 C C . LEU A 1 425 ? 38.741 -14.316 8.968 1.00 92.56 425 LEU A C 1
ATOM 3254 O O . LEU A 1 425 ? 38.672 -14.433 7.746 1.00 92.56 425 LEU A O 1
ATOM 3258 N N . TYR A 1 426 ? 39.581 -13.453 9.545 1.00 92.12 426 TYR A N 1
ATOM 3259 C CA . TYR A 1 426 ? 40.471 -12.597 8.753 1.00 92.12 426 TYR A CA 1
ATOM 3260 C C . TYR A 1 426 ? 41.515 -13.394 7.960 1.00 92.12 426 TYR A C 1
ATOM 3262 O O . TYR A 1 426 ? 41.798 -13.069 6.805 1.00 92.12 426 TYR A O 1
ATOM 3270 N N . ARG A 1 427 ? 42.062 -14.475 8.529 1.00 91.25 427 ARG A N 1
ATOM 3271 C CA . ARG A 1 427 ? 42.986 -15.365 7.805 1.00 91.25 427 ARG A CA 1
ATOM 3272 C C . ARG A 1 427 ? 42.294 -16.088 6.651 1.00 91.25 427 ARG A C 1
ATOM 3274 O O . ARG A 1 427 ? 42.868 -16.177 5.567 1.00 91.25 427 ARG A O 1
ATOM 3281 N N . ALA A 1 428 ? 41.064 -16.561 6.859 1.00 87.88 428 ALA A N 1
ATOM 3282 C CA . ALA A 1 428 ? 40.249 -17.163 5.805 1.00 87.88 428 ALA A CA 1
ATOM 3283 C C . ALA A 1 428 ? 39.908 -16.145 4.702 1.00 87.88 428 ALA A C 1
ATOM 3285 O O . ALA A 1 428 ? 40.047 -16.449 3.517 1.00 87.88 428 ALA A O 1
ATOM 3286 N N . ALA A 1 429 ? 39.566 -14.911 5.083 1.00 89.12 429 ALA A N 1
ATOM 3287 C CA . ALA A 1 429 ? 39.302 -13.814 4.159 1.00 89.12 429 ALA A CA 1
ATOM 3288 C C . ALA A 1 429 ? 40.518 -13.483 3.281 1.00 89.12 429 ALA A C 1
ATOM 3290 O O . ALA A 1 429 ? 40.380 -13.326 2.072 1.00 89.12 429 ALA A O 1
ATOM 3291 N N . LEU A 1 430 ? 41.722 -13.445 3.861 1.00 88.31 430 LEU A N 1
ATOM 3292 C CA . LEU A 1 430 ? 42.968 -13.206 3.123 1.00 88.31 430 LEU A CA 1
ATOM 3293 C C . LEU A 1 430 ? 43.440 -14.412 2.299 1.00 88.31 430 LEU A C 1
ATOM 3295 O O . LEU A 1 430 ? 44.235 -14.234 1.380 1.00 88.31 430 LEU A O 1
ATOM 3299 N N . ALA A 1 431 ? 42.968 -15.625 2.593 1.00 86.88 431 ALA A N 1
ATOM 3300 C CA . ALA A 1 431 ? 43.174 -16.778 1.719 1.00 86.88 431 ALA A CA 1
ATOM 3301 C C . ALA A 1 431 ? 42.249 -16.724 0.489 1.00 86.88 431 ALA A C 1
ATOM 3303 O O . ALA A 1 431 ? 42.670 -17.094 -0.606 1.00 86.88 431 ALA A O 1
ATOM 3304 N N . ALA A 1 432 ? 41.016 -16.232 0.662 1.00 85.12 432 ALA A N 1
ATOM 3305 C CA . ALA A 1 432 ? 40.026 -16.098 -0.407 1.00 85.12 432 ALA A CA 1
ATOM 3306 C C . ALA A 1 432 ? 40.250 -14.854 -1.290 1.00 85.12 432 ALA A C 1
ATOM 3308 O O . ALA A 1 432 ? 40.105 -14.926 -2.508 1.00 85.12 432 ALA A O 1
ATOM 3309 N N . VAL A 1 433 ? 40.630 -13.719 -0.691 1.00 87.25 433 VAL A N 1
ATOM 3310 C CA . VAL A 1 433 ? 40.843 -12.427 -1.368 1.00 87.25 433 VAL A CA 1
ATOM 3311 C C . VAL A 1 433 ? 42.217 -11.848 -0.975 1.00 87.25 433 VAL A C 1
ATOM 3313 O O . VAL A 1 433 ? 42.304 -10.852 -0.253 1.00 87.25 433 VAL A O 1
ATOM 3316 N N . PRO A 1 434 ? 43.327 -12.459 -1.433 1.00 83.00 434 PRO A N 1
ATOM 3317 C CA . PRO A 1 434 ? 44.681 -12.166 -0.941 1.00 83.00 434 PRO A CA 1
ATOM 3318 C C . PRO A 1 434 ? 45.232 -10.781 -1.298 1.00 83.00 434 PRO A C 1
ATOM 3320 O O . PRO A 1 434 ? 46.266 -10.383 -0.751 1.00 83.00 434 PRO A O 1
ATOM 3323 N N . THR A 1 435 ? 44.581 -10.074 -2.225 1.00 82.25 435 THR A N 1
ATOM 3324 C CA . THR A 1 435 ? 45.030 -8.793 -2.788 1.00 82.25 435 THR A CA 1
ATOM 3325 C C . THR A 1 435 ? 44.128 -7.614 -2.426 1.00 82.25 435 THR A C 1
ATOM 3327 O O . THR A 1 435 ? 44.303 -6.556 -3.016 1.00 82.25 435 THR A O 1
ATOM 3330 N N . SER A 1 436 ? 43.153 -7.762 -1.517 1.00 87.75 436 SER A N 1
ATOM 3331 C CA . SER A 1 436 ? 42.312 -6.630 -1.083 1.00 87.75 436 SER A CA 1
ATOM 3332 C C . SER A 1 436 ? 43.082 -5.734 -0.101 1.00 87.75 436 SER A C 1
ATOM 3334 O O . SER A 1 436 ? 43.398 -6.192 1.005 1.00 87.75 436 SER A O 1
ATOM 3336 N N . PRO A 1 437 ? 43.363 -4.462 -0.457 1.00 86.62 437 PRO A N 1
ATOM 3337 C CA . PRO A 1 437 ? 44.004 -3.516 0.456 1.00 86.62 437 PRO A CA 1
ATOM 3338 C C . PRO A 1 437 ? 43.144 -3.230 1.692 1.00 86.62 437 PRO A C 1
ATOM 3340 O O . PRO A 1 437 ? 43.675 -3.044 2.786 1.00 86.62 437 PRO A O 1
ATOM 3343 N N . GLU A 1 438 ? 41.816 -3.249 1.545 1.00 90.31 438 GLU A N 1
ATOM 3344 C CA . GLU A 1 438 ? 40.867 -2.989 2.626 1.00 90.31 438 GLU A CA 1
ATOM 3345 C C . GLU A 1 438 ? 40.912 -4.086 3.696 1.00 90.31 438 GLU A C 1
ATOM 3347 O O . GLU A 1 438 ? 41.048 -3.775 4.879 1.00 90.31 438 GLU A O 1
ATOM 3352 N N . LEU A 1 439 ? 40.886 -5.368 3.300 1.00 90.62 439 LEU A N 1
ATOM 3353 C CA . LEU A 1 439 ? 41.000 -6.489 4.244 1.00 90.62 439 LEU A CA 1
ATOM 3354 C C . LEU A 1 439 ? 42.365 -6.540 4.930 1.00 90.62 439 LEU A C 1
ATOM 3356 O O . LEU A 1 439 ? 42.441 -6.815 6.127 1.00 90.62 439 LEU A O 1
ATOM 3360 N N . LEU A 1 440 ? 43.446 -6.260 4.196 1.00 91.31 440 LEU A N 1
ATOM 3361 C CA . LEU A 1 440 ? 44.793 -6.206 4.767 1.00 91.31 440 LEU A CA 1
ATOM 3362 C C . LEU A 1 440 ? 44.906 -5.093 5.818 1.00 91.31 440 LEU A C 1
ATOM 3364 O O . LEU A 1 440 ? 45.440 -5.323 6.904 1.00 91.31 440 LEU A O 1
ATOM 3368 N N . ASN A 1 441 ? 44.347 -3.914 5.532 1.00 93.38 441 ASN A N 1
ATOM 3369 C CA . ASN A 1 441 ? 44.332 -2.782 6.454 1.00 93.38 441 ASN A CA 1
ATOM 3370 C C . ASN A 1 441 ? 43.439 -3.033 7.683 1.00 93.38 441 ASN A C 1
ATOM 3372 O O . ASN A 1 441 ? 43.821 -2.704 8.809 1.00 93.38 441 ASN A O 1
ATOM 3376 N N . ASN A 1 442 ? 42.262 -3.633 7.504 1.00 93.50 442 ASN A N 1
ATOM 3377 C CA . ASN A 1 442 ? 41.353 -3.935 8.613 1.00 93.50 442 ASN A CA 1
ATOM 3378 C C . ASN A 1 442 ? 41.911 -5.034 9.521 1.00 93.50 442 ASN A C 1
ATOM 3380 O O . ASN A 1 442 ? 41.877 -4.896 10.747 1.00 93.50 442 ASN A O 1
ATOM 3384 N N . TYR A 1 443 ? 42.532 -6.065 8.941 1.00 95.25 443 TYR A N 1
ATOM 3385 C CA . TYR A 1 443 ? 43.198 -7.101 9.723 1.00 95.25 443 TYR A CA 1
ATOM 3386 C C . TYR A 1 443 ? 44.388 -6.547 10.517 1.00 95.25 443 TYR A C 1
ATOM 3388 O O . TYR A 1 443 ? 44.509 -6.808 11.715 1.00 95.25 443 TYR A O 1
ATOM 3396 N N . ALA A 1 444 ? 45.218 -5.697 9.904 1.00 92.50 444 ALA A N 1
ATOM 3397 C CA . ALA A 1 444 ? 46.315 -5.022 10.598 1.00 92.50 444 ALA A CA 1
ATOM 3398 C C . ALA A 1 444 ? 45.819 -4.131 11.759 1.00 92.50 444 ALA A C 1
ATOM 3400 O O . ALA A 1 444 ? 46.412 -4.111 12.845 1.00 92.50 444 ALA A O 1
ATOM 3401 N N . ASN A 1 445 ? 44.685 -3.445 11.574 1.00 93.94 445 ASN A N 1
ATOM 3402 C CA . ASN A 1 445 ? 44.027 -2.670 12.626 1.00 93.94 445 ASN A CA 1
ATOM 3403 C C . ASN A 1 445 ? 43.527 -3.552 13.777 1.00 93.94 445 ASN A C 1
ATOM 3405 O O . ASN A 1 445 ? 43.699 -3.186 14.942 1.00 93.94 445 ASN A O 1
ATOM 3409 N N . PHE A 1 446 ? 42.935 -4.709 13.473 1.00 94.31 446 PHE A N 1
ATOM 3410 C CA . PHE A 1 446 ? 42.519 -5.692 14.472 1.00 94.31 446 PHE A CA 1
ATOM 3411 C C . PHE A 1 446 ? 43.715 -6.218 15.284 1.00 94.31 446 PHE A C 1
ATOM 3413 O O . PHE A 1 446 ? 43.674 -6.189 16.520 1.00 94.31 446 PHE A O 1
ATOM 3420 N N . LEU A 1 447 ? 44.805 -6.606 14.614 1.00 92.50 447 LEU A N 1
ATOM 3421 C CA . LEU A 1 447 ? 46.037 -7.072 15.261 1.00 92.50 447 LEU A CA 1
ATOM 3422 C C . LEU A 1 447 ? 46.637 -5.996 16.182 1.00 92.50 447 LEU A C 1
ATOM 3424 O O . LEU A 1 447 ? 46.966 -6.267 17.336 1.00 92.50 447 LEU A O 1
ATOM 3428 N N . THR A 1 448 ? 46.658 -4.741 15.728 1.00 92.12 448 THR A N 1
ATOM 3429 C CA . THR A 1 448 ? 47.157 -3.596 16.509 1.00 92.12 448 THR A CA 1
ATOM 3430 C C . THR A 1 448 ? 46.276 -3.284 17.720 1.00 92.12 448 THR A C 1
ATOM 3432 O O . THR A 1 448 ? 46.767 -3.081 18.831 1.00 92.12 448 THR A O 1
ATOM 3435 N N . LYS A 1 449 ? 44.957 -3.178 17.518 1.00 90.06 449 LYS A N 1
ATOM 3436 C CA . LYS A 1 449 ? 44.046 -2.629 18.531 1.00 90.06 449 LYS A CA 1
ATOM 3437 C C . LYS A 1 449 ? 43.628 -3.671 19.557 1.00 90.06 449 LYS A C 1
ATOM 3439 O O . LYS A 1 449 ? 43.565 -3.325 20.739 1.00 90.06 449 LYS A O 1
ATOM 3444 N N . ILE A 1 450 ? 43.383 -4.906 19.117 1.00 92.31 450 ILE A N 1
ATOM 3445 C CA . ILE A 1 450 ? 42.847 -5.987 19.951 1.00 92.31 450 ILE A CA 1
ATOM 3446 C C . ILE A 1 450 ? 43.951 -6.944 20.401 1.00 92.31 450 ILE A C 1
ATOM 3448 O O . ILE A 1 450 ? 44.079 -7.179 21.598 1.00 92.31 450 ILE A O 1
ATOM 3452 N N . ARG A 1 451 ? 44.771 -7.461 19.475 1.00 87.25 451 ARG A N 1
ATOM 3453 C CA . ARG A 1 451 ? 45.829 -8.436 19.811 1.00 87.25 451 ARG A CA 1
ATOM 3454 C C . ARG A 1 451 ? 47.099 -7.811 20.381 1.00 87.25 451 ARG A C 1
ATOM 3456 O O . ARG A 1 451 ? 47.861 -8.523 21.022 1.00 87.25 451 ARG A O 1
ATOM 3463 N N . LYS A 1 452 ? 47.302 -6.504 20.174 1.00 91.56 452 LYS A N 1
ATOM 3464 C CA . LYS A 1 452 ? 48.537 -5.779 20.526 1.00 91.56 452 LYS A CA 1
ATOM 3465 C C . LYS A 1 452 ? 49.786 -6.376 19.859 1.00 91.56 452 LYS A C 1
ATOM 3467 O O . LYS A 1 452 ? 50.887 -6.247 20.383 1.00 91.56 452 LYS A O 1
ATOM 3472 N N . ASP A 1 453 ? 49.606 -7.002 18.696 1.00 90.44 453 ASP A N 1
ATOM 3473 C CA . ASP A 1 453 ? 50.685 -7.569 17.886 1.00 90.44 453 ASP A CA 1
ATOM 3474 C C . ASP A 1 453 ? 51.036 -6.591 16.759 1.00 90.44 453 ASP A C 1
ATOM 3476 O O . ASP A 1 453 ? 50.414 -6.564 15.692 1.00 90.44 453 ASP A O 1
ATOM 3480 N N . HIS A 1 454 ? 51.987 -5.708 17.056 1.00 86.81 454 HIS A N 1
ATOM 3481 C CA . HIS A 1 454 ? 52.398 -4.630 16.160 1.00 86.81 454 HIS A CA 1
ATOM 3482 C C . HIS A 1 454 ? 53.297 -5.125 15.017 1.00 86.81 454 HIS A C 1
ATOM 3484 O O . HIS A 1 454 ? 53.195 -4.604 13.905 1.00 86.81 454 HIS A O 1
ATOM 3490 N N . ASP A 1 455 ? 54.099 -6.165 15.256 1.00 89.12 455 ASP A N 1
ATOM 3491 C CA . ASP A 1 455 ? 55.024 -6.733 14.268 1.00 89.12 455 ASP A CA 1
ATOM 3492 C C . ASP A 1 455 ? 54.257 -7.482 13.164 1.00 89.12 455 ASP A C 1
ATOM 3494 O O . ASP A 1 455 ? 54.521 -7.315 11.964 1.00 89.12 455 ASP A O 1
ATOM 3498 N N . ALA A 1 456 ? 53.236 -8.260 13.546 1.00 84.94 456 ALA A N 1
ATOM 3499 C CA . ALA A 1 456 ? 52.350 -8.902 12.580 1.00 84.94 456 ALA A CA 1
ATOM 3500 C C . ALA A 1 456 ? 51.530 -7.866 11.793 1.00 84.94 456 ALA A C 1
ATOM 3502 O O . ALA A 1 456 ? 51.385 -7.985 10.573 1.00 84.94 456 ALA A O 1
ATOM 3503 N N . ALA A 1 457 ? 51.039 -6.812 12.457 1.00 88.69 457 ALA A N 1
ATOM 3504 C CA . ALA A 1 457 ? 50.286 -5.744 11.801 1.00 88.69 457 ALA A CA 1
ATOM 3505 C C . ALA A 1 457 ? 51.117 -4.994 10.743 1.00 88.69 457 ALA A C 1
ATOM 3507 O O . ALA A 1 457 ? 50.612 -4.730 9.650 1.00 88.69 457 ALA A O 1
ATOM 3508 N N . GLU A 1 458 ? 52.393 -4.699 11.018 1.00 87.12 458 GLU A N 1
ATOM 3509 C CA . GLU A 1 458 ? 53.284 -4.021 10.065 1.00 87.12 458 GLU A CA 1
ATOM 3510 C C . GLU A 1 458 ? 53.449 -4.816 8.760 1.00 87.12 458 GLU A C 1
ATOM 3512 O O . GLU A 1 458 ? 53.433 -4.244 7.666 1.00 87.12 458 GLU A O 1
ATOM 3517 N N . THR A 1 459 ? 53.524 -6.145 8.856 1.00 89.25 459 THR A N 1
ATOM 3518 C CA . THR A 1 459 ? 53.614 -7.030 7.684 1.00 89.25 459 THR A CA 1
ATOM 3519 C C . THR A 1 459 ? 52.385 -6.902 6.778 1.00 89.25 459 THR A C 1
ATOM 3521 O O . THR A 1 459 ? 52.507 -6.890 5.550 1.00 89.25 459 THR A O 1
ATOM 3524 N N . HIS A 1 460 ? 51.195 -6.766 7.368 1.00 88.19 460 HIS A N 1
ATOM 3525 C CA . HIS A 1 460 ? 49.947 -6.602 6.623 1.00 88.19 460 HIS A CA 1
ATOM 3526 C C . HIS A 1 460 ? 49.780 -5.189 6.052 1.00 88.19 460 HIS A C 1
ATOM 3528 O O . HIS A 1 460 ? 49.369 -5.066 4.899 1.00 88.19 460 HIS A O 1
ATOM 3534 N N . TYR A 1 461 ? 50.188 -4.140 6.777 1.00 85.38 461 TYR A N 1
ATOM 3535 C CA . TYR A 1 461 ? 50.208 -2.773 6.239 1.00 85.38 461 TYR A CA 1
ATOM 3536 C C . TYR A 1 461 ? 51.133 -2.641 5.028 1.00 85.38 461 TYR A C 1
ATOM 3538 O O . TYR A 1 461 ? 50.746 -2.049 4.024 1.00 85.38 461 TYR A O 1
ATOM 3546 N N . ARG A 1 462 ? 52.327 -3.246 5.073 1.00 85.44 462 ARG A N 1
ATOM 3547 C CA . ARG A 1 462 ? 53.261 -3.232 3.934 1.00 85.44 462 ARG A CA 1
ATOM 3548 C C . ARG A 1 462 ? 52.750 -4.001 2.717 1.00 85.44 462 ARG A C 1
ATOM 3550 O O . ARG A 1 462 ? 53.166 -3.685 1.614 1.00 85.44 462 ARG A O 1
ATOM 3557 N N . ARG A 1 463 ? 51.877 -4.999 2.901 1.00 85.88 463 ARG A N 1
ATOM 3558 C CA . ARG A 1 463 ? 51.199 -5.703 1.794 1.00 85.88 463 ARG A CA 1
ATOM 3559 C C . ARG A 1 463 ? 50.012 -4.929 1.217 1.00 85.88 463 ARG A C 1
ATOM 3561 O O . ARG A 1 463 ? 49.563 -5.288 0.134 1.00 85.88 463 ARG A O 1
ATOM 3568 N N . ALA A 1 464 ? 49.461 -3.969 1.961 1.00 82.88 464 ALA A N 1
ATOM 3569 C CA . ALA A 1 464 ? 48.316 -3.164 1.535 1.00 82.88 464 ALA A CA 1
ATOM 3570 C C . ALA A 1 464 ? 48.721 -1.946 0.681 1.00 82.88 464 ALA A C 1
ATOM 3572 O O . ALA A 1 464 ? 47.872 -1.407 -0.029 1.00 82.88 464 ALA A O 1
ATOM 3573 N N . LEU A 1 465 ? 49.987 -1.520 0.779 1.00 77.12 465 LEU A N 1
ATOM 3574 C CA . LEU A 1 465 ? 50.643 -0.527 -0.083 1.00 77.12 465 LEU A CA 1
ATOM 3575 C C . LEU A 1 465 ? 51.146 -1.184 -1.370 1.00 77.12 465 LEU A C 1
ATOM 3577 O O . LEU A 1 465 ? 51.076 -0.506 -2.420 1.00 77.12 465 LEU A O 1
#

pLDDT: mean 79.38, std 21.63, range [22.72, 98.25]